Protein AF-0000000080279167 (afdb_homodimer)

Organism: Amycolatopsis orientalis (NCBI:txid31958)

Radius of gyration: 27.86 Å; Cα contacts (8 Å, |Δi|>4): 684; chains: 2; bounding box: 64×75×54 Å

Secondary structure (DSSP, 8-state):
---------PPPGGGGS-HHHHHHHHHHHHHHHHHHHHTT-EE--TT-SSPEESHHHHHHHHHHHH-HHHHHHHHHHHHHHHHTT-S-SGGG--SS-STTHHHHHHHHHHHHHHHHHHTTTTTSSHHHHHHHHHHHHHHHHHHHHHHHHHHHT--HHHHHHHHTGGGHHHHHHHHHHHHHHHHHHHHHHHHHHHH-/---------PPPGGGGS-HHHHHHHHHHHHHHHHHHHHTT-EE--TT-SSPEESHHHHHHHHHHHH-HHHHHHHHHHHHHHHHTT-S-SGGG--SS-STTHHHHHHHHHHHHHHHHHHTTTTTSSHHHHHHHHHHHHHHHHHHHHHHHHHHHT--HHHHHHHHTGGGHHHHHHHHHHHHHHHHHHHHHHHHHHHH-

Structure (mmCIF, N/CA/C/O backbone):
data_AF-0000000080279167-model_v1
#
loop_
_entity.id
_entity.type
_entity.pdbx_description
1 polymer 'Biotin transporter'
#
loop_
_atom_site.group_PDB
_atom_site.id
_atom_site.type_symbol
_atom_site.label_atom_id
_atom_site.label_alt_id
_atom_site.label_comp_id
_atom_site.label_asym_id
_atom_site.label_entity_id
_atom_site.label_seq_id
_atom_site.pdbx_PDB_ins_code
_atom_site.Cartn_x
_atom_site.Cartn_y
_atom_site.Cartn_z
_atom_site.occupancy
_atom_site.B_iso_or_equiv
_atom_site.auth_seq_id
_atom_site.auth_comp_id
_atom_site.auth_asym_id
_atom_site.auth_atom_id
_atom_site.pdbx_PDB_model_num
ATOM 1 N N . MET A 1 1 ? -41.062 22.406 13.75 1 32.12 1 MET A N 1
ATOM 2 C CA . MET A 1 1 ? -40.25 21.203 13.734 1 32.12 1 MET A CA 1
ATOM 3 C C . MET A 1 1 ? -39.031 21.375 12.836 1 32.12 1 MET A C 1
ATOM 5 O O . MET A 1 1 ? -39.156 21.328 11.617 1 32.12 1 MET A O 1
ATOM 9 N N . SER A 1 2 ? -38.031 22.25 13.172 1 36.84 2 SER A N 1
ATOM 10 C CA . SER A 1 2 ? -36.781 22.625 12.484 1 36.84 2 SER A CA 1
ATOM 11 C C . SER A 1 2 ? -35.906 21.406 12.203 1 36.84 2 SER A C 1
ATOM 13 O O . SER A 1 2 ? -35.531 20.688 13.125 1 36.84 2 SER A O 1
ATOM 15 N N . SER A 1 3 ? -36.219 20.703 11.133 1 37.28 3 SER A N 1
ATOM 16 C CA . SER A 1 3 ? -35.312 19.641 10.711 1 37.28 3 SER A CA 1
ATOM 17 C C . SER A 1 3 ? -33.844 20.062 10.867 1 37.28 3 SER A C 1
ATOM 19 O O . SER A 1 3 ? -33.406 21.047 10.266 1 37.28 3 SER A O 1
ATOM 21 N N . LEU A 1 4 ? -33.375 20.047 12.086 1 40.88 4 LEU A N 1
ATOM 22 C CA . LEU A 1 4 ? -31.938 20.109 12.211 1 40.88 4 LEU A CA 1
ATOM 23 C C . LEU A 1 4 ? -31.25 19.312 11.102 1 40.88 4 LEU A C 1
ATOM 25 O O . LEU A 1 4 ? -31.391 18.094 11.023 1 40.88 4 LEU A O 1
ATOM 29 N N . SER A 1 5 ? -31.406 19.844 9.875 1 42.78 5 SER A N 1
ATOM 30 C CA . SER A 1 5 ? -30.594 19.25 8.82 1 42.78 5 SER A CA 1
ATOM 31 C C . SER A 1 5 ? -29.25 18.766 9.359 1 42.78 5 SER A C 1
ATOM 33 O O . SER A 1 5 ? -28.453 19.547 9.883 1 42.78 5 SER A O 1
ATOM 35 N N . VAL A 1 6 ? -29.234 17.625 10.086 1 44.06 6 VAL A N 1
ATOM 36 C CA . VAL A 1 6 ? -27.984 16.922 10.32 1 44.06 6 VAL A CA 1
ATOM 37 C C . VAL A 1 6 ? -27 17.234 9.195 1 44.06 6 VAL A C 1
ATOM 39 O O . VAL A 1 6 ? -27.25 16.922 8.031 1 44.06 6 VAL A O 1
ATOM 42 N N . ALA A 1 7 ? -26.531 18.422 9.242 1 48.22 7 ALA A N 1
ATOM 43 C CA . ALA A 1 7 ? -25.516 18.828 8.289 1 48.22 7 ALA A CA 1
ATOM 44 C C . ALA A 1 7 ? -24.641 17.656 7.879 1 48.22 7 ALA A C 1
ATOM 46 O O . ALA A 1 7 ? -23.875 17.125 8.695 1 48.22 7 ALA A O 1
ATOM 47 N N . GLY A 1 8 ? -25.109 16.781 7.145 1 61.38 8 GLY A N 1
ATOM 48 C CA . GLY A 1 8 ? -24.531 15.539 6.641 1 61.38 8 GLY A CA 1
ATOM 49 C C . GLY A 1 8 ? -23.047 15.656 6.332 1 61.38 8 GLY A C 1
ATOM 50 O O . GLY A 1 8 ? -22.562 16.75 6.016 1 61.38 8 GLY A O 1
ATOM 51 N N . HIS A 1 9 ? -22.109 14.867 6.91 1 77.62 9 HIS A N 1
ATOM 52 C CA . HIS A 1 9 ? -20.688 14.773 6.625 1 77.62 9 HIS A CA 1
ATOM 53 C C . HIS A 1 9 ? -20.422 14.695 5.125 1 77.62 9 HIS A C 1
ATOM 55 O O . HIS A 1 9 ? -21.062 13.906 4.422 1 77.62 9 HIS A O 1
ATOM 61 N N . ARG A 1 10 ? -19.844 15.781 4.562 1 86.62 10 ARG A N 1
ATOM 62 C CA . ARG A 1 10 ? -19.438 15.758 3.16 1 86.62 10 ARG A CA 1
ATOM 63 C C . ARG A 1 10 ? -18.203 14.883 2.961 1 86.62 10 ARG A C 1
ATOM 65 O O . ARG A 1 10 ? -17.375 14.766 3.861 1 86.62 10 ARG A O 1
ATOM 72 N N . PRO A 1 11 ? -18.172 14.242 1.818 1 91.75 11 PRO A N 1
ATOM 73 C CA . PRO A 1 11 ? -16.984 13.438 1.545 1 91.75 11 PRO A CA 1
ATOM 74 C C . PRO A 1 11 ? -15.727 14.289 1.355 1 91.75 11 PRO A C 1
ATOM 76 O O . PRO A 1 11 ? -15.828 15.445 0.938 1 91.75 11 PRO A O 1
ATOM 79 N N . VAL A 1 12 ? -14.688 13.812 1.765 1 94.88 12 VAL A N 1
ATOM 80 C CA . VAL A 1 12 ? -13.391 14.383 1.416 1 94.88 12 VAL A CA 1
ATOM 81 C C . VAL A 1 12 ? -12.781 13.609 0.243 1 94.88 12 VAL A C 1
ATOM 83 O O . VAL A 1 12 ? -13.312 12.57 -0.163 1 94.88 12 VAL A O 1
ATOM 86 N N . LEU A 1 13 ? -11.68 14.109 -0.296 1 93.31 13 LEU A N 1
ATOM 87 C CA . LEU A 1 13 ? -11.117 13.547 -1.519 1 93.31 13 LEU A CA 1
ATOM 88 C C . LEU A 1 13 ? -10.734 12.078 -1.318 1 93.31 13 LEU A C 1
ATOM 90 O O . LEU A 1 13 ? -10.898 11.266 -2.225 1 93.31 13 LEU A O 1
ATOM 94 N N . ALA A 1 14 ? -10.242 11.664 -0.157 1 94.25 14 ALA A N 1
ATOM 95 C CA . ALA A 1 14 ? -9.797 10.305 0.139 1 94.25 14 ALA A CA 1
ATOM 96 C C . ALA A 1 14 ? -10.961 9.32 0.036 1 94.25 14 ALA A C 1
ATOM 98 O O . ALA A 1 14 ? -10.75 8.133 -0.24 1 94.25 14 ALA A O 1
ATOM 99 N N . ASP A 1 15 ? -12.156 9.797 0.245 1 93.5 15 ASP A N 1
ATOM 100 C CA . ASP A 1 15 ? -13.336 8.938 0.215 1 93.5 15 ASP A CA 1
ATOM 101 C C . ASP A 1 15 ? -13.664 8.5 -1.212 1 93.5 15 ASP A C 1
ATOM 103 O O . ASP A 1 15 ? -14.453 7.582 -1.42 1 93.5 15 ASP A O 1
ATOM 107 N N . LEU A 1 16 ? -13.062 9.172 -2.199 1 92.5 16 LEU A N 1
ATOM 108 C CA . LEU A 1 16 ? -13.305 8.844 -3.6 1 92.5 16 LEU A CA 1
ATOM 109 C C . LEU A 1 16 ? -12.492 7.625 -4.02 1 92.5 16 LEU A C 1
ATOM 111 O O . LEU A 1 16 ? -12.734 7.043 -5.078 1 92.5 16 LEU A O 1
ATOM 115 N N . VAL A 1 17 ? -11.5 7.148 -3.23 1 91.56 17 VAL A N 1
ATOM 116 C CA . VAL A 1 17 ? -10.648 6.004 -3.541 1 91.56 17 VAL A CA 1
ATOM 117 C C . VAL A 1 17 ? -11.281 4.723 -3.014 1 91.56 17 VAL A C 1
ATOM 119 O O . VAL A 1 17 ? -11.375 4.52 -1.802 1 91.56 17 VAL A O 1
ATOM 122 N N . PRO A 1 18 ? -11.688 3.779 -3.857 1 93.19 18 PRO A N 1
ATOM 123 C CA . PRO A 1 18 ? -12.312 2.535 -3.404 1 93.19 18 PRO A CA 1
ATOM 124 C C . PRO A 1 18 ? -11.344 1.627 -2.65 1 93.19 18 PRO A C 1
ATOM 126 O O . PRO A 1 18 ? -10.266 1.312 -3.156 1 93.19 18 PRO A O 1
ATOM 129 N N . GLY A 1 19 ? -11.695 1.193 -1.489 1 93.75 19 GLY A N 1
ATOM 130 C CA . GLY A 1 19 ? -10.867 0.352 -0.645 1 93.75 19 GLY A CA 1
ATOM 131 C C . GLY A 1 19 ? -10.516 -0.979 -1.284 1 93.75 19 GLY A C 1
ATOM 132 O O . GLY A 1 19 ? -9.383 -1.456 -1.163 1 93.75 19 GLY A O 1
ATOM 133 N N . ALA A 1 20 ? -11.438 -1.555 -1.991 1 92.69 20 ALA A N 1
ATOM 134 C CA . ALA A 1 20 ? -11.234 -2.85 -2.635 1 92.69 20 ALA A CA 1
ATOM 135 C C . ALA A 1 20 ? -10.148 -2.768 -3.707 1 92.69 20 ALA A C 1
ATOM 137 O O . ALA A 1 20 ? -9.344 -3.686 -3.852 1 92.69 20 ALA A O 1
ATOM 138 N N . LEU A 1 21 ? -10.219 -1.664 -4.41 1 93.81 21 LEU A N 1
ATOM 139 C CA . LEU A 1 21 ? -9.219 -1.476 -5.457 1 93.81 21 LEU A CA 1
ATOM 140 C C . LEU A 1 21 ? -7.824 -1.342 -4.863 1 93.81 21 LEU A C 1
ATOM 142 O O . LEU A 1 21 ? -6.867 -1.93 -5.375 1 93.81 21 LEU A O 1
ATOM 146 N N . VAL A 1 22 ? -7.742 -0.569 -3.799 1 94.88 22 VAL A N 1
ATOM 147 C CA . VAL A 1 22 ? -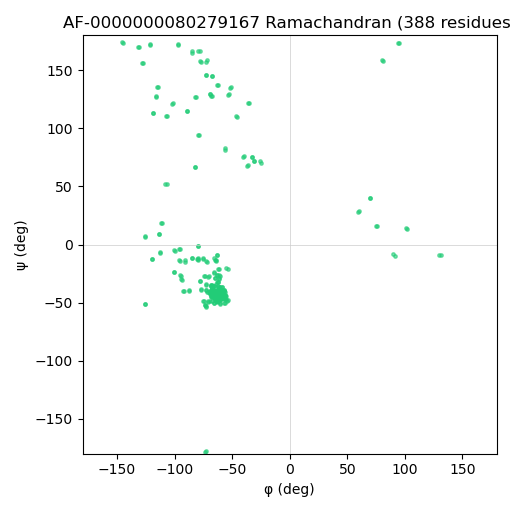6.453 -0.374 -3.139 1 94.88 22 VAL A CA 1
ATOM 148 C C . VAL A 1 22 ? -5.961 -1.7 -2.562 1 94.88 22 VAL A C 1
ATOM 150 O O . VAL A 1 22 ? -4.805 -2.078 -2.76 1 94.88 22 VAL A O 1
ATOM 153 N N . ARG A 1 23 ? -6.801 -2.371 -1.983 1 95.38 23 ARG A N 1
ATOM 154 C CA . ARG A 1 23 ? -6.461 -3.672 -1.415 1 95.38 23 ARG A CA 1
ATOM 155 C C . ARG A 1 23 ? -5.984 -4.637 -2.496 1 95.38 23 ARG A C 1
ATOM 157 O O . ARG A 1 23 ? -4.934 -5.266 -2.354 1 95.38 23 ARG A O 1
ATOM 164 N N . ASP A 1 24 ? -6.727 -4.75 -3.547 1 96.94 24 ASP A N 1
ATOM 165 C CA . ASP A 1 24 ? -6.371 -5.684 -4.613 1 96.94 24 ASP A CA 1
ATOM 166 C C . ASP A 1 24 ? -5.027 -5.312 -5.238 1 96.94 24 ASP A C 1
ATOM 168 O O . ASP A 1 24 ? -4.211 -6.188 -5.527 1 96.94 24 ASP A O 1
ATOM 172 N N . ALA A 1 25 ? -4.84 -4.02 -5.422 1 97.56 25 ALA A N 1
ATOM 173 C CA . ALA A 1 25 ? -3.568 -3.566 -5.98 1 97.56 25 ALA A CA 1
ATOM 174 C C . ALA A 1 25 ? -2.404 -3.949 -5.074 1 97.56 25 ALA A C 1
ATOM 176 O O . ALA A 1 25 ? -1.373 -4.434 -5.547 1 97.56 25 ALA A O 1
ATOM 177 N N . ILE A 1 26 ? -2.613 -3.822 -3.801 1 97.62 26 ILE A N 1
ATOM 178 C CA . ILE A 1 26 ? -1.562 -4.113 -2.834 1 97.62 26 ILE A CA 1
ATOM 179 C C . ILE A 1 26 ? -1.322 -5.621 -2.771 1 97.62 26 ILE A C 1
ATOM 181 O O . ILE A 1 26 ? -0.176 -6.074 -2.715 1 97.62 26 ILE A O 1
ATOM 185 N N . LEU A 1 27 ? -2.33 -6.387 -2.805 1 97.56 27 LEU A N 1
ATOM 186 C CA . LEU A 1 27 ? -2.213 -7.84 -2.752 1 97.56 27 LEU A CA 1
ATOM 187 C C . LEU A 1 27 ? -1.522 -8.375 -4 1 97.56 27 LEU A C 1
ATOM 189 O O . LEU A 1 27 ? -0.633 -9.227 -3.906 1 97.56 27 LEU A O 1
ATOM 193 N N . VAL A 1 28 ? -1.914 -7.836 -5.16 1 98.62 28 VAL A N 1
ATOM 194 C CA . VAL A 1 28 ? -1.321 -8.258 -6.426 1 98.62 28 VAL A CA 1
ATOM 195 C C . VAL A 1 28 ? 0.159 -7.891 -6.453 1 98.62 28 VAL A C 1
ATOM 197 O O . VAL A 1 28 ? 1.012 -8.734 -6.742 1 98.62 28 VAL A O 1
ATOM 200 N N . ALA A 1 29 ? 0.444 -6.668 -6.09 1 98.62 29 ALA A N 1
ATOM 201 C CA . ALA A 1 29 ? 1.835 -6.223 -6.055 1 98.62 29 ALA A CA 1
ATOM 202 C C . ALA A 1 29 ? 2.635 -7 -5.012 1 98.62 29 ALA A C 1
ATOM 204 O O . ALA A 1 29 ? 3.787 -7.367 -5.254 1 98.62 29 ALA A O 1
ATOM 205 N N . GLY A 1 30 ? 2.025 -7.207 -3.863 1 98.38 30 GLY A N 1
ATOM 206 C CA . GLY A 1 30 ? 2.682 -7.957 -2.805 1 98.38 30 GLY A CA 1
ATOM 207 C C . GLY A 1 30 ? 3 -9.391 -3.195 1 98.38 30 GLY A C 1
ATOM 208 O O . GLY A 1 30 ? 4.062 -9.906 -2.854 1 98.38 30 GLY A O 1
ATOM 209 N N . GLY A 1 31 ? 2.07 -9.992 -3.854 1 98.69 31 GLY A N 1
ATOM 210 C CA . GLY A 1 31 ? 2.326 -11.336 -4.348 1 98.69 31 GLY A CA 1
ATOM 211 C C . GLY A 1 31 ? 3.477 -11.398 -5.332 1 98.69 31 GLY A C 1
ATOM 212 O O . GLY A 1 31 ? 4.309 -12.312 -5.266 1 98.69 31 GLY A O 1
ATOM 213 N N . ALA A 1 32 ? 3.494 -10.438 -6.234 1 98.81 32 ALA A N 1
ATOM 214 C CA . ALA A 1 32 ? 4.602 -10.367 -7.184 1 98.81 32 ALA A CA 1
ATOM 215 C C . ALA A 1 32 ? 5.93 -10.148 -6.461 1 98.81 32 ALA A C 1
ATOM 217 O O . ALA A 1 32 ? 6.926 -10.805 -6.766 1 98.81 32 ALA A O 1
ATOM 218 N N . ALA A 1 33 ? 5.906 -9.281 -5.48 1 98.69 33 ALA A N 1
ATOM 219 C CA . ALA A 1 33 ? 7.113 -8.977 -4.715 1 98.69 33 ALA A CA 1
ATOM 220 C C . ALA A 1 33 ? 7.586 -10.195 -3.928 1 98.69 33 ALA A C 1
ATOM 222 O O . ALA A 1 33 ? 8.781 -10.469 -3.855 1 98.69 33 ALA A O 1
ATOM 223 N N . LEU A 1 34 ? 6.637 -10.875 -3.363 1 98.38 34 LEU A N 1
ATOM 224 C CA . LEU A 1 34 ? 6.977 -12.086 -2.627 1 98.38 34 LEU A CA 1
ATOM 225 C C . LEU A 1 34 ? 7.625 -13.117 -3.547 1 98.38 34 LEU A C 1
ATOM 227 O O . LEU A 1 34 ? 8.602 -13.766 -3.166 1 98.38 34 LEU A O 1
ATOM 231 N N . THR A 1 35 ? 7.066 -13.227 -4.695 1 98.62 35 THR A N 1
ATOM 232 C CA . THR A 1 35 ? 7.621 -14.156 -5.672 1 98.62 35 THR A CA 1
ATOM 233 C C . THR A 1 35 ? 9.031 -13.742 -6.078 1 98.62 35 THR A C 1
ATOM 235 O O . THR A 1 35 ? 9.93 -14.578 -6.152 1 98.62 35 THR A O 1
ATOM 238 N N . GLY A 1 36 ? 9.227 -12.445 -6.305 1 98.38 36 GLY A N 1
ATOM 239 C CA . GLY A 1 36 ? 10.555 -11.938 -6.613 1 98.38 36 GLY A CA 1
ATOM 240 C C . GLY A 1 36 ? 11.555 -12.172 -5.5 1 98.38 36 GLY A C 1
ATOM 241 O O . GLY A 1 36 ? 12.703 -12.555 -5.758 1 98.38 36 GLY A O 1
ATOM 242 N N . ALA A 1 37 ? 11.141 -11.938 -4.289 1 98.19 37 ALA A N 1
ATOM 243 C CA . ALA A 1 37 ? 12.008 -12.188 -3.145 1 98.19 37 ALA A CA 1
ATOM 244 C C . ALA A 1 37 ? 12.359 -13.672 -3.027 1 98.19 37 ALA A C 1
ATOM 246 O O . ALA A 1 37 ? 13.516 -14.023 -2.793 1 98.19 37 ALA A O 1
ATOM 247 N N . ALA A 1 38 ? 11.367 -14.508 -3.193 1 97.94 38 ALA A N 1
ATOM 248 C CA . ALA A 1 38 ? 11.562 -15.953 -3.111 1 97.94 38 ALA A CA 1
ATOM 249 C C . ALA A 1 38 ? 12.469 -16.438 -4.238 1 97.94 38 ALA A C 1
ATOM 251 O O . ALA A 1 38 ? 13.164 -17.453 -4.09 1 97.94 38 ALA A O 1
ATOM 252 N N . ALA A 1 39 ? 12.391 -15.703 -5.312 1 97.31 39 ALA A N 1
ATOM 253 C CA . ALA A 1 39 ? 13.203 -16.047 -6.477 1 97.31 39 ALA A CA 1
ATOM 254 C C . ALA A 1 39 ? 14.695 -15.969 -6.152 1 97.31 39 ALA A C 1
ATOM 256 O O . ALA A 1 39 ? 15.523 -16.531 -6.867 1 97.31 39 ALA A O 1
ATOM 257 N N . GLN A 1 40 ? 15.008 -15.242 -5.117 1 97.19 40 GLN A N 1
ATOM 258 C CA . GLN A 1 40 ? 16.406 -15.055 -4.785 1 97.19 40 GLN A CA 1
ATOM 259 C C . GLN A 1 40 ? 16.938 -16.203 -3.928 1 97.19 40 GLN A C 1
ATOM 261 O O . GLN A 1 40 ? 18.141 -16.312 -3.68 1 97.19 40 GLN A O 1
ATOM 266 N N . LEU A 1 41 ? 16.078 -16.984 -3.453 1 96.31 41 LEU A N 1
ATOM 267 C CA . LEU A 1 41 ? 16.484 -18.234 -2.826 1 96.31 41 LEU A CA 1
ATOM 268 C C . LEU A 1 41 ? 16.781 -19.297 -3.881 1 96.31 41 LEU A C 1
ATOM 270 O O . LEU A 1 41 ? 15.891 -20.047 -4.301 1 96.31 41 LEU A O 1
ATOM 274 N N . VAL A 1 42 ? 18.047 -19.391 -4.23 1 95 42 VAL A N 1
ATOM 275 C CA . VAL A 1 42 ? 18.469 -20.188 -5.383 1 95 42 VAL A CA 1
ATOM 276 C C . VAL A 1 42 ? 19.344 -21.344 -4.918 1 95 42 VAL A C 1
ATOM 278 O O . VAL A 1 42 ? 20.297 -21.156 -4.148 1 95 42 VAL A O 1
ATOM 281 N N . ILE A 1 43 ? 19 -22.5 -5.301 1 93.5 43 ILE A N 1
ATOM 282 C CA . ILE A 1 43 ? 19.797 -23.703 -5.09 1 93.5 43 ILE A CA 1
ATOM 283 C C . ILE A 1 43 ? 20.172 -24.312 -6.438 1 93.5 43 ILE A C 1
ATOM 285 O O . ILE A 1 43 ? 19.328 -24.875 -7.141 1 93.5 43 ILE A O 1
ATOM 289 N N . PRO A 1 44 ? 21.484 -24.266 -6.738 1 91 44 PRO A N 1
ATOM 290 C CA . PRO A 1 44 ? 21.891 -24.891 -8 1 91 44 PRO A CA 1
ATOM 291 C C . PRO A 1 44 ? 21.609 -26.391 -8.039 1 91 44 PRO A C 1
ATOM 293 O O . PRO A 1 44 ? 21.781 -27.078 -7.023 1 91 44 PRO A O 1
ATOM 296 N N . VAL A 1 45 ? 21.094 -26.828 -9.18 1 90.25 45 VAL A N 1
ATOM 297 C CA . VAL A 1 45 ? 20.781 -28.234 -9.383 1 90.25 45 VAL A CA 1
ATOM 298 C C . VAL A 1 45 ? 21.797 -28.859 -10.352 1 90.25 45 VAL A C 1
ATOM 300 O O . VAL A 1 45 ? 21.844 -28.484 -11.523 1 90.25 45 VAL A O 1
ATOM 303 N N . PRO A 1 46 ? 22.594 -29.719 -9.742 1 88.19 46 PRO A N 1
ATOM 304 C CA . PRO A 1 46 ? 23.578 -30.344 -10.641 1 88.19 46 PRO A CA 1
ATOM 305 C C . PRO A 1 46 ? 22.938 -30.984 -11.867 1 88.19 46 PRO A C 1
ATOM 307 O O . PRO A 1 46 ? 21.938 -31.703 -11.742 1 88.19 46 PRO A O 1
ATOM 310 N N . GLY A 1 47 ? 23.469 -30.625 -13.102 1 85.62 47 GLY A N 1
ATOM 311 C CA . GLY A 1 47 ? 23 -31.25 -14.328 1 85.62 47 GLY A CA 1
ATOM 312 C C . GLY A 1 47 ? 21.859 -30.484 -14.977 1 85.62 47 GLY A C 1
ATOM 313 O O . GLY A 1 47 ? 21.438 -30.828 -16.078 1 85.62 47 GLY A O 1
ATOM 314 N N . SER A 1 48 ? 21.359 -29.562 -14.305 1 90 48 SER A N 1
ATOM 315 C CA . SER A 1 48 ? 20.25 -28.781 -14.844 1 90 48 SER A CA 1
ATOM 316 C C . SER A 1 48 ? 20.656 -27.328 -15.07 1 90 48 SER A C 1
ATOM 318 O O . SER A 1 48 ? 21.344 -26.734 -14.242 1 90 48 SER A O 1
ATOM 320 N N . PRO A 1 49 ? 20.281 -26.797 -16.219 1 90.38 49 PRO A N 1
ATOM 321 C CA . 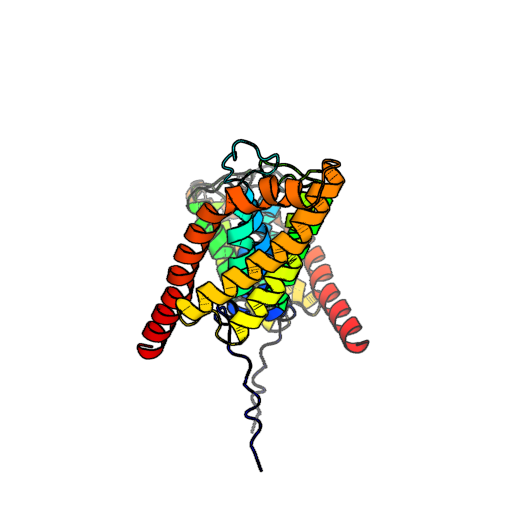PRO A 1 49 ? 20.516 -25.375 -16.438 1 90.38 49 PRO A CA 1
ATOM 322 C C . PRO A 1 49 ? 19.547 -24.484 -15.672 1 90.38 49 PRO A C 1
ATOM 324 O O . PRO A 1 49 ? 19.719 -23.266 -15.633 1 90.38 49 PRO A O 1
ATOM 327 N N . VAL A 1 50 ? 18.547 -25.062 -15.164 1 89.62 50 VAL A N 1
ATOM 328 C CA . VAL A 1 50 ? 17.531 -24.359 -14.398 1 89.62 50 VAL A CA 1
ATOM 329 C C . VAL A 1 50 ? 17.766 -24.578 -12.906 1 89.62 50 VAL A C 1
ATOM 331 O O . VAL A 1 50 ? 17.797 -25.734 -12.445 1 89.62 50 VAL A O 1
ATOM 334 N N . PRO A 1 51 ? 17.938 -23.516 -12.188 1 91.5 51 PRO A N 1
ATOM 335 C CA . PRO A 1 51 ? 18.109 -23.703 -10.75 1 91.5 51 PRO A CA 1
ATOM 336 C C . PRO A 1 51 ? 16.781 -23.969 -10.031 1 91.5 51 PRO A C 1
ATOM 338 O O . PRO A 1 51 ? 15.719 -23.703 -10.586 1 91.5 51 PRO A O 1
ATOM 341 N N . MET A 1 52 ? 16.906 -24.578 -8.883 1 92.38 52 MET A N 1
ATOM 342 C CA . MET A 1 52 ? 15.766 -24.641 -7.965 1 92.38 52 MET A CA 1
ATOM 343 C C . MET A 1 52 ? 15.648 -23.359 -7.16 1 92.38 52 MET A C 1
ATOM 345 O O . MET A 1 52 ? 16.641 -22.891 -6.586 1 92.38 52 MET A O 1
ATOM 349 N N . THR A 1 53 ? 14.484 -22.766 -7.188 1 93.44 53 THR A N 1
ATOM 350 C CA . THR A 1 53 ? 14.266 -21.5 -6.496 1 93.44 53 THR A CA 1
ATOM 351 C C . THR A 1 53 ? 13 -21.562 -5.648 1 93.44 53 THR A C 1
ATOM 353 O O . THR A 1 53 ? 12.25 -22.531 -5.707 1 93.44 53 THR A O 1
ATOM 356 N N . GLY A 1 54 ? 12.844 -20.562 -4.848 1 95.44 54 GLY A N 1
ATOM 357 C CA . GLY A 1 54 ? 11.609 -20.422 -4.086 1 95.44 54 GLY A CA 1
ATOM 358 C C . GLY A 1 54 ? 10.469 -19.844 -4.902 1 95.44 54 GLY A C 1
ATOM 359 O O . GLY A 1 54 ? 9.336 -19.781 -4.43 1 95.44 54 GLY A O 1
ATOM 360 N N . GLN A 1 55 ? 10.734 -19.531 -6.152 1 96.31 55 GLN A N 1
ATOM 361 C CA . GLN A 1 55 ? 9.734 -18.828 -6.969 1 96.31 55 GLN A CA 1
ATOM 362 C C . GLN A 1 55 ? 8.508 -19.703 -7.195 1 96.31 55 GLN A C 1
ATOM 364 O O . GLN A 1 55 ? 7.375 -19.219 -7.141 1 96.31 55 GLN A O 1
ATOM 369 N N . THR A 1 56 ? 8.781 -20.969 -7.512 1 96.56 56 THR A N 1
ATOM 370 C CA . THR A 1 56 ? 7.676 -21.859 -7.824 1 96.56 56 THR A CA 1
ATOM 371 C C . THR A 1 56 ? 6.75 -22.016 -6.621 1 96.56 56 THR A C 1
ATOM 373 O O . THR A 1 56 ? 5.523 -21.969 -6.766 1 96.56 56 THR A O 1
ATOM 376 N N . PHE A 1 57 ? 7.379 -22.172 -5.496 1 97.62 57 PHE A N 1
ATOM 377 C CA . PHE A 1 57 ? 6.617 -22.281 -4.258 1 97.62 57 PHE A CA 1
ATOM 378 C C . PHE A 1 57 ? 5.789 -21.031 -4.012 1 97.62 57 PHE A C 1
ATOM 380 O O . PHE A 1 57 ? 4.59 -21.109 -3.736 1 97.62 57 PHE A O 1
ATOM 387 N N . ALA A 1 58 ? 6.398 -19.875 -4.145 1 98.5 58 ALA A N 1
ATOM 388 C CA . ALA A 1 58 ? 5.727 -18.594 -3.924 1 98.5 58 ALA A CA 1
ATOM 389 C C . ALA A 1 58 ? 4.582 -18.406 -4.914 1 98.5 58 ALA A C 1
ATOM 391 O O . ALA A 1 58 ? 3.496 -17.953 -4.539 1 98.5 58 ALA A O 1
ATOM 392 N N . ALA A 1 59 ? 4.824 -18.734 -6.156 1 98.5 59 ALA A N 1
ATOM 393 C CA . ALA A 1 59 ? 3.811 -18.562 -7.195 1 98.5 59 ALA A CA 1
ATOM 394 C C . ALA A 1 59 ? 2.547 -19.344 -6.855 1 98.5 59 ALA A C 1
ATOM 396 O O . ALA A 1 59 ? 1.435 -18.828 -6.961 1 98.5 59 ALA A O 1
ATOM 397 N N . LEU A 1 60 ? 2.746 -20.562 -6.422 1 98.56 60 LEU A N 1
ATOM 398 C CA . LEU A 1 60 ? 1.6 -21.406 -6.109 1 98.56 60 LEU A CA 1
ATOM 399 C C . LEU A 1 60 ? 0.925 -20.953 -4.82 1 98.56 60 LEU A C 1
ATOM 401 O O . LEU A 1 60 ? -0.305 -20.906 -4.738 1 98.56 60 LEU A O 1
ATOM 405 N N . LEU A 1 61 ? 1.744 -20.562 -3.867 1 98.5 61 LEU A N 1
ATOM 406 C CA . LEU A 1 61 ? 1.193 -20.078 -2.604 1 98.5 61 LEU A CA 1
ATOM 407 C C . LEU A 1 61 ? 0.408 -18.797 -2.811 1 98.5 61 LEU A C 1
ATOM 409 O O . LEU A 1 61 ? -0.67 -18.625 -2.236 1 98.5 61 LEU A O 1
ATOM 413 N N . VAL A 1 62 ? 0.958 -17.906 -3.588 1 98.69 62 VAL A N 1
ATOM 414 C CA . VAL A 1 62 ? 0.295 -16.641 -3.895 1 98.69 62 VAL A CA 1
ATOM 415 C C . VAL A 1 62 ? -1.03 -16.906 -4.605 1 98.69 62 VAL A C 1
ATOM 417 O O . VAL A 1 62 ? -2.055 -16.312 -4.266 1 98.69 62 VAL A O 1
ATOM 420 N N . GLY A 1 63 ? -1.013 -17.812 -5.559 1 98.56 63 GLY A N 1
ATOM 421 C CA . GLY A 1 63 ? -2.254 -18.203 -6.211 1 98.56 63 GLY A CA 1
ATOM 422 C C . GLY A 1 63 ? -3.307 -18.703 -5.242 1 98.56 63 GLY A C 1
ATOM 423 O O . GLY A 1 63 ? -4.449 -18.234 -5.262 1 98.56 63 GLY A O 1
ATOM 424 N N . ALA A 1 64 ? -2.891 -19.531 -4.375 1 98.44 64 ALA A N 1
ATOM 425 C CA . ALA A 1 64 ? -3.82 -20.141 -3.424 1 98.44 64 ALA A CA 1
ATOM 426 C C . ALA A 1 64 ? -4.367 -19.094 -2.453 1 98.44 64 ALA A C 1
ATOM 428 O O . ALA A 1 64 ? -5.559 -19.094 -2.133 1 98.44 64 ALA A O 1
ATOM 429 N N . ALA A 1 65 ? -3.543 -18.219 -2.039 1 98.12 65 ALA A N 1
ATOM 430 C CA . ALA A 1 65 ? -3.916 -17.234 -1.015 1 98.12 65 ALA A CA 1
ATOM 431 C C . ALA A 1 65 ? -4.762 -16.109 -1.604 1 98.12 65 ALA A C 1
ATOM 433 O O . ALA A 1 65 ? -5.664 -15.594 -0.942 1 98.12 65 ALA A O 1
ATOM 434 N N . LEU A 1 66 ? -4.504 -15.812 -2.863 1 98.06 66 LEU A N 1
ATOM 435 C CA . LEU A 1 66 ? -5.109 -14.609 -3.422 1 98.06 66 LEU A CA 1
ATOM 436 C C . LEU A 1 66 ? -6.332 -14.953 -4.262 1 98.06 66 LEU A C 1
ATOM 438 O O . LEU A 1 66 ? -7.188 -14.094 -4.504 1 98.06 66 LEU A O 1
ATOM 442 N N . GLY A 1 67 ? -6.406 -16.188 -4.77 1 97.69 67 GLY A N 1
ATOM 443 C CA . GLY A 1 67 ? -7.461 -16.562 -5.703 1 97.69 67 GLY A CA 1
ATOM 444 C C . GLY A 1 67 ? -7.047 -16.422 -7.152 1 97.69 67 GLY A C 1
ATOM 445 O O . GLY A 1 67 ? -5.957 -15.922 -7.449 1 97.69 67 GLY A O 1
ATOM 446 N N . TRP A 1 68 ? -7.879 -16.859 -7.992 1 97.44 68 TRP A N 1
ATOM 447 C CA . TRP A 1 68 ? -7.457 -17.078 -9.375 1 97.44 68 TRP A CA 1
ATOM 448 C C . TRP A 1 68 ? -7.184 -15.758 -10.078 1 97.44 68 TRP A C 1
ATOM 450 O O . TRP A 1 68 ? -6.195 -15.625 -10.805 1 97.44 68 TRP A O 1
ATOM 460 N N . LYS A 1 69 ? -8.016 -14.727 -9.836 1 97.81 69 LYS A N 1
ATOM 461 C CA . LYS A 1 69 ? -7.832 -13.469 -10.547 1 97.81 69 LYS A CA 1
ATOM 462 C C . LYS A 1 69 ? -6.613 -12.711 -10.023 1 97.81 69 LYS A C 1
ATOM 464 O O . LYS A 1 69 ? -5.727 -12.344 -10.789 1 97.81 69 LYS A O 1
ATOM 469 N N . ARG A 1 70 ? -6.594 -12.539 -8.703 1 98.31 70 ARG A N 1
ATOM 470 C CA . ARG A 1 70 ? -5.492 -11.789 -8.102 1 98.31 70 ARG A CA 1
ATOM 471 C C . ARG A 1 70 ? -4.18 -12.555 -8.234 1 98.31 70 ARG A C 1
ATOM 473 O O . ARG A 1 70 ? -3.123 -11.953 -8.438 1 98.31 70 ARG A O 1
ATOM 480 N N . GLY A 1 71 ? -4.285 -13.852 -8.102 1 98.56 71 GLY A N 1
ATOM 481 C CA . GLY A 1 71 ? -3.102 -14.672 -8.289 1 98.56 71 GLY A CA 1
ATOM 482 C C . GLY A 1 71 ? -2.531 -14.586 -9.688 1 98.56 71 GLY A C 1
ATOM 483 O O . GLY A 1 71 ? -1.325 -14.406 -9.867 1 98.56 71 GLY A O 1
ATOM 484 N N . ALA A 1 72 ? -3.404 -14.68 -10.648 1 98.69 72 ALA A N 1
ATOM 485 C CA . ALA A 1 72 ? -2.973 -14.562 -12.039 1 98.69 72 ALA A CA 1
ATOM 486 C C . ALA A 1 72 ? -2.359 -13.188 -12.305 1 98.69 72 ALA A C 1
ATOM 488 O O . ALA A 1 72 ? -1.317 -13.086 -12.961 1 98.69 72 ALA A O 1
ATOM 489 N N . LEU A 1 73 ? -3 -12.195 -11.773 1 98.75 73 LEU A N 1
ATOM 490 C CA . LEU A 1 73 ? -2.512 -10.836 -11.977 1 98.75 73 LEU A CA 1
ATOM 491 C C . LEU A 1 73 ? -1.16 -10.633 -11.297 1 98.75 73 LEU A C 1
ATOM 493 O O . LEU A 1 73 ? -0.295 -9.93 -11.82 1 98.75 73 LEU A O 1
ATOM 497 N N . SER A 1 74 ? -1.015 -11.172 -10.148 1 98.88 74 SER A N 1
ATOM 498 C CA . SER A 1 74 ? 0.252 -11.086 -9.43 1 98.88 74 SER A CA 1
ATOM 499 C C . SER A 1 74 ? 1.388 -11.711 -10.234 1 98.88 74 SER A C 1
ATOM 501 O O . SER A 1 74 ? 2.447 -11.102 -10.398 1 98.88 74 SER A O 1
ATOM 503 N N . MET A 1 75 ? 1.109 -12.883 -10.758 1 98.81 75 MET A N 1
ATOM 504 C CA . MET A 1 75 ? 2.146 -13.57 -11.516 1 98.81 75 MET A CA 1
ATOM 505 C C . MET A 1 75 ? 2.381 -12.891 -12.867 1 98.81 75 MET A C 1
ATOM 507 O O . MET A 1 75 ? 3.506 -12.883 -13.375 1 98.81 75 MET A O 1
ATOM 511 N N . ALA A 1 76 ? 1.34 -12.375 -13.438 1 98.88 76 ALA A N 1
ATOM 512 C CA . ALA A 1 76 ? 1.504 -11.609 -14.672 1 98.88 76 ALA A CA 1
ATOM 513 C C . ALA A 1 76 ? 2.371 -10.375 -14.445 1 98.88 76 ALA A C 1
ATOM 515 O O . ALA A 1 76 ? 3.209 -10.031 -15.281 1 98.88 76 ALA A O 1
ATOM 516 N N . LEU A 1 77 ? 2.09 -9.734 -13.312 1 98.81 77 LEU A N 1
ATOM 517 C CA . LEU A 1 77 ? 2.906 -8.578 -12.945 1 98.81 77 LEU A CA 1
ATOM 518 C C . LEU A 1 77 ? 4.363 -8.984 -12.75 1 98.81 77 LEU A C 1
ATOM 520 O O . LEU A 1 77 ? 5.27 -8.312 -13.242 1 98.81 77 LEU A O 1
ATOM 524 N N . TYR A 1 78 ? 4.57 -10 -12.047 1 98.69 78 TYR A N 1
ATOM 525 C CA . TYR A 1 78 ? 5.91 -10.539 -11.836 1 98.69 78 TYR A CA 1
ATOM 526 C C . TYR A 1 78 ? 6.613 -10.797 -13.164 1 98.69 78 TYR A C 1
ATOM 528 O O . TYR A 1 78 ? 7.742 -10.352 -13.375 1 98.69 78 TYR A O 1
ATOM 536 N N . LEU A 1 79 ? 5.883 -11.453 -14.039 1 98.56 79 LEU A N 1
ATOM 537 C CA . LEU A 1 79 ? 6.402 -11.805 -15.352 1 98.56 79 LEU A CA 1
ATOM 538 C C . LEU A 1 79 ? 6.715 -10.547 -16.172 1 98.56 79 LEU A C 1
ATOM 540 O O . LEU A 1 79 ? 7.809 -10.414 -16.719 1 98.56 79 LEU A O 1
ATOM 544 N N . ALA A 1 80 ? 5.797 -9.656 -16.219 1 98.56 80 ALA A N 1
ATOM 545 C CA . ALA A 1 80 ? 5.922 -8.469 -17.047 1 98.56 80 ALA A CA 1
ATOM 546 C C . ALA A 1 80 ? 7.066 -7.574 -16.578 1 98.56 80 ALA A C 1
ATOM 548 O O . ALA A 1 80 ? 7.855 -7.078 -17.391 1 98.56 80 ALA A O 1
ATOM 549 N N . VAL A 1 81 ? 7.117 -7.359 -15.312 1 98.44 81 VAL A N 1
ATOM 550 C CA . VAL A 1 81 ? 8.125 -6.477 -14.734 1 98.44 81 VAL A CA 1
ATOM 551 C C . VAL A 1 81 ? 9.516 -7.082 -14.938 1 98.44 81 VAL A C 1
ATOM 553 O O . VAL A 1 81 ? 10.461 -6.375 -15.289 1 98.44 81 VAL A O 1
ATOM 556 N N . GLY A 1 82 ? 9.625 -8.375 -14.688 1 97.94 82 GLY A N 1
ATOM 557 C CA . GLY A 1 82 ? 10.883 -9.047 -14.945 1 97.94 82 GLY A CA 1
ATOM 558 C C . GLY A 1 82 ? 11.273 -9.055 -16.406 1 97.94 82 GLY A C 1
ATOM 559 O O . GLY A 1 82 ? 12.445 -8.875 -16.75 1 97.94 82 GLY A O 1
ATOM 560 N N . ALA A 1 83 ? 10.312 -9.273 -17.234 1 97.69 83 ALA A N 1
ATOM 561 C CA . ALA A 1 83 ? 10.547 -9.266 -18.688 1 97.69 83 ALA A CA 1
ATOM 562 C C . ALA A 1 83 ? 11 -7.891 -19.156 1 97.69 83 ALA A C 1
ATOM 564 O O . ALA A 1 83 ? 11.805 -7.781 -20.078 1 97.69 83 ALA A O 1
ATOM 565 N N . ALA A 1 84 ? 10.516 -6.875 -18.484 1 97.44 84 ALA A N 1
ATOM 566 C CA . ALA A 1 84 ? 10.812 -5.496 -18.859 1 97.44 84 ALA A CA 1
ATOM 567 C C . ALA A 1 84 ? 12.188 -5.074 -18.359 1 97.44 84 ALA A C 1
ATOM 569 O O . ALA A 1 84 ? 12.672 -3.99 -18.703 1 97.44 84 ALA A O 1
ATOM 570 N N . GLY A 1 85 ? 12.844 -5.852 -17.469 1 97.25 85 GLY A N 1
ATOM 571 C CA . GLY A 1 85 ? 14.234 -5.547 -17.172 1 97.25 85 GLY A CA 1
ATOM 572 C C . GLY A 1 85 ? 14.523 -5.465 -15.688 1 97.25 85 GLY A C 1
ATOM 573 O O . GLY A 1 85 ? 15.68 -5.324 -15.281 1 97.25 85 GLY A O 1
ATOM 574 N N . VAL A 1 86 ? 13.484 -5.492 -14.914 1 97.44 86 VAL A N 1
ATOM 575 C CA . VAL A 1 86 ? 13.734 -5.469 -13.477 1 97.44 86 VAL A CA 1
ATOM 576 C C . VAL A 1 86 ? 14.367 -6.785 -13.039 1 97.44 86 VAL A C 1
ATOM 578 O O . VAL A 1 86 ? 13.859 -7.863 -13.359 1 97.44 86 VAL A O 1
ATOM 581 N N . GLY A 1 87 ? 15.469 -6.766 -12.305 1 97.62 87 GLY A N 1
ATOM 582 C CA . GLY A 1 87 ? 16.266 -7.922 -11.914 1 97.62 87 GLY A CA 1
ATOM 583 C C . GLY A 1 87 ? 15.703 -8.641 -10.703 1 97.62 87 GLY A C 1
ATOM 584 O O . GLY A 1 87 ? 16.375 -8.734 -9.664 1 97.62 87 GLY A O 1
ATOM 585 N N . TRP A 1 88 ? 14.492 -9.258 -10.922 1 97.31 88 TRP A N 1
ATOM 586 C CA . TRP A 1 88 ? 13.93 -9.938 -9.758 1 97.31 88 TRP A CA 1
ATOM 587 C C . TRP A 1 88 ? 13.602 -11.391 -10.078 1 97.31 88 TRP A C 1
ATOM 589 O O . TRP A 1 88 ? 12.938 -12.07 -9.289 1 97.31 88 TRP A O 1
ATOM 599 N N . PHE A 1 89 ? 14 -11.781 -11.25 1 96.94 89 PHE A N 1
ATOM 600 C CA . PHE A 1 89 ? 14.008 -13.227 -11.469 1 96.94 89 PHE A CA 1
ATOM 601 C C . PHE A 1 89 ? 15.141 -13.891 -10.703 1 96.94 89 PHE A C 1
ATOM 603 O O . PHE A 1 89 ? 15.805 -13.242 -9.891 1 96.94 89 PHE A O 1
ATOM 610 N N . GLN A 1 90 ? 15.258 -15.211 -10.875 1 94 90 GLN A N 1
ATOM 611 C CA . GLN A 1 90 ? 16.281 -15.953 -10.141 1 94 90 GLN A CA 1
ATOM 612 C C . GLN A 1 90 ? 17.656 -15.312 -10.312 1 94 90 GLN A C 1
ATOM 614 O O . GLN A 1 90 ? 18.016 -14.891 -11.414 1 94 90 GLN A O 1
ATOM 619 N N . ASP A 1 91 ? 18.375 -15.18 -9.219 1 92.31 91 ASP A N 1
ATOM 620 C CA . ASP A 1 91 ? 19.719 -14.641 -9.172 1 92.31 91 ASP A CA 1
ATOM 621 C C . ASP A 1 91 ? 19.766 -13.203 -9.711 1 92.31 91 ASP A C 1
ATOM 623 O O . ASP A 1 91 ? 20.719 -12.805 -10.367 1 92.31 91 ASP A O 1
ATOM 627 N N . GLY A 1 92 ? 18.688 -12.523 -9.578 1 94.88 92 GLY A N 1
ATOM 628 C CA . GLY A 1 92 ? 18.625 -11.125 -9.977 1 94.88 92 GLY A CA 1
ATOM 629 C C . GLY A 1 92 ? 18.547 -10.945 -11.484 1 94.88 92 GLY A C 1
ATOM 630 O O . GLY A 1 92 ? 18.812 -9.852 -11.992 1 94.88 92 GLY A O 1
ATOM 631 N N . SER A 1 93 ? 18.234 -11.945 -12.203 1 94.69 93 SER A N 1
ATOM 632 C CA . SER A 1 93 ? 18.156 -11.867 -13.656 1 94.69 93 SER A CA 1
ATOM 633 C C . SER A 1 93 ? 16.875 -11.203 -14.117 1 94.69 93 SER A C 1
ATOM 635 O O . SER A 1 93 ? 15.984 -10.938 -13.312 1 94.69 93 SER A O 1
ATOM 637 N N . SER A 1 94 ? 16.844 -10.859 -15.359 1 96.38 94 SER A N 1
ATOM 638 C CA . SER A 1 94 ? 15.672 -10.289 -16.016 1 96.38 94 SER A CA 1
ATOM 639 C C . SER A 1 94 ? 15.578 -10.75 -17.469 1 96.38 94 SER A C 1
ATOM 641 O O . SER A 1 94 ? 16.422 -11.523 -17.938 1 96.38 94 SER A O 1
ATOM 643 N N . GLY A 1 95 ? 14.477 -10.391 -18.125 1 94.88 95 GLY A N 1
ATOM 644 C CA . GLY A 1 95 ? 14.281 -10.812 -19.5 1 94.88 95 GLY A CA 1
ATOM 645 C C . GLY A 1 95 ? 13.773 -12.234 -19.625 1 94.88 95 GLY A C 1
ATOM 646 O O . GLY A 1 95 ? 13.891 -13.031 -18.672 1 94.88 95 GLY A O 1
ATOM 647 N N . LEU A 1 96 ? 13.172 -12.586 -20.734 1 92.38 96 LEU A N 1
ATOM 648 C CA . LEU A 1 96 ? 12.602 -13.914 -20.953 1 92.38 96 LEU A CA 1
ATOM 649 C C . LEU A 1 96 ? 13.445 -14.703 -21.953 1 92.38 96 LEU A C 1
ATOM 651 O O . LEU A 1 96 ? 12.93 -15.203 -22.953 1 92.38 96 LEU A O 1
ATOM 655 N N . PHE A 1 97 ? 14.727 -14.812 -21.75 1 85.12 97 PHE A N 1
ATOM 656 C CA . PHE A 1 97 ? 15.586 -15.469 -22.734 1 85.12 97 PHE A CA 1
ATOM 657 C C . PHE A 1 97 ? 16.281 -16.672 -22.109 1 85.12 97 PHE A C 1
ATOM 659 O O . PHE A 1 97 ? 16.812 -17.531 -22.828 1 85.12 97 PHE A O 1
ATOM 666 N N . GLY A 1 98 ? 16.266 -16.828 -20.953 1 87.25 98 GLY A N 1
ATOM 667 C CA . GLY A 1 98 ? 16.969 -17.938 -20.312 1 87.25 98 GLY A CA 1
ATOM 668 C C . GLY A 1 98 ? 16.156 -19.219 -20.281 1 87.25 98 GLY A C 1
ATOM 669 O O . GLY A 1 98 ? 14.969 -19.219 -20.625 1 87.25 98 GLY A O 1
ATOM 670 N N . ALA A 1 99 ? 16.781 -20.281 -19.984 1 91.75 99 ALA A N 1
ATOM 671 C CA . ALA A 1 99 ? 16.219 -21.625 -19.953 1 91.75 99 ALA A CA 1
ATOM 672 C C . ALA A 1 99 ? 15 -21.688 -19.031 1 91.75 99 ALA A C 1
ATOM 674 O O . ALA A 1 99 ? 14.133 -22.547 -19.188 1 91.75 99 ALA A O 1
ATOM 675 N N . SER A 1 100 ? 14.9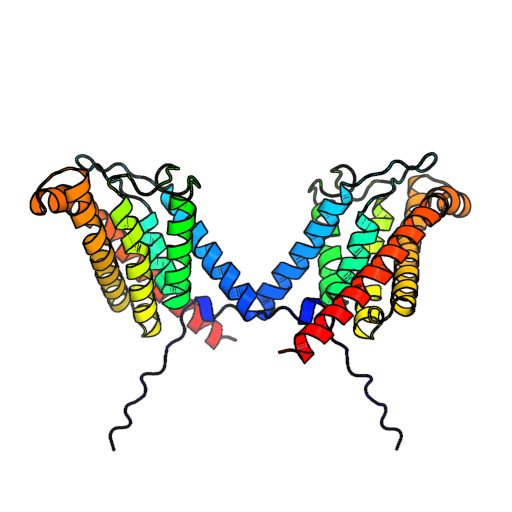06 -20.719 -18.141 1 92.62 100 SER A N 1
ATOM 676 C CA . SER A 1 100 ? 13.875 -20.781 -17.125 1 92.62 100 SER A CA 1
ATOM 677 C C . SER A 1 100 ? 12.641 -19.984 -17.531 1 92.62 100 SER A C 1
ATOM 679 O O . SER A 1 100 ? 11.625 -20 -16.828 1 92.62 100 SER A O 1
ATOM 681 N N . ALA A 1 101 ? 12.664 -19.312 -18.641 1 95 101 ALA A N 1
ATOM 682 C CA . ALA A 1 101 ? 11.625 -18.359 -19.031 1 95 101 ALA A CA 1
ATOM 683 C C . ALA A 1 101 ? 10.266 -19.047 -19.156 1 95 101 ALA A C 1
ATOM 685 O O . ALA A 1 101 ? 9.242 -18.5 -18.75 1 95 101 ALA A O 1
ATOM 686 N N . GLY A 1 102 ? 10.266 -20.203 -19.719 1 97 102 GLY A N 1
ATOM 687 C CA . GLY A 1 102 ? 9.016 -20.938 -19.891 1 97 102 GLY A CA 1
ATOM 688 C C . GLY A 1 102 ? 8.336 -21.297 -18.594 1 97 102 GLY A C 1
ATOM 689 O O . GLY A 1 102 ? 7.109 -21.297 -18.5 1 97 102 GLY A O 1
ATOM 690 N N . TYR A 1 103 ? 9.125 -21.609 -17.578 1 97.31 103 TYR A N 1
ATOM 691 C CA . TYR A 1 103 ? 8.57 -21.906 -16.25 1 97.31 103 TYR A CA 1
ATOM 692 C C . TYR A 1 103 ? 7.875 -20.688 -15.672 1 97.31 103 TYR A C 1
ATOM 694 O O . TYR A 1 103 ? 6.809 -20.812 -15.055 1 97.31 103 TYR A O 1
ATOM 702 N N . ILE A 1 104 ? 8.477 -19.531 -15.875 1 97.75 104 ILE A N 1
ATOM 703 C CA . ILE A 1 104 ? 7.93 -18.281 -15.344 1 97.75 104 ILE A CA 1
ATOM 704 C C . ILE A 1 104 ? 6.59 -17.984 -16.016 1 97.75 104 ILE A C 1
ATOM 706 O O . ILE A 1 104 ? 5.648 -17.547 -15.352 1 97.75 104 ILE A O 1
ATOM 710 N N . VAL A 1 105 ? 6.5 -18.234 -17.312 1 98.12 105 VAL A N 1
ATOM 711 C CA . VAL A 1 105 ? 5.219 -18.094 -18 1 98.12 105 VAL A CA 1
ATOM 712 C C . VAL A 1 105 ? 4.191 -19.031 -17.375 1 98.12 105 VAL A C 1
ATOM 714 O O . VAL A 1 105 ? 3.033 -18.656 -17.188 1 98.12 105 VAL A O 1
ATOM 717 N N . GLY A 1 106 ? 4.621 -20.188 -17.047 1 98.62 106 GLY A N 1
ATOM 718 C CA . GLY A 1 106 ? 3.758 -21.172 -16.406 1 98.62 106 GLY A CA 1
ATOM 719 C C . GLY A 1 106 ? 3.215 -20.703 -15.07 1 98.62 106 GLY A C 1
ATOM 720 O O . GLY A 1 106 ? 2.137 -21.125 -14.648 1 98.62 106 GLY A O 1
ATOM 721 N N . PHE A 1 107 ? 3.955 -19.812 -14.383 1 98.75 107 PHE A N 1
ATOM 722 C CA . PHE A 1 107 ? 3.516 -19.297 -13.086 1 98.75 107 PHE A CA 1
ATOM 723 C C . PHE A 1 107 ? 2.143 -18.641 -13.203 1 98.75 107 PHE A C 1
ATOM 725 O O . PHE A 1 107 ? 1.312 -18.781 -12.297 1 98.75 107 PHE A O 1
ATOM 732 N N . VAL A 1 108 ? 1.902 -17.922 -14.289 1 98.81 108 VAL A N 1
ATOM 733 C CA . VAL A 1 108 ? 0.653 -17.188 -14.469 1 98.81 108 VAL A CA 1
ATOM 734 C C . VAL A 1 108 ? -0.518 -18.172 -14.516 1 98.81 108 VAL A C 1
ATOM 736 O O . VAL A 1 108 ? -1.497 -18.016 -13.781 1 98.81 108 VAL A O 1
ATOM 739 N N . PHE A 1 109 ? -0.375 -19.234 -15.242 1 98.81 109 PHE A N 1
ATOM 740 C CA . PHE A 1 109 ? -1.447 -20.203 -15.422 1 98.81 109 PHE A CA 1
ATOM 741 C C . PHE A 1 109 ? -1.59 -21.094 -14.195 1 98.81 109 PHE A C 1
ATOM 743 O O . PHE A 1 109 ? -2.705 -21.453 -13.805 1 98.81 109 PHE A O 1
ATOM 750 N N . ALA A 1 110 ? -0.46 -21.438 -13.656 1 98.81 110 ALA A N 1
ATOM 751 C CA . ALA A 1 110 ? -0.496 -22.234 -12.445 1 98.81 110 ALA A CA 1
ATOM 752 C C . ALA A 1 110 ? -1.125 -21.469 -11.289 1 98.81 110 ALA A C 1
ATOM 754 O O . ALA A 1 110 ? -1.933 -22 -10.531 1 98.81 110 ALA A O 1
ATOM 755 N N . GLY A 1 111 ? -0.684 -20.219 -11.148 1 98.56 111 GLY A N 1
ATOM 756 C CA . GLY A 1 111 ? -1.295 -19.391 -10.125 1 98.56 111 GLY A CA 1
ATOM 757 C C . GLY A 1 111 ? -2.801 -19.281 -10.266 1 98.56 111 GLY A C 1
ATOM 758 O O . GLY A 1 111 ? -3.529 -19.344 -9.273 1 98.56 111 GLY A O 1
ATOM 759 N N . ALA A 1 112 ? -3.26 -19.078 -11.484 1 98.62 112 ALA A N 1
ATOM 760 C CA . ALA A 1 112 ? -4.695 -19.016 -11.75 1 98.62 112 ALA A CA 1
ATOM 761 C C . ALA A 1 112 ? -5.387 -20.312 -11.367 1 98.62 112 ALA A C 1
ATOM 763 O O . ALA A 1 112 ? -6.426 -20.297 -10.695 1 98.62 112 ALA A O 1
ATOM 764 N N . LEU A 1 113 ? -4.805 -21.422 -11.742 1 98.69 113 LEU A N 1
ATOM 765 C CA . LEU A 1 113 ? -5.41 -22.734 -11.477 1 98.69 113 LEU A CA 1
ATOM 766 C C . LEU A 1 113 ? -5.465 -23.016 -9.977 1 98.69 113 LEU A C 1
ATOM 768 O O . LEU A 1 113 ? -6.516 -23.375 -9.453 1 98.69 113 LEU A O 1
ATOM 772 N N . VAL A 1 114 ? -4.332 -22.828 -9.359 1 98.62 114 VAL A N 1
ATOM 773 C CA . VAL A 1 114 ? -4.242 -23.094 -7.93 1 98.62 114 VAL A CA 1
ATOM 774 C C . VAL A 1 114 ? -5.191 -22.172 -7.172 1 98.62 114 VAL A C 1
ATOM 776 O O . VAL A 1 114 ? -5.848 -22.594 -6.215 1 98.62 114 VAL A O 1
ATOM 779 N N . GLY A 1 115 ? -5.25 -20.906 -7.582 1 98.44 115 GLY A N 1
ATOM 780 C CA . GLY A 1 115 ? -6.207 -20 -6.988 1 98.44 115 GLY A CA 1
ATOM 781 C C . GLY A 1 115 ? -7.645 -20.438 -7.164 1 98.44 115 GLY A C 1
ATOM 782 O O . GLY A 1 115 ? -8.453 -20.328 -6.238 1 98.44 115 GLY A O 1
ATOM 783 N N . ALA A 1 116 ? -7.992 -20.906 -8.344 1 97.94 116 ALA A N 1
ATOM 784 C CA . ALA A 1 116 ? -9.344 -21.391 -8.609 1 97.94 116 ALA A CA 1
ATOM 785 C C . ALA A 1 116 ? -9.68 -22.594 -7.734 1 97.94 116 ALA A C 1
ATOM 787 O O . ALA A 1 116 ? -10.781 -22.688 -7.199 1 97.94 116 ALA A O 1
ATOM 788 N N . LEU A 1 117 ? -8.727 -23.453 -7.586 1 98.19 117 LEU A N 1
ATOM 789 C CA . LEU A 1 117 ? -8.938 -24.641 -6.766 1 98.19 117 LEU A CA 1
ATOM 790 C C . LEU A 1 117 ? -9.07 -24.266 -5.293 1 98.19 117 LEU A C 1
ATOM 792 O O . LEU A 1 117 ? -9.891 -24.844 -4.574 1 98.19 117 LEU A O 1
ATOM 796 N N . ALA A 1 118 ? -8.227 -23.328 -4.895 1 97.5 118 ALA A N 1
ATOM 797 C CA . ALA A 1 118 ? -8.344 -22.859 -3.52 1 97.5 118 ALA A CA 1
ATOM 798 C C . ALA A 1 118 ? -9.727 -22.25 -3.262 1 97.5 118 ALA A C 1
ATOM 800 O O . ALA A 1 118 ? -10.305 -22.453 -2.193 1 97.5 118 ALA A O 1
ATOM 801 N N . GLY A 1 119 ? -10.203 -21.516 -4.242 1 96.38 119 GLY A N 1
ATOM 802 C CA . GLY A 1 119 ? -11.539 -20.953 -4.145 1 96.38 119 GLY A CA 1
ATOM 803 C C . GLY A 1 119 ? -12.633 -22 -4.082 1 96.38 119 GLY A C 1
ATOM 804 O O . GLY A 1 119 ? -13.797 -21.672 -3.83 1 96.38 119 GLY A O 1
ATOM 805 N N . ARG A 1 120 ? -12.25 -23.219 -4.297 1 96.81 120 ARG A N 1
ATOM 806 C CA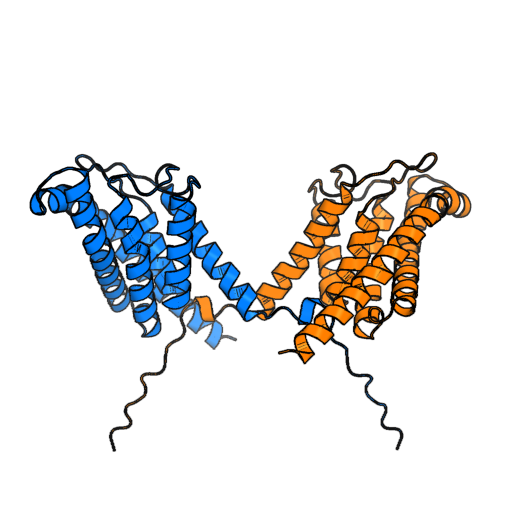 . ARG A 1 120 ? -13.188 -24.328 -4.184 1 96.81 120 ARG A CA 1
ATOM 807 C C . ARG A 1 120 ? -12.82 -25.25 -3.018 1 96.81 120 ARG A C 1
ATOM 809 O O . ARG A 1 120 ? -13.312 -26.375 -2.922 1 96.81 120 ARG A O 1
ATOM 816 N N . GLY A 1 121 ? -11.883 -24.797 -2.238 1 96.44 121 GLY A N 1
ATOM 817 C CA . GLY A 1 121 ? -11.547 -25.5 -1.011 1 96.44 121 GLY A CA 1
ATOM 818 C C . GLY A 1 121 ? -10.289 -26.344 -1.132 1 96.44 121 GLY A C 1
ATOM 819 O O . GLY A 1 121 ? -10.016 -27.188 -0.275 1 96.44 121 GLY A O 1
ATOM 820 N N . GLY A 1 122 ? -9.578 -26.125 -2.148 1 97.56 122 GLY A N 1
ATOM 821 C CA . GLY A 1 122 ? -8.367 -26.891 -2.383 1 97.56 122 GLY A CA 1
ATOM 822 C C . GLY A 1 122 ? -7.305 -26.672 -1.32 1 97.56 122 GLY A C 1
ATOM 823 O O . GLY A 1 122 ? -6.344 -27.438 -1.227 1 97.56 122 GLY A O 1
ATOM 824 N N . ASP A 1 123 ? -7.465 -25.656 -0.514 1 97.75 123 ASP A N 1
ATOM 825 C CA . ASP A 1 123 ? -6.461 -25.328 0.495 1 97.75 123 ASP A CA 1
ATOM 826 C C . ASP A 1 123 ? -6.996 -25.594 1.902 1 97.75 123 ASP A C 1
ATOM 828 O O . ASP A 1 123 ? -6.441 -25.094 2.883 1 97.75 123 ASP A O 1
ATOM 832 N N . ARG A 1 124 ? -8.047 -26.391 2.078 1 96.94 124 ARG A N 1
ATOM 833 C CA . ARG A 1 124 ? -8.711 -26.531 3.369 1 96.94 124 ARG A CA 1
ATOM 834 C C . ARG A 1 124 ? -8.164 -27.734 4.141 1 96.94 124 ARG A C 1
ATOM 836 O O . ARG A 1 124 ? -8.242 -27.781 5.371 1 96.94 124 ARG A O 1
ATOM 843 N N . THR A 1 125 ? -7.723 -28.75 3.402 1 98 125 THR A N 1
ATOM 844 C CA . THR A 1 125 ? -7.113 -29.922 4.027 1 98 125 THR A CA 1
ATOM 845 C C . THR A 1 125 ? -5.754 -30.219 3.402 1 98 125 THR A C 1
ATOM 847 O O . THR A 1 125 ? -5.488 -29.812 2.266 1 98 125 THR A O 1
ATOM 850 N N . PRO A 1 126 ? -4.926 -30.891 4.152 1 98.38 126 PRO A N 1
ATOM 851 C CA . PRO A 1 126 ? -3.594 -31.188 3.625 1 98.38 126 PRO A CA 1
ATOM 852 C C . PRO A 1 126 ? -3.641 -31.969 2.312 1 98.38 126 PRO A C 1
ATOM 854 O O . PRO A 1 126 ? -2.885 -31.672 1.384 1 98.38 126 PRO A O 1
ATOM 857 N N . LEU A 1 127 ? -4.512 -32.906 2.223 1 98.25 127 LEU A N 1
ATOM 858 C CA . LEU A 1 127 ? -4.586 -33.719 1.022 1 98.25 127 LEU A CA 1
ATOM 859 C C . LEU A 1 127 ? -5.07 -32.906 -0.17 1 98.25 127 LEU A C 1
ATOM 861 O O . LEU A 1 127 ? -4.523 -33.031 -1.269 1 98.25 127 LEU A O 1
ATOM 865 N N . ARG A 1 128 ? -6.094 -32.125 0.056 1 98.19 128 ARG A N 1
ATOM 866 C CA . ARG A 1 128 ? -6.594 -31.281 -1.014 1 98.19 128 ARG A CA 1
ATOM 867 C C . ARG A 1 128 ? -5.539 -30.281 -1.45 1 98.19 128 ARG A C 1
ATOM 869 O O . ARG A 1 128 ? -5.379 -30.016 -2.645 1 98.19 128 ARG A O 1
ATOM 876 N N . MET A 1 129 ? -4.836 -29.766 -0.486 1 98.56 129 MET A N 1
ATOM 877 C CA . MET A 1 129 ? -3.789 -28.781 -0.796 1 98.56 129 MET A CA 1
ATOM 878 C C . MET A 1 129 ? -2.65 -29.438 -1.572 1 98.56 129 MET A C 1
ATOM 880 O O . MET A 1 129 ? -2.125 -28.859 -2.521 1 98.56 129 MET A O 1
ATOM 884 N N . ALA A 1 130 ? -2.295 -30.625 -1.129 1 98.62 130 ALA A N 1
ATOM 885 C CA . ALA A 1 130 ? -1.265 -31.375 -1.854 1 98.62 130 ALA A CA 1
ATOM 886 C C . ALA A 1 130 ? -1.661 -31.578 -3.314 1 98.62 130 ALA A C 1
ATOM 888 O O . ALA A 1 130 ? -0.858 -31.344 -4.223 1 98.62 130 ALA A O 1
ATOM 889 N N . GLY A 1 131 ? -2.875 -32.062 -3.473 1 98.69 131 GLY A N 1
ATOM 890 C CA . GLY A 1 131 ? -3.373 -32.219 -4.832 1 98.69 131 GLY A CA 1
ATOM 891 C C . GLY A 1 131 ? -3.348 -30.922 -5.629 1 98.69 131 GLY A C 1
ATOM 892 O O . GLY A 1 131 ? -2.979 -30.922 -6.805 1 98.69 131 GLY A O 1
ATOM 893 N N . THR A 1 132 ? -3.773 -29.828 -5.008 1 98.69 132 THR A N 1
ATOM 894 C CA . THR A 1 132 ? -3.773 -28.516 -5.633 1 98.69 132 THR A CA 1
ATOM 895 C C . THR A 1 132 ? -2.361 -28.125 -6.059 1 98.69 132 THR A C 1
ATOM 897 O O . THR A 1 132 ? -2.154 -27.641 -7.172 1 98.69 132 THR A O 1
ATOM 900 N N . MET A 1 133 ? -1.396 -28.422 -5.227 1 98.75 133 MET A N 1
ATOM 901 C CA . MET A 1 133 ? -0.002 -28.094 -5.52 1 98.75 133 MET A CA 1
ATOM 902 C C . MET A 1 133 ? 0.524 -28.938 -6.668 1 98.75 133 MET A C 1
ATOM 904 O O . MET A 1 133 ? 1.257 -28.453 -7.527 1 98.75 133 MET A O 1
ATOM 908 N N . VAL A 1 134 ? 0.192 -30.172 -6.637 1 98.69 134 VAL A N 1
ATOM 909 C CA . VAL A 1 134 ? 0.64 -31.078 -7.691 1 98.69 134 VAL A CA 1
ATOM 910 C C . VAL A 1 134 ? 0.125 -30.594 -9.047 1 98.69 134 VAL A C 1
ATOM 912 O O . VAL A 1 134 ? 0.881 -30.531 -10.016 1 98.69 134 VAL A O 1
ATOM 915 N N . LEU A 1 135 ? -1.099 -30.266 -9.07 1 98.69 135 LEU A N 1
ATOM 916 C CA . LEU A 1 135 ? -1.686 -29.781 -10.312 1 98.69 135 LEU A CA 1
ATOM 917 C C . LEU A 1 135 ? -1.034 -28.469 -10.75 1 98.69 135 LEU A C 1
ATOM 919 O O . LEU A 1 135 ? -0.806 -28.25 -11.938 1 98.69 135 LEU A O 1
ATOM 923 N N . GLY A 1 136 ? -0.767 -27.578 -9.812 1 98.75 136 GLY A N 1
ATOM 924 C CA . GLY A 1 136 ? -0.043 -26.359 -10.117 1 98.75 136 GLY A CA 1
ATOM 925 C C . GLY A 1 136 ? 1.332 -26.609 -10.711 1 98.75 136 GLY A C 1
ATOM 926 O O . GLY A 1 136 ? 1.711 -25.984 -11.703 1 98.75 136 GLY A O 1
ATOM 927 N N . ASN A 1 137 ? 2.055 -27.531 -10.102 1 98.56 137 ASN A N 1
ATOM 928 C CA . ASN A 1 137 ? 3.377 -27.891 -10.609 1 98.56 137 ASN A CA 1
ATOM 929 C C . ASN A 1 137 ? 3.305 -28.453 -12.023 1 98.56 137 ASN A C 1
ATOM 931 O O . ASN A 1 137 ? 4.148 -28.141 -12.867 1 98.56 137 ASN A O 1
ATOM 935 N N . LEU A 1 138 ? 2.295 -29.25 -12.219 1 98.62 138 LEU A N 1
ATOM 936 C CA . LEU A 1 138 ? 2.129 -29.828 -13.547 1 98.62 138 LEU A CA 1
ATOM 937 C C . LEU A 1 138 ? 1.939 -28.734 -14.602 1 98.62 138 LEU A C 1
ATOM 939 O O . LEU A 1 138 ? 2.477 -28.844 -15.703 1 98.62 138 LEU A O 1
ATOM 943 N N . VAL A 1 139 ? 1.19 -27.766 -14.266 1 98.75 139 VAL A N 1
ATOM 944 C CA . VAL A 1 139 ? 0.974 -26.641 -15.188 1 98.75 139 VAL A CA 1
ATOM 945 C C . VAL A 1 139 ? 2.295 -25.922 -15.445 1 98.75 139 VAL A C 1
ATOM 947 O O . VAL A 1 139 ? 2.633 -25.625 -16.594 1 98.75 139 VAL A O 1
ATOM 950 N N . ILE A 1 140 ? 3.07 -25.625 -14.422 1 98.56 140 ILE A N 1
ATOM 951 C CA . ILE A 1 140 ? 4.348 -24.938 -14.562 1 98.56 140 ILE A CA 1
ATOM 952 C C . ILE A 1 140 ? 5.27 -25.734 -15.477 1 98.56 140 ILE A C 1
ATOM 954 O O . ILE A 1 140 ? 5.859 -25.188 -16.406 1 98.56 140 ILE A O 1
ATOM 958 N N . TYR A 1 141 ? 5.332 -27.047 -15.266 1 98.44 141 TYR A N 1
ATOM 959 C CA . TYR A 1 141 ? 6.207 -27.891 -16.062 1 98.44 141 TYR A CA 1
ATOM 960 C C . TYR A 1 141 ? 5.734 -27.969 -17.516 1 98.44 141 TYR A C 1
ATOM 962 O O . TYR A 1 141 ? 6.543 -28.078 -18.422 1 98.44 141 TYR A O 1
ATOM 970 N N . SER A 1 142 ? 4.488 -27.953 -17.734 1 98.44 142 SER A N 1
ATOM 971 C CA . SER A 1 142 ? 3.949 -28.047 -19.078 1 98.44 142 SER A CA 1
ATOM 972 C C . SER A 1 142 ? 4.41 -26.875 -19.938 1 98.44 142 SER A C 1
ATOM 974 O O . SER A 1 142 ? 4.523 -27 -21.156 1 98.44 142 SER A O 1
ATOM 976 N N . PHE A 1 143 ? 4.66 -25.75 -19.359 1 98.19 143 PHE A N 1
ATOM 977 C CA . PHE A 1 143 ? 5.176 -24.594 -20.078 1 98.19 143 PHE A CA 1
ATOM 978 C C . PHE A 1 143 ? 6.699 -24.578 -20.047 1 98.19 143 PHE A C 1
ATOM 980 O O . PHE A 1 143 ? 7.344 -24.281 -21.062 1 98.19 143 PHE A O 1
ATOM 987 N N . GLY A 1 144 ? 7.277 -24.922 -18.922 1 97.81 144 GLY A N 1
ATOM 988 C CA . GLY A 1 144 ? 8.711 -24.828 -18.703 1 97.81 144 GLY A CA 1
ATOM 989 C C . GLY A 1 144 ? 9.508 -25.828 -19.516 1 97.81 144 GLY A C 1
ATOM 990 O O . GLY A 1 144 ? 10.523 -25.484 -20.125 1 97.81 144 GLY A O 1
ATOM 991 N N . VAL A 1 145 ? 9 -27.031 -19.578 1 97.81 145 VAL A N 1
ATOM 992 C CA . VAL A 1 145 ? 9.766 -28.125 -20.188 1 97.81 145 VAL A CA 1
ATOM 993 C C . VAL A 1 145 ? 9.852 -27.922 -21.688 1 97.81 145 VAL A C 1
ATOM 995 O O . VAL A 1 145 ? 10.938 -28 -22.266 1 97.81 145 VAL A O 1
ATOM 998 N N . PRO A 1 146 ? 8.742 -27.641 -22.422 1 98.12 146 PRO A N 1
ATOM 999 C CA . PRO A 1 146 ? 8.883 -27.359 -23.844 1 98.12 146 PRO A CA 1
ATOM 1000 C C . PRO A 1 146 ? 9.797 -26.172 -24.125 1 98.12 146 PRO A C 1
ATOM 1002 O O . PRO A 1 146 ? 10.562 -26.188 -25.094 1 98.12 146 PRO A O 1
ATOM 1005 N N . TRP A 1 147 ? 9.75 -25.188 -23.312 1 97.94 147 TRP A N 1
ATOM 1006 C CA . TRP A 1 147 ? 10.625 -24.031 -23.453 1 97.94 147 TRP A CA 1
ATOM 1007 C C . TRP A 1 147 ? 12.086 -24.438 -23.281 1 97.94 147 TRP A C 1
ATOM 1009 O O . TRP A 1 147 ? 12.953 -24.031 -24.047 1 97.94 147 TRP A O 1
ATOM 1019 N N . LEU A 1 148 ? 12.312 -25.172 -22.219 1 96.31 148 LEU A N 1
ATOM 1020 C CA . LEU A 1 148 ? 13.664 -25.641 -21.953 1 96.31 148 LEU A CA 1
ATOM 1021 C C . LEU A 1 148 ? 14.211 -26.453 -23.125 1 96.31 148 LEU A C 1
ATOM 1023 O O . LEU A 1 148 ? 15.352 -26.266 -23.531 1 96.31 148 LEU A O 1
ATOM 1027 N N . ALA A 1 149 ? 13.422 -27.344 -23.656 1 97.75 149 ALA A N 1
ATOM 1028 C CA . ALA A 1 149 ? 13.82 -28.156 -24.812 1 97.75 149 ALA A CA 1
ATOM 1029 C C . ALA A 1 149 ? 14.219 -27.266 -25.984 1 97.75 149 ALA A C 1
ATOM 1031 O O . ALA A 1 149 ? 15.258 -27.484 -26.609 1 97.75 149 ALA A O 1
ATOM 1032 N N . ALA A 1 150 ? 13.438 -26.312 -26.266 1 96.69 150 ALA A N 1
ATOM 1033 C CA . ALA A 1 150 ? 13.688 -25.406 -27.375 1 96.69 150 ALA A CA 1
ATOM 1034 C C . ALA A 1 150 ? 14.93 -24.547 -27.125 1 96.69 150 ALA A C 1
ATOM 1036 O O . ALA A 1 150 ? 15.734 -24.328 -28.031 1 96.69 150 ALA A O 1
ATOM 1037 N N . SER A 1 151 ? 15.062 -24.109 -25.938 1 95 151 SER A N 1
ATOM 1038 C CA . SER A 1 151 ? 16.172 -23.234 -25.578 1 95 151 SER A CA 1
ATOM 1039 C C . SER A 1 151 ? 17.5 -23.953 -25.656 1 95 151 SER A C 1
ATOM 1041 O O . SER A 1 151 ? 18.516 -23.359 -26.031 1 95 151 SER A O 1
ATOM 1043 N N . LEU A 1 152 ? 17.484 -25.203 -25.297 1 94.5 152 LEU A N 1
ATOM 1044 C CA . LEU A 1 152 ? 18.734 -25.969 -25.266 1 94.5 152 LEU A CA 1
ATOM 1045 C C . LEU A 1 152 ? 18.922 -26.734 -26.562 1 94.5 152 LEU A C 1
ATOM 1047 O O . LEU A 1 152 ? 20.016 -27.266 -26.828 1 94.5 152 LEU A O 1
ATOM 1051 N N . GLY A 1 153 ? 17.922 -26.859 -27.359 1 96.88 153 GLY A N 1
ATOM 1052 C CA . GLY A 1 153 ? 17.984 -27.656 -28.562 1 96.88 153 GLY A CA 1
ATOM 1053 C C . GLY A 1 153 ? 18.062 -29.156 -28.281 1 96.88 153 GLY A C 1
ATOM 1054 O O . GLY A 1 153 ? 18.828 -29.875 -28.906 1 96.88 153 GLY A O 1
ATOM 1055 N N . VAL A 1 154 ? 17.328 -29.562 -27.328 1 96.81 154 VAL A N 1
ATOM 1056 C CA . VAL A 1 154 ? 17.359 -30.969 -26.938 1 96.81 154 VAL A CA 1
ATOM 1057 C C . VAL A 1 154 ? 15.953 -31.562 -27.078 1 96.81 154 VAL A C 1
ATOM 1059 O O . VAL A 1 154 ? 14.984 -30.844 -27.312 1 96.81 154 VAL A O 1
ATOM 1062 N N . SER A 1 155 ? 15.891 -32.906 -26.922 1 97.94 155 SER A N 1
ATOM 1063 C CA . SER A 1 155 ? 14.609 -33.594 -26.984 1 97.94 155 SER A CA 1
ATOM 1064 C C . SER A 1 155 ? 13.758 -33.312 -25.75 1 97.94 155 SER A C 1
ATOM 1066 O O . SER A 1 155 ? 14.281 -32.906 -24.719 1 97.94 155 SER A O 1
ATOM 1068 N N . LEU A 1 156 ? 12.508 -33.531 -25.953 1 97.56 156 LEU A N 1
ATOM 1069 C CA . LEU A 1 156 ? 11.594 -33.375 -24.812 1 97.56 156 LEU A CA 1
ATOM 1070 C C . LEU A 1 156 ? 11.977 -34.281 -23.672 1 97.56 156 LEU A C 1
ATOM 1072 O O . LEU A 1 156 ? 11.883 -33.906 -22.5 1 97.56 156 LEU A O 1
ATOM 1076 N N . SER A 1 157 ? 12.344 -35.5 -23.984 1 97.69 157 SER A N 1
ATOM 1077 C CA . SER A 1 157 ? 12.742 -36.438 -22.953 1 97.69 157 SER A CA 1
ATOM 1078 C C . SER A 1 157 ? 13.945 -35.938 -22.172 1 97.69 157 SER A C 1
ATOM 1080 O O . SER A 1 157 ? 13.977 -36.031 -20.938 1 97.69 157 SER A O 1
ATOM 1082 N N . THR A 1 158 ? 14.945 -35.406 -22.891 1 97.19 158 THR A N 1
ATOM 1083 C CA . THR A 1 158 ? 16.125 -34.844 -22.234 1 97.19 158 THR A CA 1
ATOM 1084 C C . THR A 1 158 ? 15.734 -33.625 -21.391 1 97.19 158 THR A C 1
ATOM 1086 O O . THR A 1 158 ? 16.25 -33.438 -20.297 1 97.19 158 THR A O 1
ATOM 1089 N N . ALA A 1 159 ? 14.844 -32.812 -21.922 1 97.44 159 ALA A N 1
ATOM 1090 C CA . ALA A 1 159 ? 14.375 -31.641 -21.188 1 97.44 159 ALA A CA 1
ATOM 1091 C C . ALA A 1 159 ? 13.664 -32.031 -19.906 1 97.44 159 ALA A C 1
ATOM 1093 O O . ALA A 1 159 ? 13.781 -31.359 -18.891 1 97.44 159 ALA A O 1
ATOM 1094 N N . VAL A 1 160 ? 12.883 -33.125 -19.922 1 97.56 160 VAL A N 1
ATOM 1095 C CA . VAL A 1 160 ? 12.219 -33.594 -18.719 1 97.56 160 VAL A CA 1
ATOM 1096 C C . VAL A 1 160 ? 13.266 -34.062 -17.703 1 97.56 160 VAL A C 1
ATOM 1098 O O . VAL A 1 160 ? 13.156 -33.719 -16.516 1 97.56 160 VAL A O 1
ATOM 1101 N N . GLN A 1 161 ? 14.281 -34.719 -18.141 1 96.62 161 GLN A N 1
ATOM 1102 C CA . GLN A 1 161 ? 15.336 -35.219 -17.266 1 96.62 161 GLN A CA 1
ATOM 1103 C C . GLN A 1 161 ? 16.078 -34.094 -16.594 1 96.62 161 GLN A C 1
ATOM 1105 O O . GLN A 1 161 ? 16.484 -34.188 -15.438 1 96.62 161 GLN A O 1
ATOM 1110 N N . LYS A 1 162 ? 16.219 -33 -17.281 1 94.88 162 LYS A N 1
ATOM 1111 C CA . LYS A 1 162 ? 17 -31.859 -16.781 1 94.88 162 LYS A CA 1
ATOM 1112 C C . LYS A 1 162 ? 16.125 -30.844 -16.078 1 94.88 162 LYS A C 1
ATOM 1114 O O . LYS A 1 162 ? 16.578 -30.109 -15.203 1 94.88 162 LYS A O 1
ATOM 1119 N N . GLY A 1 163 ? 14.852 -30.828 -16.5 1 95.69 163 GLY A N 1
ATOM 1120 C CA . GLY A 1 163 ? 14.008 -29.719 -16.078 1 95.69 163 GLY A CA 1
ATOM 1121 C C . GLY A 1 163 ? 12.898 -30.141 -15.141 1 95.69 163 GLY A C 1
ATOM 1122 O O . GLY A 1 163 ? 12.148 -29.297 -14.633 1 95.69 163 GLY A O 1
ATOM 1123 N N . VAL A 1 164 ? 12.648 -31.422 -14.859 1 96.75 164 VAL A N 1
ATOM 1124 C CA . VAL A 1 164 ? 11.586 -31.906 -13.984 1 96.75 164 VAL A CA 1
ATOM 1125 C C . VAL A 1 164 ? 12.164 -32.812 -12.914 1 96.75 164 VAL A C 1
ATOM 1127 O O . VAL A 1 164 ? 12.008 -32.562 -11.719 1 96.75 164 VAL A O 1
ATOM 1130 N N . VAL A 1 165 ? 12.922 -33.781 -13.289 1 96.12 165 VAL A N 1
ATOM 1131 C CA . VAL A 1 165 ? 13.305 -34.906 -12.445 1 96.12 165 VAL A CA 1
ATOM 1132 C C . VAL A 1 165 ? 14.109 -34.406 -11.242 1 96.12 165 VAL A C 1
ATOM 1134 O O . VAL A 1 165 ? 13.82 -34.75 -10.102 1 96.12 165 VAL A O 1
ATOM 1137 N N . PRO A 1 166 ? 15.141 -33.531 -11.484 1 94.81 166 PRO A N 1
ATOM 1138 C CA . PRO A 1 166 ? 15.922 -33.094 -10.32 1 94.81 166 PRO A CA 1
ATOM 1139 C C . PRO A 1 166 ? 15.109 -32.25 -9.336 1 94.81 166 PRO A C 1
ATOM 1141 O O . PRO A 1 166 ? 15.547 -32.031 -8.203 1 94.81 166 PRO A O 1
ATOM 1144 N N . PHE A 1 167 ? 13.969 -31.859 -9.766 1 95.62 167 PHE A N 1
ATOM 1145 C CA . PHE A 1 167 ? 13.195 -30.922 -8.961 1 95.62 167 PHE A CA 1
ATOM 1146 C C . PHE A 1 167 ? 12.109 -31.641 -8.18 1 95.62 167 PHE A C 1
ATOM 1148 O O . PHE A 1 167 ? 11.453 -31.047 -7.328 1 95.62 167 PHE A O 1
ATOM 1155 N N . LEU A 1 168 ? 11.914 -32.906 -8.359 1 95.25 168 LEU A N 1
ATOM 1156 C CA . LEU A 1 168 ? 10.789 -33.625 -7.801 1 95.25 168 LEU A CA 1
ATOM 1157 C C . LEU A 1 168 ? 10.891 -33.719 -6.281 1 95.25 168 LEU A C 1
ATOM 1159 O O . LEU A 1 168 ? 9.875 -33.625 -5.582 1 95.25 168 LEU A O 1
ATOM 1163 N N . ILE A 1 169 ? 12.102 -33.844 -5.766 1 94 169 ILE A N 1
ATOM 1164 C CA . ILE A 1 169 ? 12.281 -33.906 -4.32 1 94 169 ILE A CA 1
ATOM 1165 C C . ILE A 1 169 ? 11.961 -32.562 -3.707 1 94 169 ILE A C 1
ATOM 1167 O O . ILE A 1 169 ? 11.242 -32.469 -2.705 1 94 169 ILE A O 1
ATOM 1171 N N . GLY A 1 170 ? 12.547 -31.5 -4.293 1 94 170 GLY A N 1
ATOM 1172 C CA . GLY A 1 170 ? 12.227 -30.156 -3.834 1 94 170 GLY A CA 1
ATOM 1173 C C . GLY A 1 170 ? 10.742 -29.844 -3.906 1 94 170 GLY A C 1
ATOM 1174 O O . GLY A 1 170 ? 10.188 -29.219 -2.994 1 94 170 GLY A O 1
ATOM 1175 N N . ASP A 1 171 ? 10.109 -30.281 -4.934 1 96.38 171 ASP A N 1
ATOM 1176 C CA . ASP A 1 171 ? 8.672 -30.062 -5.094 1 96.38 171 ASP A CA 1
ATOM 1177 C C . ASP A 1 171 ? 7.891 -30.781 -3.988 1 96.38 171 ASP A C 1
ATOM 1179 O O . ASP A 1 171 ? 6.945 -30.219 -3.432 1 96.38 171 ASP A O 1
ATOM 1183 N N . ALA A 1 172 ? 8.305 -32 -3.721 1 97 172 ALA A N 1
ATOM 1184 C CA . ALA A 1 172 ? 7.637 -32.75 -2.668 1 97 172 ALA A CA 1
ATOM 1185 C C . ALA A 1 172 ? 7.742 -32.031 -1.324 1 97 172 ALA A C 1
ATOM 1187 O O . ALA A 1 172 ? 6.77 -31.984 -0.564 1 97 172 ALA A O 1
ATOM 1188 N N . LEU A 1 173 ? 8.867 -31.484 -1.086 1 96.5 173 LEU A N 1
ATOM 1189 C CA . LEU A 1 173 ? 9.062 -30.734 0.151 1 96.5 173 LEU A CA 1
ATOM 1190 C C . LEU A 1 173 ? 8.188 -29.484 0.172 1 96.5 173 LEU A C 1
ATOM 1192 O O . LEU A 1 173 ? 7.531 -29.188 1.176 1 96.5 173 LEU A O 1
ATOM 1196 N N . LYS A 1 174 ? 8.188 -28.797 -0.951 1 97.25 174 LYS A N 1
ATOM 1197 C CA . LYS A 1 174 ? 7.359 -27.594 -1.062 1 97.25 174 LYS A CA 1
ATOM 1198 C C . LYS A 1 174 ? 5.883 -27.938 -0.891 1 97.25 174 LYS A C 1
ATOM 1200 O O . LYS A 1 174 ? 5.145 -27.203 -0.225 1 97.25 174 LYS A O 1
ATOM 1205 N N . ILE A 1 175 ? 5.508 -29 -1.437 1 98.19 175 ILE A N 1
ATOM 1206 C CA . ILE A 1 175 ? 4.125 -29.438 -1.328 1 98.19 175 ILE A CA 1
ATOM 1207 C C . ILE A 1 175 ? 3.799 -29.766 0.128 1 98.19 175 ILE A C 1
ATOM 1209 O O . ILE A 1 175 ? 2.752 -29.375 0.643 1 98.19 175 ILE A O 1
ATOM 1213 N N . ALA A 1 176 ? 4.684 -30.453 0.789 1 98.12 176 ALA A N 1
ATOM 1214 C CA . ALA A 1 176 ? 4.48 -30.797 2.195 1 98.12 176 ALA A CA 1
ATOM 1215 C C . ALA A 1 176 ? 4.336 -29.531 3.045 1 98.12 176 ALA A C 1
ATOM 1217 O O . ALA A 1 176 ? 3.453 -29.453 3.902 1 98.12 176 ALA A O 1
ATOM 1218 N N . VAL A 1 177 ? 5.172 -28.578 2.787 1 98 177 VAL A N 1
ATOM 1219 C CA . VAL A 1 177 ? 5.129 -27.344 3.541 1 98 177 VAL A CA 1
ATOM 1220 C C . VAL A 1 177 ? 3.809 -26.609 3.273 1 98 177 VAL A C 1
ATOM 1222 O O . VAL A 1 177 ? 3.141 -26.156 4.207 1 98 177 VAL A O 1
ATOM 1225 N N . ALA A 1 178 ? 3.439 -26.531 2.008 1 97.88 178 ALA A N 1
ATOM 1226 C CA . ALA A 1 178 ? 2.193 -25.859 1.646 1 97.88 178 ALA A CA 1
ATOM 1227 C C . ALA A 1 178 ? 0.99 -26.578 2.258 1 97.88 178 ALA A C 1
ATOM 1229 O O . ALA A 1 178 ? 0.046 -25.922 2.719 1 97.88 178 ALA A O 1
ATOM 1230 N N . ALA A 1 179 ? 1.04 -27.875 2.238 1 97.75 179 ALA A N 1
ATOM 1231 C CA . ALA A 1 179 ? -0.052 -28.703 2.75 1 97.75 179 ALA A CA 1
ATOM 1232 C C . ALA A 1 179 ? -0.214 -28.531 4.258 1 97.75 179 ALA A C 1
ATOM 1234 O O . ALA A 1 179 ? -1.287 -28.781 4.805 1 97.75 179 ALA A O 1
ATOM 1235 N N . ALA A 1 180 ? 0.827 -28.141 4.871 1 97.62 180 ALA A N 1
ATOM 1236 C CA . ALA A 1 180 ? 0.752 -27.828 6.293 1 97.62 180 ALA A CA 1
ATOM 1237 C C . ALA A 1 180 ? 0.343 -26.375 6.516 1 97.62 180 ALA A C 1
ATOM 1239 O O . ALA A 1 180 ? -0.506 -26.078 7.359 1 97.62 180 ALA A O 1
ATOM 1240 N N . LEU A 1 181 ? 0.831 -25.516 5.742 1 97.62 181 LEU A N 1
ATOM 1241 C CA . LEU A 1 181 ? 0.745 -24.078 5.961 1 97.62 181 LEU A CA 1
ATOM 1242 C C . LEU A 1 181 ? -0.671 -23.578 5.711 1 97.62 181 LEU A C 1
ATOM 1244 O O . LEU A 1 181 ? -1.259 -22.906 6.566 1 97.62 181 LEU A O 1
ATOM 1248 N N . LEU A 1 182 ? -1.249 -23.859 4.574 1 97.25 182 LEU A N 1
ATOM 1249 C CA . LEU A 1 182 ? -2.504 -23.219 4.203 1 97.25 182 LEU A CA 1
ATOM 1250 C C . LEU A 1 182 ? -3.67 -23.797 4.996 1 97.25 182 LEU A C 1
ATOM 1252 O O . LEU A 1 182 ? -4.438 -23.062 5.613 1 97.25 182 LEU A O 1
ATOM 1256 N N . PRO A 1 183 ? -3.807 -25.109 5.078 1 96.88 183 PRO A N 1
ATOM 1257 C CA . PRO A 1 183 ? -4.852 -25.625 5.957 1 96.88 183 PRO A CA 1
ATOM 1258 C C . PRO A 1 183 ? -4.668 -25.203 7.41 1 96.88 183 PRO A C 1
ATOM 1260 O O . PRO A 1 183 ? -5.648 -24.953 8.109 1 96.88 183 PRO A O 1
ATOM 1263 N N . GLY A 1 184 ? -3.383 -25.203 7.836 1 97.25 184 GLY A N 1
ATOM 1264 C CA . GLY A 1 184 ? -3.121 -24.703 9.18 1 97.25 184 GLY A CA 1
ATOM 1265 C C . GLY A 1 184 ? -3.592 -23.281 9.391 1 97.25 184 GLY A C 1
ATOM 1266 O O . GLY A 1 184 ? -4.141 -22.953 10.445 1 97.25 184 GLY A O 1
ATOM 1267 N N . THR A 1 185 ? -3.365 -22.422 8.461 1 96.69 185 THR A N 1
ATOM 1268 C CA . THR A 1 185 ? -3.812 -21.031 8.523 1 96.69 185 THR A CA 1
ATOM 1269 C C . THR A 1 185 ? -5.336 -20.953 8.609 1 96.69 185 THR A C 1
ATOM 1271 O O . THR A 1 185 ? -5.883 -20.188 9.398 1 96.69 185 THR A O 1
ATOM 1274 N N . TRP A 1 186 ? -6.016 -21.781 7.852 1 95.88 186 TRP A N 1
ATOM 1275 C CA . TRP A 1 186 ? -7.477 -21.797 7.883 1 95.88 186 TRP A CA 1
ATOM 1276 C C . TRP A 1 186 ? -7.988 -22.312 9.227 1 95.88 186 TRP A C 1
ATOM 1278 O O . TRP A 1 186 ? -9.008 -21.828 9.727 1 95.88 186 TRP A O 1
ATOM 1288 N N . ALA A 1 187 ? -7.27 -23.266 9.742 1 95.44 187 ALA A N 1
ATOM 1289 C CA . ALA A 1 187 ? -7.648 -23.75 11.062 1 95.44 187 ALA A CA 1
ATOM 1290 C C . ALA A 1 187 ? -7.539 -22.656 12.117 1 95.44 187 ALA A C 1
ATOM 1292 O O . ALA A 1 187 ? -8.398 -22.531 12.984 1 95.44 187 ALA A O 1
ATOM 1293 N N . LEU A 1 188 ? -6.453 -21.891 11.992 1 94.5 188 LEU A N 1
ATOM 1294 C CA . LEU A 1 188 ? -6.254 -20.781 12.922 1 94.5 188 LEU A CA 1
ATOM 1295 C C . LEU A 1 188 ? -7.332 -19.719 12.742 1 94.5 188 LEU A C 1
ATOM 1297 O O . LEU A 1 188 ? -7.863 -19.203 13.727 1 94.5 188 LEU A O 1
ATOM 1301 N N . VAL A 1 189 ? -7.656 -19.359 11.531 1 92.31 189 VAL A N 1
ATOM 1302 C CA . VAL A 1 189 ? -8.695 -18.391 11.219 1 92.31 189 VAL A CA 1
ATOM 1303 C C . VAL A 1 189 ? -10.031 -18.844 11.797 1 92.31 189 VAL A C 1
ATOM 1305 O O . VAL A 1 189 ? -10.766 -18.047 12.383 1 92.31 189 VAL A O 1
ATOM 1308 N N . SER A 1 190 ? -10.352 -20.078 11.641 1 92.62 190 SER A N 1
ATOM 1309 C CA . SER A 1 190 ? -11.609 -20.625 12.133 1 92.62 190 SER A CA 1
ATOM 1310 C C . SER A 1 190 ? -11.672 -20.578 13.656 1 92.62 190 SER A C 1
ATOM 1312 O O . SER A 1 190 ? -12.734 -20.312 14.234 1 92.62 190 SER A O 1
ATOM 1314 N N . ARG A 1 191 ? -10.547 -20.781 14.258 1 91.19 191 ARG A N 1
ATOM 1315 C CA . ARG A 1 191 ? -10.484 -20.75 15.711 1 91.19 191 ARG A CA 1
ATOM 1316 C C . ARG A 1 191 ? -10.727 -19.344 16.25 1 91.19 191 ARG A C 1
ATOM 1318 O O . ARG A 1 191 ? -11.453 -19.156 17.219 1 91.19 191 ARG A O 1
ATOM 1325 N N . PHE A 1 192 ? -10.07 -18.406 15.586 1 90 192 PHE A N 1
ATOM 1326 C CA . PHE A 1 192 ? -10.195 -17.031 16.031 1 90 192 PHE A CA 1
ATOM 1327 C C . PHE A 1 192 ? -11.609 -16.5 15.781 1 90 192 PHE A C 1
ATOM 1329 O O . PHE A 1 192 ? -12.109 -15.672 16.547 1 90 192 PHE A O 1
ATOM 1336 N N . ARG A 1 193 ? -12.227 -16.906 14.703 1 85.44 193 ARG A N 1
ATOM 1337 C CA . ARG A 1 193 ? -13.578 -16.469 14.398 1 85.44 193 ARG A CA 1
ATOM 1338 C C . ARG A 1 193 ? -14.594 -17.094 15.352 1 85.44 193 ARG A C 1
ATOM 1340 O O . ARG A 1 193 ? -15.633 -16.516 15.641 1 85.44 193 ARG A O 1
ATOM 1347 N N . LYS A 1 194 ? -14.312 -18.172 15.82 1 78.62 194 LYS A N 1
ATOM 1348 C CA . LYS A 1 194 ? -15.172 -18.812 16.812 1 78.62 194 LYS A CA 1
ATOM 1349 C C . LYS A 1 194 ? -15.047 -18.125 18.172 1 78.62 194 LYS A C 1
ATOM 1351 O O . LYS A 1 194 ? -16.047 -17.984 18.891 1 78.62 194 LYS A O 1
ATOM 1356 N N . ASP A 1 195 ? -13.922 -17.578 18.328 1 73.75 195 ASP A N 1
ATOM 1357 C CA . ASP A 1 195 ? -13.656 -16.953 19.625 1 73.75 195 ASP A CA 1
ATOM 1358 C C . ASP A 1 195 ? -14.07 -15.484 19.625 1 73.75 195 ASP A C 1
ATOM 1360 O O . ASP A 1 195 ? -14.266 -14.891 20.688 1 73.75 195 ASP A O 1
ATOM 1364 N N . ALA A 1 196 ? -14.273 -14.977 18.531 1 68.19 196 ALA A N 1
ATOM 1365 C CA . ALA A 1 196 ? -14.617 -13.562 18.453 1 68.19 196 ALA A CA 1
ATOM 1366 C C . ALA A 1 196 ? -16.141 -13.367 18.453 1 68.19 196 ALA A C 1
ATOM 1368 O O . ALA A 1 196 ? -16.875 -14.164 17.859 1 68.19 196 ALA A O 1
ATOM 1369 N N . MET B 1 1 ? -36.125 -31.938 -8.68 1 32.84 1 MET B N 1
ATOM 1370 C CA . MET B 1 1 ? -35.625 -30.562 -8.75 1 32.84 1 MET B CA 1
ATOM 1371 C C . MET B 1 1 ? -34.281 -30.438 -8.031 1 32.84 1 MET B C 1
ATOM 1373 O O . MET B 1 1 ? -34.25 -30.391 -6.805 1 32.84 1 MET B O 1
ATOM 1377 N N . SER B 1 2 ? -33.156 -31.078 -8.5 1 37.22 2 SER B N 1
ATOM 1378 C CA . SER B 1 2 ? -31.781 -31.141 -7.988 1 37.22 2 SER B CA 1
ATOM 1379 C C . SER B 1 2 ? -31.188 -29.75 -7.812 1 37.22 2 SER B C 1
ATOM 1381 O O . SER B 1 2 ? -31.141 -28.969 -8.766 1 37.22 2 SER B O 1
ATOM 1383 N N . SER B 1 3 ? -31.484 -29.109 -6.703 1 37.59 3 SER B N 1
ATOM 1384 C CA . SER B 1 3 ? -30.812 -27.859 -6.398 1 37.59 3 SER B CA 1
ATOM 1385 C C . SER B 1 3 ? -29.328 -27.922 -6.746 1 37.59 3 SER B C 1
ATOM 1387 O O . SER B 1 3 ? -28.594 -28.766 -6.215 1 37.59 3 SER B O 1
ATOM 1389 N N . LEU B 1 4 ? -29.031 -27.844 -8.031 1 41.06 4 LEU B N 1
ATOM 1390 C CA . LEU B 1 4 ? -27.641 -27.578 -8.359 1 41.06 4 LEU B CA 1
ATOM 1391 C C . LEU B 1 4 ? -27.016 -26.625 -7.34 1 41.06 4 LEU B C 1
ATOM 1393 O O . LEU B 1 4 ? -27.422 -25.469 -7.23 1 41.06 4 LEU B O 1
ATOM 1397 N N . SER B 1 5 ? -26.859 -27.141 -6.117 1 42.72 5 SER B N 1
ATOM 1398 C CA . SER B 1 5 ? -26.078 -26.359 -5.168 1 42.72 5 SER B CA 1
ATOM 1399 C C . SER B 1 5 ? -24.984 -25.578 -5.875 1 42.72 5 SER B C 1
ATOM 1401 O O . SER B 1 5 ? -24.094 -26.156 -6.508 1 42.72 5 SER B O 1
ATOM 1403 N N . VAL B 1 6 ? -25.328 -24.469 -6.586 1 44.5 6 VAL B N 1
ATOM 1404 C CA . VAL B 1 6 ? -24.328 -23.484 -6.973 1 44.5 6 VAL B CA 1
ATOM 1405 C C . VAL B 1 6 ? -23.156 -23.547 -6.004 1 44.5 6 VAL B C 1
ATOM 1407 O O . VAL B 1 6 ? -23.312 -23.281 -4.809 1 44.5 6 VAL B O 1
ATOM 1410 N N . ALA B 1 7 ? -22.453 -24.609 -6.125 1 48.28 7 ALA B N 1
ATOM 1411 C CA . ALA B 1 7 ? -21.25 -24.766 -5.316 1 48.28 7 ALA B CA 1
ATOM 1412 C C . ALA B 1 7 ? -20.609 -23.406 -5.027 1 48.28 7 ALA B C 1
ATOM 1414 O O . ALA B 1 7 ? -20.094 -22.75 -5.934 1 48.28 7 ALA B O 1
ATOM 1415 N N . GLY B 1 8 ? -21.156 -22.625 -4.227 1 61.22 8 GLY B N 1
ATOM 1416 C CA . GLY B 1 8 ? -20.812 -21.281 -3.799 1 61.22 8 GLY B CA 1
ATOM 1417 C C . GLY B 1 8 ? -19.312 -21.047 -3.699 1 61.22 8 GLY B C 1
ATOM 1418 O O . GLY B 1 8 ? -18.547 -21.984 -3.463 1 61.22 8 GLY B O 1
ATOM 1419 N N . HIS B 1 9 ? -18.672 -20.078 -4.391 1 77.75 9 HIS B N 1
ATOM 1420 C CA . HIS B 1 9 ? -17.281 -19.656 -4.316 1 77.75 9 HIS B CA 1
ATOM 1421 C C . HIS B 1 9 ? -16.844 -19.484 -2.869 1 77.75 9 HIS B C 1
ATOM 1423 O O . HIS B 1 9 ? -17.531 -18.859 -2.064 1 77.75 9 HIS B O 1
ATOM 1429 N N . ARG B 1 10 ? -15.953 -20.391 -2.406 1 86.94 10 ARG B N 1
ATOM 1430 C CA . ARG B 1 10 ? -15.367 -20.25 -1.078 1 86.94 10 ARG B CA 1
ATOM 1431 C C . ARG B 1 10 ? -14.359 -19.109 -1.042 1 86.94 10 ARG B C 1
ATOM 1433 O O . ARG B 1 10 ? -13.711 -18.812 -2.047 1 86.94 10 ARG B O 1
ATOM 1440 N N . PRO B 1 11 ? -14.32 -18.453 0.098 1 91.88 11 PRO B N 1
ATOM 1441 C CA . PRO B 1 11 ? -13.328 -17.391 0.213 1 91.88 11 PRO B CA 1
ATOM 1442 C C . PRO B 1 11 ? -11.891 -17.906 0.215 1 91.88 11 PRO B C 1
ATOM 1444 O O . PRO B 1 11 ? -11.648 -19.047 0.624 1 91.88 11 PRO B O 1
ATOM 1447 N N . VAL B 1 12 ? -11.062 -17.203 -0.331 1 95.06 12 VAL B N 1
ATOM 1448 C CA . VAL B 1 12 ? -9.625 -17.438 -0.175 1 95.06 12 VAL B CA 1
ATOM 1449 C C . VAL B 1 12 ? -9.07 -16.531 0.914 1 95.06 12 VAL B C 1
ATOM 1451 O O . VAL B 1 12 ? -9.766 -15.633 1.406 1 95.06 12 VAL B O 1
ATOM 1454 N N . LEU B 1 13 ? -7.809 -16.734 1.277 1 93.62 13 LEU B N 1
ATOM 1455 C CA . LEU B 1 13 ? -7.23 -16.031 2.416 1 93.62 13 LEU B CA 1
ATOM 1456 C C . LEU B 1 13 ? -7.242 -14.523 2.189 1 93.62 13 LEU B C 1
ATOM 1458 O O . LEU B 1 13 ? -7.473 -13.758 3.123 1 93.62 13 LEU B O 1
ATOM 1462 N N . ALA B 1 14 ? -7.031 -14.023 0.981 1 94.56 14 ALA B N 1
ATOM 1463 C CA . ALA B 1 14 ? -6.973 -12.602 0.649 1 94.56 14 ALA B CA 1
ATOM 1464 C C . ALA B 1 14 ? -8.305 -11.922 0.925 1 94.56 14 ALA B C 1
ATOM 1466 O O . ALA B 1 14 ? -8.352 -10.719 1.186 1 94.56 14 ALA B O 1
ATOM 1467 N N . ASP B 1 15 ? -9.367 -12.688 0.885 1 93.69 15 ASP B N 1
ATOM 1468 C CA . ASP B 1 15 ? -10.703 -12.133 1.09 1 93.69 15 ASP B CA 1
ATOM 1469 C C . ASP B 1 15 ? -10.922 -11.758 2.555 1 93.69 15 ASP B C 1
ATOM 1471 O O . ASP B 1 15 ? -11.875 -11.047 2.883 1 93.69 15 ASP B O 1
ATOM 1475 N N . LEU B 1 16 ? -10.055 -12.234 3.432 1 92.62 16 LEU B N 1
ATOM 1476 C CA . LEU B 1 16 ? -10.172 -11.945 4.855 1 92.62 16 LEU B CA 1
ATOM 1477 C C . LEU B 1 16 ? -9.617 -10.562 5.176 1 92.62 16 LEU B C 1
ATOM 1479 O O . LEU B 1 16 ? -9.852 -10.031 6.266 1 92.62 16 LEU B O 1
ATOM 1483 N N . VAL B 1 17 ? -8.883 -9.891 4.266 1 91.75 17 VAL B N 1
ATOM 1484 C CA . VAL B 1 17 ? -8.289 -8.57 4.473 1 91.75 17 VAL B CA 1
ATOM 1485 C C . VAL B 1 17 ? -9.281 -7.484 4.066 1 91.75 17 VAL B C 1
ATOM 1487 O O . VAL B 1 17 ? -9.594 -7.332 2.885 1 91.75 17 VAL B O 1
ATOM 1490 N N . PRO B 1 18 ? -9.766 -6.648 4.977 1 93.31 18 PRO B N 1
ATOM 1491 C CA . PRO B 1 18 ? -10.727 -5.598 4.645 1 93.31 18 PRO B CA 1
ATOM 1492 C C . PRO B 1 18 ? -10.125 -4.496 3.779 1 93.31 18 PRO B C 1
ATOM 1494 O O . PRO B 1 18 ? -9.086 -3.924 4.133 1 93.31 18 PRO B O 1
ATOM 1497 N N . GLY B 1 19 ? -10.734 -4.184 2.684 1 93.88 19 GLY B N 1
ATOM 1498 C CA . GLY B 1 19 ? -10.25 -3.18 1.747 1 93.88 19 GLY B CA 1
ATOM 1499 C C . GLY B 1 19 ? -10.141 -1.796 2.359 1 93.88 19 GLY B C 1
ATOM 1500 O O . GLY B 1 19 ? -9.188 -1.064 2.088 1 93.88 19 GLY B O 1
ATOM 1501 N N . ALA B 1 20 ? -11.07 -1.438 3.201 1 92.56 20 ALA B N 1
ATOM 1502 C CA . ALA B 1 20 ? -11.094 -0.122 3.838 1 92.56 20 ALA B CA 1
ATOM 1503 C C . ALA B 1 20 ? -9.883 0.072 4.742 1 92.56 20 ALA B C 1
ATOM 1505 O O . ALA B 1 20 ? -9.305 1.159 4.789 1 92.56 20 ALA B O 1
ATOM 1506 N N . LEU B 1 21 ? -9.578 -1.008 5.422 1 93.81 21 LEU B N 1
ATOM 1507 C CA . LEU B 1 21 ? -8.43 -0.935 6.316 1 93.81 21 LEU B CA 1
ATOM 1508 C C . LEU B 1 21 ? -7.141 -0.74 5.523 1 93.81 21 LEU B C 1
ATOM 1510 O O . LEU B 1 21 ? -6.285 0.066 5.902 1 93.81 21 LEU B O 1
ATOM 1514 N N . VAL B 1 22 ? -7.023 -1.481 4.445 1 94.94 22 VAL B N 1
ATOM 1515 C CA . VAL B 1 22 ? -5.836 -1.373 3.605 1 94.94 22 VAL B CA 1
ATOM 1516 C C . VAL B 1 22 ? -5.762 0.023 2.992 1 94.94 22 VAL B C 1
ATOM 1518 O O . VAL B 1 22 ? -4.711 0.668 3.029 1 94.94 22 VAL B O 1
ATOM 1521 N N . ARG B 1 23 ? -6.805 0.46 2.549 1 95.44 23 ARG B N 1
ATOM 1522 C CA . ARG B 1 23 ? -6.875 1.795 1.963 1 95.44 23 ARG B CA 1
ATOM 1523 C C . ARG B 1 23 ? -6.492 2.861 2.984 1 95.44 23 ARG B C 1
ATOM 1525 O O . ARG B 1 23 ? -5.648 3.717 2.707 1 95.44 23 ARG B O 1
ATOM 1532 N N . ASP B 1 24 ? -7.09 2.82 4.129 1 96.88 24 ASP B N 1
ATOM 1533 C CA . ASP B 1 24 ? -6.82 3.824 5.152 1 96.88 24 ASP B CA 1
ATOM 1534 C C . ASP B 1 24 ? -5.352 3.795 5.578 1 96.88 24 ASP B C 1
ATOM 1536 O O . ASP B 1 24 ? -4.734 4.848 5.766 1 96.88 24 ASP B O 1
ATOM 1540 N N . ALA B 1 25 ? -4.836 2.588 5.703 1 97.56 25 ALA B N 1
ATOM 1541 C CA . ALA B 1 25 ? -3.428 2.459 6.07 1 97.56 25 ALA B CA 1
ATOM 1542 C C . ALA B 1 25 ? -2.525 3.096 5.016 1 97.56 25 ALA B C 1
ATOM 1544 O O . ALA B 1 25 ? -1.583 3.818 5.348 1 97.56 25 ALA B O 1
ATOM 1545 N N . ILE B 1 26 ? -2.881 2.896 3.781 1 97.69 26 ILE B N 1
ATOM 1546 C CA . ILE B 1 26 ? -2.076 3.416 2.682 1 97.69 26 ILE B CA 1
ATOM 1547 C C . ILE B 1 26 ? -2.213 4.934 2.613 1 97.69 26 ILE B C 1
ATOM 1549 O O . ILE B 1 26 ? -1.227 5.645 2.406 1 97.69 26 ILE B O 1
ATOM 1553 N N . LEU B 1 27 ? -3.355 5.438 2.801 1 97.56 27 LEU B N 1
ATOM 1554 C CA . LEU B 1 27 ? -3.598 6.879 2.758 1 97.56 27 LEU B CA 1
ATOM 1555 C C . LEU B 1 27 ? -2.887 7.582 3.908 1 97.56 27 LEU B C 1
ATOM 1557 O O . LEU B 1 27 ? -2.25 8.617 3.707 1 97.56 27 LEU B O 1
ATOM 1561 N N . VAL B 1 28 ? -2.973 6.984 5.098 1 98.62 28 VAL B N 1
ATOM 1562 C CA . VAL B 1 28 ? -2.33 7.559 6.273 1 98.62 28 VAL B CA 1
ATOM 1563 C C . VAL B 1 28 ? -0.814 7.551 6.09 1 98.62 28 VAL B C 1
ATOM 1565 O O . VAL B 1 28 ? -0.154 8.578 6.27 1 98.62 28 VAL B O 1
ATOM 1568 N N . ALA B 1 29 ? -0.302 6.438 5.672 1 98.62 29 ALA B N 1
ATOM 1569 C CA . ALA B 1 29 ? 1.136 6.336 5.438 1 98.62 29 ALA B CA 1
ATOM 1570 C C . ALA B 1 29 ? 1.574 7.262 4.305 1 98.62 29 ALA B C 1
ATOM 1572 O O . ALA B 1 29 ? 2.629 7.895 4.391 1 98.62 29 ALA B O 1
ATOM 1573 N N . GLY B 1 30 ? 0.782 7.301 3.256 1 98.38 30 GLY B N 1
ATOM 1574 C CA . GLY B 1 30 ? 1.086 8.172 2.129 1 98.38 30 GLY B CA 1
ATOM 1575 C C . GLY B 1 30 ? 1.103 9.641 2.496 1 98.38 30 GLY B C 1
ATOM 1576 O O . GLY B 1 30 ? 1.952 10.398 2.018 1 98.38 30 GLY B O 1
ATOM 1577 N N . GLY B 1 31 ? 0.16 10.016 3.293 1 98.69 31 GLY B N 1
ATOM 1578 C CA . GLY B 1 31 ? 0.151 11.391 3.77 1 98.69 31 GLY B CA 1
ATOM 1579 C C . GLY B 1 31 ? 1.378 11.75 4.586 1 98.69 31 GLY B C 1
ATOM 1580 O O . GLY B 1 31 ? 1.948 12.828 4.422 1 98.69 31 GLY B O 1
ATOM 1581 N N . ALA B 1 32 ? 1.753 10.828 5.453 1 98.81 32 ALA B N 1
ATOM 1582 C CA . ALA B 1 32 ? 2.967 11.039 6.238 1 98.81 32 ALA B CA 1
ATOM 1583 C C . ALA B 1 32 ? 4.195 11.133 5.336 1 98.81 32 ALA B C 1
ATOM 1585 O O . ALA B 1 32 ? 5.035 12.016 5.508 1 98.81 32 ALA B O 1
ATOM 1586 N N . ALA B 1 33 ? 4.242 10.273 4.355 1 98.69 33 ALA B N 1
ATOM 1587 C CA . ALA B 1 33 ? 5.371 10.258 3.428 1 98.69 33 ALA B CA 1
ATOM 1588 C C . ALA B 1 33 ? 5.422 11.539 2.602 1 98.69 33 ALA B C 1
ATOM 1590 O O . ALA B 1 33 ? 6.5 12.094 2.367 1 98.69 33 ALA B O 1
ATOM 1591 N N . LEU B 1 34 ? 4.273 11.953 2.186 1 98.38 34 LEU B N 1
ATOM 1592 C CA . LEU B 1 34 ? 4.207 13.203 1.429 1 98.38 34 LEU B CA 1
ATOM 1593 C C . LEU B 1 34 ? 4.711 14.375 2.266 1 98.38 34 LEU B C 1
ATOM 1595 O O . LEU B 1 34 ? 5.445 15.227 1.765 1 98.38 34 LEU B O 1
ATOM 1599 N N . THR B 1 35 ? 4.305 14.367 3.486 1 98.62 35 THR B N 1
ATOM 1600 C CA . THR B 1 35 ? 4.746 15.422 4.387 1 98.62 35 THR B CA 1
ATOM 1601 C C . THR B 1 35 ? 6.258 15.359 4.59 1 98.62 35 THR B C 1
ATOM 1603 O O . THR B 1 35 ? 6.938 16.391 4.551 1 98.62 35 THR B O 1
ATOM 1606 N N . GLY B 1 36 ? 6.785 14.156 4.762 1 98.38 36 GLY B N 1
ATOM 1607 C CA . GLY B 1 36 ? 8.227 13.984 4.875 1 98.38 36 GLY B CA 1
ATOM 1608 C C . GLY B 1 36 ? 8.977 14.43 3.637 1 98.38 36 GLY B C 1
ATOM 1609 O O . GLY B 1 36 ? 10.023 15.078 3.738 1 98.38 36 GLY B O 1
ATOM 1610 N N . ALA B 1 37 ? 8.461 14.086 2.5 1 98.19 37 ALA B N 1
ATOM 1611 C CA . ALA B 1 37 ? 9.086 14.516 1.25 1 98.19 37 ALA B CA 1
ATOM 1612 C C . ALA B 1 37 ? 9.047 16.031 1.11 1 98.19 37 ALA B C 1
ATOM 1614 O O . ALA B 1 37 ? 10.039 16.656 0.718 1 98.19 37 ALA B O 1
ATOM 1615 N N . ALA B 1 38 ? 7.918 16.609 1.422 1 97.94 38 ALA B N 1
ATOM 1616 C CA . ALA B 1 38 ? 7.754 18.062 1.338 1 97.94 38 ALA B CA 1
ATOM 1617 C C . ALA B 1 38 ? 8.664 18.781 2.336 1 97.94 38 ALA B C 1
ATOM 1619 O O . ALA B 1 38 ? 9.078 19.922 2.104 1 97.94 38 ALA B O 1
ATOM 1620 N N . ALA B 1 39 ? 8.914 18.062 3.4 1 97.31 39 ALA B N 1
ATOM 1621 C CA . ALA B 1 39 ? 9.773 18.609 4.445 1 97.31 39 ALA B CA 1
ATOM 1622 C C . ALA B 1 39 ? 11.18 18.891 3.912 1 97.31 39 ALA B C 1
ATOM 1624 O O . ALA B 1 39 ? 11.938 19.656 4.512 1 97.31 39 ALA B O 1
ATOM 1625 N N . GLN B 1 40 ? 11.508 18.234 2.832 1 97.19 40 GLN B N 1
ATOM 1626 C CA . GLN B 1 40 ? 12.859 18.391 2.303 1 97.19 40 GLN B CA 1
ATOM 1627 C C . GLN B 1 40 ? 12.961 19.609 1.398 1 97.19 40 GLN B C 1
ATOM 1629 O O . GLN B 1 40 ? 14.055 20 0.988 1 97.19 40 GLN B O 1
ATOM 1634 N N . LEU B 1 41 ? 11.883 20.156 1.052 1 96.25 41 LEU B N 1
ATOM 1635 C CA . LEU B 1 41 ? 11.883 21.453 0.395 1 96.25 41 LEU B CA 1
ATOM 1636 C C . LEU B 1 41 ? 12.07 22.578 1.412 1 96.25 41 LEU B C 1
ATOM 1638 O O . LEU B 1 41 ? 11.086 23.078 1.969 1 96.25 41 LEU B O 1
ATOM 1642 N N . VAL B 1 42 ? 13.305 22.984 1.581 1 94.81 42 VAL B N 1
ATOM 1643 C CA . VAL B 1 42 ? 13.672 23.875 2.676 1 94.81 42 VAL B CA 1
ATOM 1644 C C . VAL B 1 42 ? 14.18 25.203 2.115 1 94.81 42 VAL B C 1
ATOM 1646 O O . VAL B 1 42 ? 15.023 25.219 1.217 1 94.81 42 VAL B O 1
ATOM 1649 N N . ILE B 1 43 ? 13.625 26.25 2.57 1 93.31 43 ILE B N 1
ATOM 1650 C CA . ILE B 1 43 ? 14.078 27.609 2.271 1 93.31 43 ILE B CA 1
ATOM 1651 C C . ILE B 1 43 ? 14.492 28.297 3.562 1 93.31 43 ILE B C 1
ATOM 1653 O O . ILE B 1 43 ? 13.641 28.656 4.391 1 93.31 43 ILE B O 1
ATOM 1657 N N . PRO B 1 44 ? 15.789 28.578 3.67 1 90.81 44 PRO B N 1
ATOM 1658 C CA . PRO B 1 44 ? 16.203 29.297 4.879 1 90.81 44 PRO B CA 1
ATOM 1659 C C . PRO B 1 44 ? 15.586 30.688 4.98 1 90.81 44 PRO B C 1
ATOM 1661 O O . PRO B 1 44 ? 15.438 31.375 3.967 1 90.81 44 PRO B O 1
ATOM 1664 N N . VAL B 1 45 ? 15.141 31 6.191 1 89.88 45 VAL B N 1
ATOM 1665 C CA . VAL B 1 45 ? 14.531 32.281 6.473 1 89.88 45 VAL B CA 1
ATOM 1666 C C . VAL B 1 45 ? 15.5 33.156 7.297 1 89.88 45 VAL B C 1
ATOM 1668 O O . VAL B 1 45 ? 15.805 32.812 8.445 1 89.88 45 VAL B O 1
ATOM 1671 N N . PRO B 1 46 ? 15.977 34.188 6.598 1 87.81 46 PRO B N 1
ATOM 1672 C CA . PRO B 1 46 ? 16.891 35.031 7.355 1 87.81 46 PRO B CA 1
ATOM 1673 C C . PRO B 1 46 ? 16.297 35.5 8.68 1 87.81 46 PRO B C 1
ATOM 1675 O O . PRO B 1 46 ? 15.148 35.969 8.711 1 87.81 46 PRO B O 1
ATOM 1678 N N . GLY B 1 47 ? 17.078 35.312 9.82 1 85.31 47 GLY B N 1
ATOM 1679 C CA . GLY B 1 47 ? 16.656 35.812 11.117 1 85.31 47 GLY B CA 1
ATOM 1680 C C . GLY B 1 47 ? 15.828 34.844 11.906 1 85.31 47 GLY B C 1
ATOM 1681 O O . GLY B 1 47 ? 15.492 35.062 13.062 1 85.31 47 GLY B O 1
ATOM 1682 N N . SER B 1 48 ? 15.469 33.781 11.289 1 89.69 48 SER B N 1
ATOM 1683 C CA . SER B 1 48 ? 14.672 32.781 11.969 1 89.69 48 SER B CA 1
ATOM 1684 C C . SER B 1 48 ? 15.438 31.469 12.109 1 89.69 48 SER B C 1
ATOM 1686 O O . SER B 1 48 ? 16.125 31.047 11.172 1 89.69 48 SER B O 1
ATOM 1688 N N . PRO B 1 49 ? 15.367 30.891 13.281 1 90.06 49 PRO B N 1
ATOM 1689 C CA . PRO B 1 49 ? 15.977 29.562 13.438 1 90.06 49 PRO B CA 1
ATOM 1690 C C . PRO B 1 49 ? 15.141 28.453 12.797 1 90.06 49 PRO B C 1
ATOM 1692 O O . PRO B 1 49 ? 15.594 27.312 12.711 1 90.06 49 PRO B O 1
ATOM 1695 N N . VAL B 1 50 ? 13.977 28.766 12.445 1 89.38 50 VAL B N 1
ATOM 1696 C CA . VAL B 1 50 ? 13.062 27.828 11.812 1 89.38 50 VAL B CA 1
ATOM 1697 C C . VAL B 1 50 ? 13.008 28.078 10.312 1 89.38 50 VAL B C 1
ATOM 1699 O O . VAL B 1 50 ? 12.711 29.188 9.875 1 89.38 50 VAL B O 1
ATOM 1702 N N . PRO B 1 51 ? 13.344 27.078 9.562 1 91.31 51 PRO B N 1
ATOM 1703 C CA . PRO B 1 51 ? 13.25 27.281 8.109 1 91.31 51 PRO B CA 1
ATOM 1704 C C . PRO B 1 51 ? 11.812 27.203 7.594 1 91.31 51 PRO B C 1
ATOM 1706 O O . PRO B 1 51 ? 10.93 26.703 8.289 1 91.31 51 PRO B O 1
ATOM 1709 N N . MET B 1 52 ? 11.617 27.812 6.461 1 92.12 52 MET B N 1
ATOM 1710 C CA . MET B 1 52 ? 10.383 27.578 5.711 1 92.12 52 MET B CA 1
ATOM 1711 C C . MET B 1 52 ? 10.469 26.297 4.906 1 92.12 52 MET B C 1
ATOM 1713 O O . MET B 1 52 ? 11.445 26.062 4.195 1 92.12 52 MET B O 1
ATOM 1717 N N . THR B 1 53 ? 9.484 25.438 5.086 1 93.31 53 THR B N 1
ATOM 1718 C CA . THR B 1 53 ? 9.484 24.156 4.406 1 93.31 53 THR B CA 1
ATOM 1719 C C . THR B 1 53 ? 8.133 23.891 3.748 1 93.31 53 THR B C 1
ATOM 1721 O O . THR B 1 53 ? 7.184 24.656 3.939 1 93.31 53 THR B O 1
ATOM 1724 N N . GLY B 1 54 ? 8.109 22.875 2.955 1 95.38 54 GLY B N 1
ATOM 1725 C CA . GLY B 1 54 ? 6.859 22.438 2.371 1 95.38 54 GLY B CA 1
ATOM 1726 C C . GLY B 1 54 ? 6.016 21.609 3.328 1 95.38 54 GLY B C 1
ATOM 1727 O O . GLY B 1 54 ? 4.875 21.266 3.02 1 95.38 54 GLY B O 1
ATOM 1728 N N . GLN B 1 55 ? 6.52 21.375 4.52 1 96.25 55 GLN B N 1
ATOM 1729 C CA . GLN B 1 55 ? 5.844 20.484 5.453 1 96.25 55 GLN B CA 1
ATOM 1730 C C . GLN B 1 55 ? 4.488 21.047 5.871 1 96.25 55 GLN B C 1
ATOM 1732 O O . GLN B 1 55 ? 3.508 20.312 5.969 1 96.25 55 GLN B O 1
ATOM 1737 N N . THR B 1 56 ? 4.488 22.328 6.176 1 96.5 56 THR B N 1
ATOM 1738 C CA . THR B 1 56 ? 3.254 22.953 6.656 1 96.5 56 THR B CA 1
ATOM 1739 C C . THR B 1 56 ? 2.158 22.859 5.598 1 96.5 56 THR B C 1
ATOM 1741 O O . THR B 1 56 ? 1.013 22.531 5.91 1 96.5 56 THR B O 1
ATOM 1744 N N . PHE B 1 57 ? 2.572 23.141 4.391 1 97.62 57 PHE B N 1
ATOM 1745 C CA . PHE B 1 57 ? 1.642 23.047 3.271 1 97.62 57 PHE B CA 1
ATOM 1746 C C . PHE B 1 57 ? 1.111 21.625 3.119 1 97.62 57 PHE B C 1
ATOM 1748 O O . PHE B 1 57 ? -0.098 21.422 3.012 1 97.62 57 PHE B O 1
ATOM 1755 N N . ALA B 1 58 ? 1.992 20.656 3.156 1 98.5 58 ALA B N 1
ATOM 1756 C CA . ALA B 1 58 ? 1.618 19.25 3.006 1 98.5 58 ALA B CA 1
ATOM 1757 C C . ALA B 1 58 ? 0.704 18.797 4.145 1 98.5 58 ALA B C 1
ATOM 1759 O O . ALA B 1 58 ? -0.285 18.109 3.914 1 98.5 58 ALA B O 1
ATOM 1760 N N . ALA B 1 59 ? 1.039 19.188 5.34 1 98.5 59 ALA B N 1
ATOM 1761 C CA . ALA B 1 59 ? 0.248 18.812 6.504 1 98.5 59 ALA B CA 1
ATOM 1762 C C . ALA B 1 59 ? -1.201 19.266 6.359 1 98.5 59 ALA B C 1
ATOM 1764 O O . ALA B 1 59 ? -2.129 18.484 6.605 1 98.5 59 ALA B O 1
ATOM 1765 N N . LEU B 1 60 ? -1.363 20.484 5.93 1 98.56 60 LEU B N 1
ATOM 1766 C CA . LEU B 1 60 ? -2.711 21.031 5.797 1 98.56 60 LEU B CA 1
ATOM 1767 C C . LEU B 1 60 ? -3.432 20.406 4.605 1 98.56 60 LEU B C 1
ATOM 1769 O O . LEU B 1 60 ? -4.613 20.062 4.699 1 98.56 60 LEU B O 1
ATOM 1773 N N . LEU B 1 61 ? -2.688 20.203 3.531 1 98.5 61 LEU B N 1
ATOM 1774 C CA . LEU B 1 61 ? -3.281 19.594 2.35 1 98.5 61 LEU B CA 1
ATOM 1775 C C . LEU B 1 61 ? -3.701 18.156 2.641 1 98.5 61 LEU B C 1
ATOM 1777 O O . LEU B 1 61 ? -4.777 17.719 2.221 1 98.5 61 LEU B O 1
ATOM 1781 N N . VAL B 1 62 ? -2.844 17.422 3.312 1 98.69 62 VAL B N 1
ATOM 1782 C CA . VAL B 1 62 ? -3.137 16.047 3.688 1 98.69 62 VAL B CA 1
ATOM 1783 C C . VAL B 1 62 ? -4.375 16 4.578 1 98.69 62 VAL B C 1
ATOM 1785 O O . VAL B 1 62 ? -5.266 15.18 4.375 1 98.69 62 VAL B O 1
ATOM 1788 N N . GLY B 1 63 ? -4.441 16.891 5.543 1 98.56 63 GLY B N 1
ATOM 1789 C CA . GLY B 1 63 ? -5.633 16.984 6.371 1 98.56 63 GLY B CA 1
ATOM 1790 C C . GLY B 1 63 ? -6.902 17.203 5.57 1 98.56 63 GLY B C 1
ATOM 1791 O O . GLY B 1 63 ? -7.887 16.484 5.742 1 98.56 63 GLY B O 1
ATOM 1792 N N . ALA B 1 64 ? -6.82 18.109 4.672 1 98.44 64 ALA B N 1
ATOM 1793 C CA . ALA B 1 64 ? -7.992 18.453 3.871 1 98.44 64 ALA B CA 1
ATOM 1794 C C . ALA B 1 64 ? -8.398 17.297 2.969 1 98.44 64 ALA B C 1
ATOM 1796 O O . ALA B 1 64 ? -9.594 17 2.82 1 98.44 64 ALA B O 1
ATOM 1797 N N . ALA B 1 65 ? -7.465 16.641 2.422 1 98.12 65 ALA B N 1
ATOM 1798 C CA . ALA B 1 65 ? -7.734 15.586 1.439 1 98.12 65 ALA B CA 1
ATOM 1799 C C . ALA B 1 65 ? -8.195 14.305 2.121 1 98.12 65 ALA B C 1
ATOM 1801 O O . ALA B 1 65 ? -9.031 13.57 1.58 1 98.12 65 ALA B O 1
ATOM 1802 N N . LEU B 1 66 ? -7.703 14.086 3.322 1 98.06 66 LEU B N 1
ATOM 1803 C CA . LEU B 1 66 ? -7.918 12.773 3.936 1 98.06 66 LEU B CA 1
ATOM 1804 C C . LEU B 1 66 ? -9.055 12.828 4.945 1 98.06 66 LEU B C 1
ATOM 1806 O O . LEU B 1 66 ? -9.641 11.797 5.285 1 98.06 66 LEU B O 1
ATOM 1810 N N . GLY B 1 67 ? -9.344 14.023 5.488 1 97.62 67 GLY B N 1
ATOM 1811 C CA . GLY B 1 67 ? -10.312 14.141 6.566 1 97.62 67 GLY B CA 1
ATOM 1812 C C . GLY B 1 67 ? -9.68 14.125 7.941 1 97.62 67 GLY B C 1
ATOM 1813 O O . GLY B 1 67 ? -8.469 13.898 8.07 1 97.62 67 GLY B O 1
ATOM 1814 N N . TRP B 1 68 ? -10.469 14.359 8.898 1 97.44 68 TRP B N 1
ATOM 1815 C CA . TRP B 1 68 ? -9.922 14.695 10.211 1 97.44 68 TRP B CA 1
ATOM 1816 C C . TRP B 1 68 ? -9.242 13.492 10.852 1 97.44 68 TRP B C 1
ATOM 1818 O O . TRP B 1 68 ? -8.156 13.609 11.422 1 97.44 68 TRP B O 1
ATOM 1828 N N . LYS B 1 69 ? -9.836 12.289 10.711 1 97.81 69 LYS B N 1
ATOM 1829 C CA . LYS B 1 69 ? -9.258 11.125 11.375 1 97.81 69 LYS B CA 1
ATOM 1830 C C . LYS B 1 69 ? -7.98 10.672 10.664 1 97.81 69 LYS B C 1
ATOM 1832 O O . LYS B 1 69 ? -6.93 10.531 11.297 1 97.81 69 LYS B O 1
ATOM 1837 N N . ARG B 1 70 ? -8.094 10.484 9.352 1 98.31 70 ARG B N 1
ATOM 1838 C CA . ARG B 1 70 ? -6.945 10.016 8.586 1 98.31 70 ARG B CA 1
ATOM 1839 C C . ARG B 1 70 ? -5.844 11.07 8.547 1 98.31 70 ARG B C 1
ATOM 1841 O O . ARG B 1 70 ? -4.66 10.742 8.602 1 98.31 70 ARG B O 1
ATOM 1848 N N . GLY B 1 71 ? -6.277 12.305 8.453 1 98.56 71 GLY B N 1
ATOM 1849 C CA . GLY B 1 71 ? -5.309 13.391 8.484 1 98.56 71 GLY B CA 1
ATOM 1850 C C . GLY B 1 71 ? -4.543 13.469 9.789 1 98.56 71 GLY B C 1
ATOM 1851 O O . GLY B 1 71 ? -3.314 13.578 9.789 1 98.56 71 GLY B O 1
ATOM 1852 N N . ALA B 1 72 ? -5.273 13.359 10.859 1 98.69 72 ALA B N 1
ATOM 1853 C CA . ALA B 1 72 ? -4.633 13.375 12.172 1 98.69 72 ALA B CA 1
ATOM 1854 C C . ALA B 1 72 ? -3.678 12.195 12.328 1 98.69 72 ALA B C 1
ATOM 1856 O O . ALA B 1 72 ? -2.561 12.352 12.82 1 98.69 72 ALA B O 1
ATOM 1857 N N . LEU B 1 73 ? -4.129 11.062 11.883 1 98.75 73 LEU B N 1
ATOM 1858 C CA . LEU B 1 73 ? -3.305 9.859 11.984 1 98.75 73 LEU B CA 1
ATOM 1859 C C . LEU B 1 73 ? -2.055 9.984 11.117 1 98.75 73 LEU B C 1
ATOM 1861 O O . LEU B 1 73 ? -0.981 9.516 11.508 1 98.75 73 LEU B O 1
ATOM 1865 N N . SER B 1 74 ? -2.201 10.523 9.969 1 98.88 74 SER B N 1
ATOM 1866 C CA . SER B 1 74 ? -1.063 10.734 9.078 1 98.88 74 SER B CA 1
ATOM 1867 C C . SER B 1 74 ? -0.009 11.625 9.734 1 98.88 74 SER B C 1
ATOM 1869 O O . SER B 1 74 ? 1.177 11.281 9.734 1 98.88 74 SER B O 1
ATOM 1871 N N . MET B 1 75 ? -0.484 12.703 10.312 1 98.81 75 MET B N 1
ATOM 1872 C CA . MET B 1 75 ? 0.455 13.633 10.93 1 98.81 75 MET B CA 1
ATOM 1873 C C . MET B 1 75 ? 1.029 13.055 12.219 1 98.81 75 MET B C 1
ATOM 1875 O O . MET B 1 75 ? 2.182 13.32 12.562 1 98.81 75 MET B O 1
ATOM 1879 N N . ALA B 1 76 ? 0.231 12.305 12.922 1 98.88 76 ALA B N 1
ATOM 1880 C CA . ALA B 1 76 ? 0.745 11.617 14.109 1 98.88 76 ALA B CA 1
ATOM 1881 C C . ALA B 1 76 ? 1.841 10.625 13.734 1 98.88 76 ALA B C 1
ATOM 1883 O O . ALA B 1 76 ? 2.846 10.508 14.438 1 98.88 76 ALA B O 1
ATOM 1884 N N . LEU B 1 77 ? 1.572 9.914 12.641 1 98.81 77 LEU B N 1
ATOM 1885 C CA . LEU B 1 77 ? 2.582 8.984 12.141 1 98.81 77 LEU B CA 1
ATOM 1886 C C . LEU B 1 77 ? 3.857 9.727 11.75 1 98.81 77 LEU B C 1
ATOM 1888 O O . LEU B 1 77 ? 4.961 9.297 12.109 1 98.81 77 LEU B O 1
ATOM 1892 N N . TYR B 1 78 ? 3.715 10.758 11.047 1 98.69 78 TYR B N 1
ATOM 1893 C CA . TYR B 1 78 ? 4.848 11.594 10.664 1 98.69 78 TYR B CA 1
ATOM 1894 C C . TYR B 1 78 ? 5.641 12.031 11.891 1 98.69 78 TYR B C 1
ATOM 1896 O O . TYR B 1 78 ? 6.863 11.875 11.93 1 98.69 78 TYR B O 1
ATOM 1904 N N . LEU B 1 79 ? 4.902 12.508 12.859 1 98.56 79 LEU B N 1
ATOM 1905 C CA . LEU B 1 79 ? 5.5 12.992 14.102 1 98.56 79 LEU B CA 1
ATOM 1906 C C . LEU B 1 79 ? 6.211 11.867 14.836 1 98.56 79 LEU B C 1
ATOM 1908 O O . LEU B 1 79 ? 7.371 12.008 15.227 1 98.56 79 LEU B O 1
ATOM 1912 N N . ALA B 1 80 ? 5.555 10.773 15.008 1 98.56 80 ALA B N 1
ATOM 1913 C CA . ALA B 1 80 ? 6.074 9.672 15.805 1 98.56 80 ALA B CA 1
ATOM 1914 C C . ALA B 1 80 ? 7.316 9.062 15.156 1 98.56 80 ALA B C 1
ATOM 1916 O O . ALA B 1 80 ? 8.305 8.789 15.836 1 98.56 80 ALA B O 1
ATOM 1917 N N . VAL B 1 81 ? 7.246 8.852 13.891 1 98.44 81 VAL B N 1
ATOM 1918 C CA . VAL B 1 81 ? 8.344 8.227 13.172 1 98.44 81 VAL B CA 1
ATOM 1919 C C . VAL B 1 81 ? 9.562 9.148 13.172 1 98.44 81 VAL B C 1
ATOM 1921 O O . VAL B 1 81 ? 10.695 8.695 13.375 1 98.44 81 VAL B O 1
ATOM 1924 N N . GLY B 1 82 ? 9.32 10.43 12.938 1 97.88 82 GLY B N 1
ATOM 1925 C CA . GLY B 1 82 ? 10.406 11.383 13.023 1 97.88 82 GLY B CA 1
ATOM 1926 C C . GLY B 1 82 ? 10.984 11.508 14.422 1 97.88 82 GLY B C 1
ATOM 1927 O O . GLY B 1 82 ? 12.203 11.625 14.586 1 97.88 82 GLY B O 1
ATOM 1928 N N . ALA B 1 83 ? 10.125 11.508 15.367 1 97.69 83 ALA B N 1
ATOM 1929 C CA . ALA B 1 83 ? 10.555 11.578 16.766 1 97.69 83 ALA B CA 1
ATOM 1930 C C . ALA B 1 83 ? 11.391 10.359 17.141 1 97.69 83 ALA B C 1
ATOM 1932 O O . ALA B 1 83 ? 12.328 10.461 17.938 1 97.69 83 ALA B O 1
ATOM 1933 N N . ALA B 1 84 ? 11.07 9.242 16.531 1 97.44 84 ALA B N 1
ATOM 1934 C CA . ALA B 1 84 ? 11.734 7.977 16.844 1 97.44 84 ALA B CA 1
ATOM 1935 C C . ALA B 1 84 ? 13.094 7.887 16.156 1 97.44 84 ALA B C 1
ATOM 1937 O O . ALA B 1 84 ? 13.867 6.961 16.406 1 97.44 84 ALA B O 1
ATOM 1938 N N . GLY B 1 85 ? 13.406 8.781 15.172 1 97.25 85 GLY B N 1
ATOM 1939 C CA . GLY B 1 85 ? 14.773 8.812 14.68 1 97.25 85 GLY B CA 1
ATOM 1940 C C . GLY B 1 85 ? 14.859 8.781 13.164 1 97.25 85 GLY B C 1
ATOM 1941 O O . GLY B 1 85 ? 15.945 8.922 12.594 1 97.25 85 GLY B O 1
ATOM 1942 N N . VAL B 1 86 ? 13.75 8.547 12.547 1 97.44 86 VAL B N 1
ATOM 1943 C CA . VAL B 1 86 ? 13.789 8.562 11.086 1 97.44 86 VAL B CA 1
ATOM 1944 C C . VAL B 1 86 ? 14.023 9.992 10.594 1 97.44 86 VAL B C 1
ATOM 1946 O O . VAL B 1 86 ? 13.328 10.922 11 1 97.44 86 VAL B O 1
ATOM 1949 N N . GLY B 1 87 ? 14.977 10.227 9.711 1 97.62 87 GLY B N 1
ATOM 1950 C CA . GLY B 1 87 ? 15.406 11.531 9.234 1 97.62 87 GLY B CA 1
ATOM 1951 C C . GLY B 1 87 ? 14.531 12.086 8.125 1 97.62 87 GLY B C 1
ATOM 1952 O O . GLY B 1 87 ? 14.992 12.305 7.012 1 97.62 87 GLY B O 1
ATOM 1953 N N . TRP B 1 88 ? 13.25 12.391 8.531 1 97.31 88 TRP B N 1
ATOM 1954 C CA . TRP B 1 88 ? 12.383 12.898 7.465 1 97.31 88 TRP B CA 1
ATOM 1955 C C . TRP B 1 88 ? 11.766 14.234 7.855 1 97.31 88 TRP B C 1
ATOM 1957 O O . TRP B 1 88 ? 10.859 14.727 7.184 1 97.31 8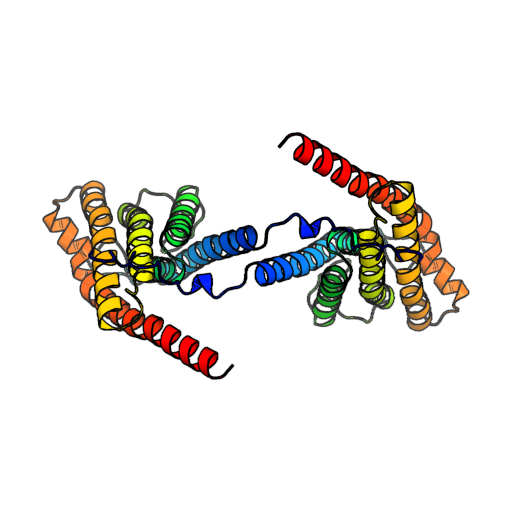8 TRP B O 1
ATOM 1967 N N . PHE B 1 89 ? 12.234 14.734 8.969 1 96.88 89 PHE B N 1
ATOM 1968 C CA . PHE B 1 89 ? 11.922 16.141 9.219 1 96.88 89 PHE B CA 1
ATOM 1969 C C . PHE B 1 89 ? 12.75 17.047 8.312 1 96.88 89 PHE B C 1
ATOM 1971 O O . PHE B 1 89 ? 13.438 16.562 7.402 1 96.88 89 PHE B O 1
ATOM 1978 N N . GLN B 1 90 ? 12.555 18.359 8.484 1 93.88 90 GLN B N 1
ATOM 1979 C CA . GLN B 1 90 ? 13.258 19.312 7.629 1 93.88 90 GLN B CA 1
ATOM 1980 C C . GLN B 1 90 ? 14.758 19.016 7.605 1 93.88 90 GLN B C 1
ATOM 1982 O O . GLN B 1 90 ? 15.352 18.703 8.641 1 93.88 90 GLN B O 1
ATOM 1987 N N . ASP B 1 91 ? 15.328 19.047 6.426 1 92.31 91 ASP B N 1
ATOM 1988 C CA . ASP B 1 91 ? 16.75 18.844 6.188 1 92.31 91 ASP B CA 1
ATOM 1989 C C . ASP B 1 91 ? 17.203 17.469 6.676 1 92.31 91 ASP B C 1
ATOM 1991 O O . ASP B 1 91 ? 18.312 17.312 7.191 1 92.31 91 ASP B O 1
ATOM 1995 N N . GLY B 1 92 ? 16.328 16.547 6.66 1 94.81 92 GLY B N 1
ATOM 1996 C CA . GLY B 1 92 ? 16.656 15.172 7.039 1 94.81 92 GLY B CA 1
ATOM 1997 C C . GLY B 1 92 ? 16.828 14.992 8.539 1 94.81 92 GLY B C 1
ATOM 1998 O O . GLY B 1 92 ? 17.406 14.008 8.984 1 94.81 92 GLY B O 1
ATOM 1999 N N . SER B 1 93 ? 16.375 15.906 9.312 1 94.62 93 SER B N 1
ATOM 2000 C CA . SER B 1 93 ? 16.547 15.844 10.766 1 94.62 93 SER B CA 1
ATOM 2001 C C . SER B 1 93 ? 15.523 14.898 11.391 1 94.62 93 SER B C 1
ATOM 2003 O O . SER B 1 93 ? 14.617 14.414 10.711 1 94.62 93 SER B O 1
ATOM 2005 N N . SER B 1 94 ? 15.758 14.57 12.625 1 96.31 94 SER B N 1
ATOM 2006 C CA . SER B 1 94 ? 14.859 13.75 13.438 1 96.31 94 SER B CA 1
ATOM 2007 C C . SER B 1 94 ? 14.867 14.203 14.891 1 96.31 94 SER B C 1
ATOM 2009 O O . SER B 1 94 ? 15.562 15.156 15.25 1 96.31 94 SER B O 1
ATOM 2011 N N . GLY B 1 95 ? 13.984 13.602 15.68 1 94.81 95 GLY B N 1
ATOM 2012 C CA . GLY B 1 95 ? 13.891 13.984 17.078 1 94.81 95 GLY B CA 1
ATOM 2013 C C . GLY B 1 95 ? 13.078 15.25 17.297 1 94.81 95 GLY B C 1
ATOM 2014 O O . GLY B 1 95 ? 12.891 16.047 16.375 1 94.81 95 GLY B O 1
ATOM 2015 N N . LEU B 1 96 ? 12.555 15.445 18.484 1 92.19 96 LEU B N 1
ATOM 2016 C CA . LEU B 1 96 ? 11.727 16.609 18.812 1 92.19 96 LEU B CA 1
ATOM 2017 C C . LEU B 1 96 ? 12.492 17.594 19.703 1 92.19 96 LEU B C 1
ATOM 2019 O O . LEU B 1 96 ? 12.016 17.953 20.781 1 92.19 96 LEU B O 1
ATOM 2023 N N . PHE B 1 97 ? 13.672 18 19.328 1 84.81 97 PHE B N 1
ATOM 2024 C CA . PHE B 1 97 ? 14.477 18.875 20.188 1 84.81 97 PHE B CA 1
ATOM 2025 C C . PHE B 1 97 ? 14.766 20.203 19.484 1 84.81 97 PHE B C 1
ATOM 2027 O O . PHE B 1 97 ? 15.172 21.172 20.141 1 84.81 97 PHE B O 1
ATOM 2034 N N . GLY B 1 98 ? 14.555 20.328 18.359 1 86.81 98 GLY B N 1
ATOM 2035 C CA . GLY B 1 98 ? 14.875 21.547 17.641 1 86.81 98 GLY B CA 1
ATOM 2036 C C . GLY B 1 98 ? 13.781 22.609 17.75 1 86.81 98 GLY B C 1
ATOM 2037 O O . GLY B 1 98 ? 12.695 22.328 18.266 1 86.81 98 GLY B O 1
ATOM 2038 N N . ALA B 1 99 ? 14.094 23.797 17.406 1 91.5 99 ALA B N 1
ATOM 2039 C CA . ALA B 1 99 ? 13.227 24.969 17.469 1 91.5 99 ALA B CA 1
ATOM 2040 C C . ALA B 1 99 ? 11.914 24.719 16.734 1 91.5 99 ALA B C 1
ATOM 2042 O O . ALA B 1 99 ? 10.898 25.344 17.031 1 91.5 99 ALA B O 1
ATOM 2043 N N . SER B 1 100 ? 11.93 23.75 15.852 1 92.31 100 SER B N 1
ATOM 2044 C CA . SER B 1 100 ? 10.781 23.547 14.977 1 92.31 100 SER B CA 1
ATOM 2045 C C . SER B 1 100 ? 9.844 22.469 15.539 1 92.31 100 SER B C 1
ATOM 2047 O O . SER B 1 100 ? 8.766 22.25 14.992 1 92.31 100 SER B O 1
ATOM 2049 N N . ALA B 1 101 ? 10.18 21.844 16.609 1 94.88 101 ALA B N 1
ATOM 2050 C CA . ALA B 1 101 ? 9.461 20.672 17.109 1 94.88 101 ALA B CA 1
ATOM 2051 C C . ALA B 1 101 ? 8.016 21.016 17.453 1 94.88 101 ALA B C 1
ATOM 2053 O O . ALA B 1 101 ? 7.105 20.234 17.172 1 94.88 101 ALA B O 1
ATOM 2054 N N . GLY B 1 102 ? 7.812 22.141 18.031 1 96.94 102 GLY B N 1
ATOM 2055 C CA . GLY B 1 102 ? 6.469 22.562 18.391 1 96.94 102 GLY B CA 1
ATOM 2056 C C . GLY B 1 102 ? 5.547 22.719 17.203 1 96.94 102 GLY B C 1
ATOM 2057 O O . GLY B 1 102 ? 4.355 22.422 17.281 1 96.94 102 GLY B O 1
ATOM 2058 N N . TYR B 1 103 ? 6.074 23.203 16.094 1 97.19 103 TYR B N 1
ATOM 2059 C CA . TYR B 1 103 ? 5.285 23.328 14.875 1 97.19 103 TYR B CA 1
ATOM 2060 C C . TYR B 1 103 ? 4.824 21.969 14.367 1 97.19 103 TYR B C 1
ATOM 2062 O O . TYR B 1 103 ? 3.686 21.828 13.914 1 97.19 103 TYR B O 1
ATOM 2070 N N . ILE B 1 104 ? 5.711 21 14.477 1 97.62 104 ILE B N 1
ATOM 2071 C CA . ILE B 1 104 ? 5.41 19.656 14 1 97.62 104 ILE B CA 1
ATOM 2072 C C . ILE B 1 104 ? 4.285 19.047 14.844 1 97.62 104 ILE B C 1
ATOM 2074 O O . ILE B 1 104 ? 3.393 18.391 14.312 1 97.62 104 ILE B O 1
ATOM 2078 N N . VAL B 1 105 ? 4.324 19.281 16.141 1 98.06 105 VAL B N 1
ATOM 2079 C CA . VAL B 1 105 ? 3.223 18.859 17 1 98.06 105 VAL B CA 1
ATOM 2080 C C . VAL B 1 105 ? 1.923 19.516 16.531 1 98.06 105 VAL B C 1
ATOM 2082 O O . VAL B 1 105 ? 0.875 18.859 16.5 1 98.06 105 VAL B O 1
ATOM 2085 N N . GLY B 1 106 ? 2.018 20.734 16.172 1 98.56 106 GLY B N 1
ATOM 2086 C CA . GLY B 1 106 ? 0.866 21.469 15.68 1 98.56 106 GLY B CA 1
ATOM 2087 C C . GLY B 1 106 ? 0.266 20.875 14.414 1 98.56 106 GLY B C 1
ATOM 2088 O O . GLY B 1 106 ? -0.931 21.016 14.164 1 98.56 106 GLY B O 1
ATOM 2089 N N . PHE B 1 107 ? 1.095 20.172 13.625 1 98.75 107 PHE B N 1
ATOM 2090 C CA . PHE B 1 107 ? 0.615 19.547 12.391 1 98.75 107 PHE B CA 1
ATOM 2091 C C . PHE B 1 107 ? -0.532 18.594 12.68 1 98.75 107 PHE B C 1
ATOM 2093 O O . PHE B 1 107 ? -1.488 18.5 11.906 1 98.75 107 PHE B O 1
ATOM 2100 N N . VAL B 1 108 ? -0.429 17.859 13.773 1 98.81 108 VAL B N 1
ATOM 2101 C CA . VAL B 1 108 ? -1.429 16.844 14.109 1 98.81 108 VAL B CA 1
ATOM 2102 C C . VAL B 1 108 ? -2.781 17.516 14.336 1 98.81 108 VAL B C 1
ATOM 2104 O O . VAL B 1 108 ? -3.787 17.109 13.742 1 98.81 108 VAL B O 1
ATOM 2107 N N . PHE B 1 109 ? -2.801 18.594 15.07 1 98.81 109 PHE B N 1
ATOM 2108 C CA . PHE B 1 109 ? -4.039 19.281 15.414 1 98.81 109 PHE B CA 1
ATOM 2109 C C . PHE B 1 109 ? -4.559 20.094 14.234 1 98.81 109 PHE B C 1
ATOM 2111 O O . PHE B 1 109 ? -5.77 20.156 14.008 1 98.81 109 PHE B O 1
ATOM 2118 N N . ALA B 1 110 ? -3.629 20.672 13.555 1 98.81 110 ALA B N 1
ATOM 2119 C CA . ALA B 1 110 ? -4.027 21.438 12.367 1 98.81 110 ALA B CA 1
ATOM 2120 C C . ALA B 1 110 ? -4.605 20.516 11.297 1 98.81 110 ALA B C 1
ATOM 2122 O O . ALA B 1 110 ? -5.617 20.844 10.672 1 98.81 110 ALA B O 1
ATOM 2123 N N . GLY B 1 111 ? -3.904 19.422 11.078 1 98.56 111 GLY B N 1
ATOM 2124 C CA . GLY B 1 111 ? -4.434 18.438 10.133 1 98.56 111 GLY B CA 1
ATOM 2125 C C . GLY B 1 111 ? -5.836 17.969 10.484 1 98.56 111 GLY B C 1
ATOM 2126 O O . GLY B 1 111 ? -6.691 17.859 9.602 1 98.56 111 GLY B O 1
ATOM 2127 N N . ALA B 1 112 ? -6.059 17.688 11.758 1 98.56 112 ALA B N 1
ATOM 2128 C CA . ALA B 1 112 ? -7.383 17.281 12.219 1 98.56 112 ALA B CA 1
ATOM 2129 C C . ALA B 1 112 ? -8.414 18.375 11.961 1 98.56 112 ALA B C 1
ATOM 2131 O O . ALA B 1 112 ? -9.5 18.109 11.445 1 98.56 112 ALA B O 1
ATOM 2132 N N . LEU B 1 113 ? -8.07 19.594 12.266 1 98.69 113 LEU B N 1
ATOM 2133 C CA . LEU B 1 113 ? -9 20.719 12.117 1 98.69 113 LEU B CA 1
ATOM 2134 C C . LEU B 1 113 ? -9.336 20.9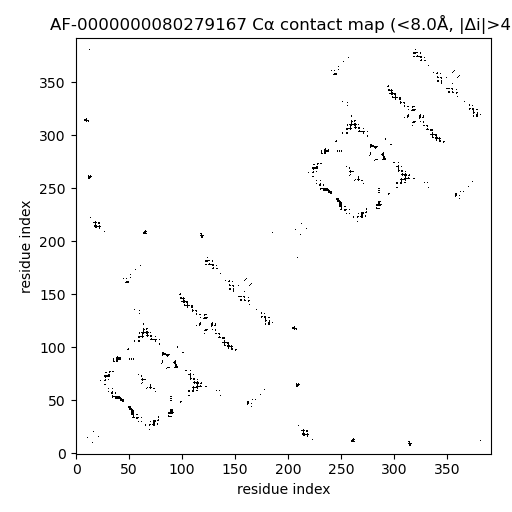53 10.641 1 98.69 113 LEU B C 1
ATOM 2136 O O . LEU B 1 113 ? -10.508 21.047 10.273 1 98.69 113 LEU B O 1
ATOM 2140 N N . VAL B 1 114 ? -8.289 21.031 9.867 1 98.62 114 VAL B N 1
ATOM 2141 C CA . VAL B 1 114 ? -8.469 21.297 8.445 1 98.62 114 VAL B CA 1
ATOM 2142 C C . VAL B 1 114 ? -9.258 20.156 7.812 1 98.62 114 VAL B C 1
ATOM 2144 O O . VAL B 1 114 ? -10.125 20.391 6.965 1 98.62 114 VAL B O 1
ATOM 2147 N N . GLY B 1 115 ? -8.961 18.938 8.203 1 98.38 115 GLY B N 1
ATOM 2148 C CA . GLY B 1 115 ? -9.742 17.812 7.734 1 98.38 115 GLY B CA 1
ATOM 2149 C C . GLY B 1 115 ? -11.211 17.891 8.125 1 98.38 115 GLY B C 1
ATOM 2150 O O . GLY B 1 115 ? -12.086 17.578 7.316 1 98.38 115 GLY B O 1
ATOM 2151 N N . ALA B 1 116 ? -11.484 18.281 9.344 1 97.94 116 ALA B N 1
ATOM 2152 C CA . ALA B 1 116 ? -12.859 18.438 9.805 1 97.94 116 ALA B CA 1
ATOM 2153 C C . ALA B 1 116 ? -13.594 19.5 9.008 1 97.94 116 ALA B C 1
ATOM 2155 O O . ALA B 1 116 ? -14.75 19.328 8.625 1 97.94 116 ALA B O 1
ATOM 2156 N N . LEU B 1 117 ? -12.914 20.578 8.742 1 98.19 117 LEU B N 1
ATOM 2157 C CA . LEU B 1 117 ? -13.516 21.656 7.977 1 98.19 117 LEU B CA 1
ATOM 2158 C C . LEU B 1 117 ? -13.758 21.25 6.531 1 98.19 117 LEU B C 1
ATOM 2160 O O . LEU B 1 117 ? -14.789 21.578 5.941 1 98.19 117 LEU B O 1
ATOM 2164 N N . ALA B 1 118 ? -12.781 20.531 6.004 1 97.44 118 ALA B N 1
ATOM 2165 C CA . ALA B 1 118 ? -12.969 20.016 4.652 1 97.44 118 ALA B CA 1
ATOM 2166 C C . ALA B 1 118 ? -14.188 19.094 4.582 1 97.44 118 ALA B C 1
ATOM 2168 O O . ALA B 1 118 ? -14.945 19.125 3.609 1 97.44 118 ALA B O 1
ATOM 2169 N N . GLY B 1 119 ? -14.336 18.281 5.602 1 96.38 119 GLY B N 1
ATOM 2170 C CA . GLY B 1 119 ? -15.492 17.406 5.684 1 96.38 119 GLY B CA 1
ATOM 2171 C C . GLY B 1 119 ? -16.812 18.156 5.789 1 96.38 119 GLY B C 1
ATOM 2172 O O . GLY B 1 119 ? -17.875 17.562 5.688 1 96.38 119 GLY B O 1
ATOM 2173 N N . ARG B 1 120 ? -16.688 19.438 5.977 1 96.81 120 ARG B N 1
ATOM 2174 C CA . ARG B 1 120 ? -17.875 20.281 6.016 1 96.81 120 ARG B CA 1
ATOM 2175 C C . ARG B 1 120 ? -17.906 21.234 4.824 1 96.81 120 ARG B C 1
ATOM 2177 O O . ARG B 1 120 ? -18.672 22.203 4.816 1 96.81 120 ARG B O 1
ATOM 2184 N N . GLY B 1 121 ? -17.016 21.016 3.904 1 96.44 121 GLY B N 1
ATOM 2185 C CA . GLY B 1 121 ? -17.031 21.766 2.656 1 96.44 121 GLY B CA 1
ATOM 2186 C C . GLY B 1 121 ? -16.016 22.891 2.615 1 96.44 121 GLY B C 1
ATOM 2187 O O . GLY B 1 121 ? -16.078 23.75 1.745 1 96.44 121 GLY B O 1
ATOM 2188 N N . GLY B 1 122 ? -15.133 22.859 3.514 1 97.56 122 GLY B N 1
ATOM 2189 C CA . GLY B 1 122 ? -14.125 23.906 3.592 1 97.56 122 GLY B CA 1
ATOM 2190 C C . GLY B 1 122 ? -13.203 23.938 2.389 1 97.56 122 GLY B C 1
ATOM 2191 O O . GLY B 1 122 ? -12.484 24.922 2.178 1 97.56 122 GLY B O 1
ATOM 2192 N N . ASP B 1 123 ? -13.227 22.906 1.591 1 97.75 123 ASP B N 1
ATOM 2193 C CA . ASP B 1 123 ? -12.328 22.812 0.445 1 97.75 123 ASP B CA 1
ATOM 2194 C C . ASP B 1 123 ? -13.102 22.906 -0.869 1 97.75 123 ASP B C 1
ATOM 2196 O O . ASP B 1 123 ? -12.586 22.547 -1.927 1 97.75 123 ASP B O 1
ATOM 2200 N N . ARG B 1 124 ? -14.336 23.422 -0.871 1 96.94 124 ARG B N 1
ATOM 2201 C CA . ARG B 1 124 ? -15.188 23.391 -2.049 1 96.94 124 ARG B CA 1
ATOM 2202 C C . ARG B 1 124 ? -15.055 24.656 -2.871 1 96.94 124 ARG B C 1
ATOM 2204 O O . ARG B 1 124 ? -15.32 24.656 -4.078 1 96.94 124 ARG B O 1
ATOM 2211 N N . THR B 1 125 ? -14.766 25.766 -2.191 1 98 125 THR B N 1
ATOM 2212 C CA . THR B 1 125 ? -14.547 27.031 -2.871 1 98 125 THR B CA 1
ATOM 2213 C C . THR B 1 125 ? -13.227 27.656 -2.434 1 98 125 THR B C 1
ATOM 2215 O O . THR B 1 125 ? -12.719 27.359 -1.355 1 98 125 THR B O 1
ATOM 2218 N N . PRO B 1 126 ? -12.688 28.5 -3.287 1 98.31 126 PRO B N 1
ATOM 2219 C CA . PRO B 1 126 ? -11.406 29.109 -2.943 1 98.31 126 PRO B CA 1
ATOM 2220 C C . PRO B 1 126 ? -11.453 29.875 -1.623 1 98.31 126 PRO B C 1
ATOM 2222 O O . PRO B 1 126 ? -10.531 29.781 -0.814 1 98.31 126 PRO B O 1
ATOM 2225 N N . LEU B 1 127 ? -12.508 30.578 -1.396 1 98.25 127 LEU B N 1
ATOM 2226 C CA . LEU B 1 127 ? -12.609 31.391 -0.182 1 98.25 127 LEU B CA 1
ATOM 2227 C C . LEU B 1 127 ? -12.711 30.5 1.052 1 98.25 127 LEU B C 1
ATOM 2229 O O . LEU B 1 127 ? -12.062 30.75 2.066 1 98.25 127 LEU B O 1
ATOM 2233 N N . ARG B 1 128 ? -13.539 29.5 0.965 1 98.12 128 ARG B N 1
ATOM 2234 C CA . ARG B 1 128 ? -13.664 28.562 2.08 1 98.12 128 ARG B CA 1
ATOM 2235 C C . ARG B 1 128 ? -12.344 27.844 2.346 1 98.12 128 ARG B C 1
ATOM 2237 O O . ARG B 1 128 ? -11.961 27.641 3.5 1 98.12 128 ARG B O 1
ATOM 2244 N N . MET B 1 129 ? -11.688 27.5 1.275 1 98.5 129 MET B N 1
ATOM 2245 C CA . MET B 1 129 ? -10.406 26.812 1.419 1 98.5 129 MET B CA 1
ATOM 2246 C C . MET B 1 129 ? -9.359 27.734 2.039 1 98.5 129 MET B C 1
ATOM 2248 O O . MET B 1 129 ? -8.578 27.297 2.893 1 98.5 129 MET B O 1
ATOM 2252 N N . ALA B 1 130 ? -9.359 28.969 1.562 1 98.62 130 ALA B N 1
ATOM 2253 C CA . ALA B 1 130 ? -8.445 29.938 2.148 1 98.62 130 ALA B CA 1
ATOM 2254 C C . ALA B 1 130 ? -8.664 30.062 3.654 1 98.62 130 ALA B C 1
ATOM 2256 O O . ALA B 1 130 ? -7.711 30.047 4.434 1 98.62 130 ALA B O 1
ATOM 2257 N N . GLY B 1 131 ? -9.93 30.25 4.008 1 98.69 131 GLY B N 1
ATOM 2258 C CA . GLY B 1 131 ? -10.25 30.297 5.426 1 98.69 131 GLY B CA 1
ATOM 2259 C C . GLY B 1 131 ? -9.805 29.062 6.184 1 98.69 131 GLY B C 1
ATOM 2260 O O . GLY B 1 131 ? -9.281 29.172 7.297 1 98.69 131 GLY B O 1
ATOM 2261 N N . THR B 1 132 ? -10.039 27.906 5.609 1 98.69 132 THR B N 1
ATOM 2262 C CA . THR B 1 132 ? -9.641 26.625 6.203 1 98.69 132 THR B CA 1
ATOM 2263 C C . THR B 1 132 ? -8.125 26.594 6.418 1 98.69 132 THR B C 1
ATOM 2265 O O . THR B 1 132 ? -7.656 26.188 7.488 1 98.69 132 THR B O 1
ATOM 2268 N N . MET B 1 133 ? -7.391 27.094 5.461 1 98.69 133 MET B N 1
ATOM 2269 C CA . MET B 1 133 ? -5.934 27.125 5.547 1 98.69 133 MET B CA 1
ATOM 2270 C C . MET B 1 133 ? -5.469 28.094 6.629 1 98.69 133 MET B C 1
ATOM 2272 O O . MET B 1 133 ? -4.527 27.797 7.367 1 98.69 133 MET B O 1
ATOM 2276 N N . VAL B 1 134 ? -6.086 29.219 6.664 1 98.62 134 VAL B N 1
ATOM 2277 C CA . VAL B 1 134 ? -5.723 30.219 7.664 1 98.62 134 VAL B CA 1
ATOM 2278 C C . VAL B 1 134 ? -5.91 29.641 9.062 1 98.62 134 VAL B C 1
ATOM 2280 O O . VAL B 1 134 ? -5.031 29.766 9.922 1 98.62 134 VAL B O 1
ATOM 2283 N N . LEU B 1 135 ? -7 29.016 9.258 1 98.69 135 LEU B N 1
ATOM 2284 C CA . LEU B 1 135 ? -7.273 28.422 10.562 1 98.69 135 LEU B CA 1
ATOM 2285 C C . LEU B 1 135 ? -6.273 27.312 10.883 1 98.69 135 LEU B C 1
ATOM 2287 O O . LEU B 1 135 ? -5.836 27.172 12.023 1 98.69 135 LEU B O 1
ATOM 2291 N N . GLY B 1 136 ? -5.938 26.5 9.898 1 98.75 136 GLY B N 1
ATOM 2292 C CA . GLY B 1 136 ? -4.906 25.5 10.078 1 98.75 136 GLY B CA 1
ATOM 2293 C C . GLY B 1 136 ? -3.562 26.078 10.477 1 98.75 136 GLY B C 1
ATOM 2294 O O . GLY B 1 136 ? -2.91 25.594 11.398 1 98.75 136 GLY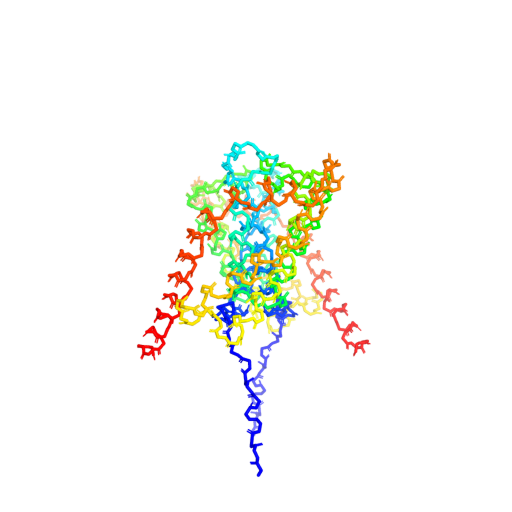 B O 1
ATOM 2295 N N . ASN B 1 137 ? -3.172 27.141 9.797 1 98.5 137 ASN B N 1
ATOM 2296 C CA . ASN B 1 137 ? -1.917 27.812 10.117 1 98.5 137 ASN B CA 1
ATOM 2297 C C . ASN B 1 137 ? -1.923 28.359 11.539 1 98.5 137 ASN B C 1
ATOM 2299 O O . ASN B 1 137 ? -0.918 28.281 12.25 1 98.5 137 ASN B O 1
ATOM 2303 N N . LEU B 1 138 ? -3.059 28.906 11.891 1 98.56 138 LEU B N 1
ATOM 2304 C CA . LEU B 1 138 ? -3.172 29.438 13.234 1 98.56 138 LEU B CA 1
ATOM 2305 C C . LEU B 1 138 ? -2.943 28.359 14.281 1 98.56 138 LEU B C 1
ATOM 2307 O O . LEU B 1 138 ? -2.295 28.594 15.305 1 98.56 138 LEU B O 1
ATOM 2311 N N . VAL B 1 139 ? -3.475 27.219 14.039 1 98.69 139 VAL B N 1
ATOM 2312 C CA . VAL B 1 139 ? -3.287 26.094 14.953 1 98.69 139 VAL B CA 1
ATOM 2313 C C . VAL B 1 139 ? -1.809 25.719 15.008 1 98.69 139 VAL B C 1
ATOM 2315 O O . VAL B 1 139 ? -1.252 25.531 16.094 1 98.69 139 VAL B O 1
ATOM 2318 N N . ILE B 1 140 ? -1.138 25.594 13.883 1 98.5 140 ILE B N 1
ATOM 2319 C CA . ILE B 1 140 ? 0.275 25.234 13.828 1 98.5 140 ILE B CA 1
ATOM 2320 C C . ILE B 1 140 ? 1.095 26.25 14.625 1 98.5 140 ILE B C 1
ATOM 2322 O O . ILE B 1 140 ? 1.923 25.875 15.453 1 98.5 140 ILE B O 1
ATOM 2326 N N . TYR B 1 141 ? 0.812 27.531 14.438 1 98.38 141 TYR B N 1
ATOM 2327 C CA . TYR B 1 141 ? 1.562 28.578 15.117 1 98.38 141 TYR B CA 1
ATOM 2328 C C . TYR B 1 141 ? 1.288 28.562 16.625 1 98.38 141 TYR B C 1
ATOM 2330 O O . TYR B 1 141 ? 2.166 28.891 17.422 1 98.38 141 TYR B O 1
ATOM 2338 N N . SER B 1 142 ? 0.12 28.25 17.016 1 98.38 142 SER B N 1
ATOM 2339 C CA . SER B 1 142 ? -0.231 28.234 18.422 1 98.38 142 SER B CA 1
ATOM 2340 C C . SER B 1 142 ? 0.615 27.219 19.188 1 98.38 142 SER B C 1
ATOM 2342 O O . SER B 1 142 ? 0.855 27.391 20.391 1 98.38 142 SER B O 1
ATOM 2344 N N . PHE B 1 143 ? 1.048 26.188 18.547 1 98.19 143 PHE B N 1
ATOM 2345 C CA . PHE B 1 143 ? 1.924 25.188 19.172 1 98.19 143 PHE B CA 1
ATOM 2346 C C . PHE B 1 143 ? 3.387 25.547 18.922 1 98.19 143 PHE B C 1
ATOM 2348 O O . PHE B 1 143 ? 4.215 25.438 19.828 1 98.19 143 PHE B O 1
ATOM 2355 N N . GLY B 1 144 ? 3.697 26 17.734 1 97.75 144 GLY B N 1
ATOM 2356 C CA . GLY B 1 144 ? 5.066 26.25 17.312 1 97.75 144 GLY B CA 1
ATOM 2357 C C . GLY B 1 144 ? 5.703 27.422 18.031 1 97.75 144 GLY B C 1
ATOM 2358 O O . GLY B 1 144 ? 6.848 27.344 18.469 1 97.75 144 GLY B O 1
ATOM 2359 N N . VAL B 1 145 ? 4.938 28.469 18.188 1 97.81 145 VAL B N 1
ATOM 2360 C CA . VAL B 1 145 ? 5.492 29.719 18.688 1 97.81 145 VAL B CA 1
ATOM 2361 C C . VAL B 1 145 ? 5.836 29.562 20.172 1 97.81 145 VAL B C 1
ATOM 2363 O O . VAL B 1 145 ? 6.938 29.922 20.594 1 97.81 145 VAL B O 1
ATOM 2366 N N . PRO B 1 146 ? 4.941 29.047 21.047 1 98.12 146 PRO B N 1
ATOM 2367 C CA . PRO B 1 146 ? 5.34 28.844 22.438 1 98.12 146 PRO B CA 1
ATOM 2368 C C . PRO B 1 146 ? 6.543 27.906 22.562 1 98.12 146 PRO B C 1
ATOM 2370 O O . PRO B 1 146 ? 7.406 28.125 23.422 1 98.12 146 PRO B O 1
ATOM 2373 N N . TRP B 1 147 ? 6.621 26.922 21.75 1 97.88 147 TRP B N 1
ATOM 2374 C CA . TRP B 1 147 ? 7.77 26.016 21.75 1 97.88 147 TRP B CA 1
ATOM 2375 C C . TRP B 1 147 ? 9.047 26.75 21.375 1 97.88 147 TRP B C 1
ATOM 2377 O O . TRP B 1 147 ? 10.086 26.578 22.016 1 97.88 147 TRP B O 1
ATOM 2387 N N . LEU B 1 148 ? 8.938 27.5 20.312 1 96.19 148 LEU B N 1
ATOM 2388 C CA . LEU B 1 148 ? 10.078 28.281 19.859 1 96.19 148 LEU B CA 1
ATOM 2389 C C . LEU B 1 148 ? 10.57 29.219 20.969 1 96.19 148 LEU B C 1
ATOM 2391 O O . LEU B 1 148 ? 11.773 29.312 21.219 1 96.19 148 LEU B O 1
ATOM 2395 N N . ALA B 1 149 ? 9.68 29.906 21.609 1 97.69 149 ALA B N 1
ATOM 2396 C CA . ALA B 1 149 ? 10.023 30.797 22.719 1 97.69 149 ALA B CA 1
ATOM 2397 C C . ALA B 1 149 ? 10.781 30.062 23.812 1 97.69 149 ALA B C 1
ATOM 2399 O O . ALA B 1 149 ? 11.812 30.531 24.297 1 97.69 149 ALA B O 1
ATOM 2400 N N . ALA B 1 150 ? 10.305 28.938 24.172 1 96.56 150 ALA B N 1
ATOM 2401 C CA . ALA B 1 150 ? 10.914 28.141 25.234 1 96.56 150 ALA B CA 1
ATOM 2402 C C . ALA B 1 150 ? 12.273 27.594 24.797 1 96.56 150 ALA B C 1
ATOM 2404 O O . ALA B 1 150 ? 13.227 27.594 25.578 1 96.56 150 ALA B O 1
ATOM 2405 N N . SER B 1 151 ? 12.336 27.188 23.594 1 94.94 151 SER B N 1
ATOM 2406 C CA . SER B 1 151 ? 13.555 26.578 23.062 1 94.94 151 SER B CA 1
ATOM 2407 C C . SER B 1 151 ? 14.68 27.609 22.969 1 94.94 151 SER B C 1
ATOM 2409 O O . SER B 1 151 ? 15.852 27.281 23.203 1 94.94 151 SER B O 1
ATOM 2411 N N . LEU B 1 152 ? 14.32 28.812 22.656 1 94.38 152 LEU B N 1
ATOM 2412 C CA . LEU B 1 152 ? 15.328 29.844 22.453 1 94.38 152 LEU B CA 1
ATOM 2413 C C . LEU B 1 152 ? 15.508 30.672 23.734 1 94.38 152 LEU B C 1
ATOM 2415 O O . LEU B 1 152 ? 16.469 31.438 23.844 1 94.38 152 LEU B O 1
ATOM 2419 N N . GLY B 1 153 ? 14.617 30.547 24.656 1 96.81 153 GLY B N 1
ATOM 2420 C CA . GLY B 1 153 ? 14.656 31.359 25.844 1 96.81 153 GLY B CA 1
ATOM 2421 C C . GLY B 1 153 ? 14.328 32.812 25.578 1 96.81 153 GLY B C 1
ATOM 2422 O O . GLY B 1 153 ? 14.984 33.719 26.125 1 96.81 153 GLY B O 1
ATOM 2423 N N . VAL B 1 154 ? 13.406 33.031 24.766 1 96.75 154 VAL B N 1
ATOM 2424 C CA . VAL B 1 154 ? 13.031 34.406 24.406 1 96.75 154 VAL B CA 1
ATOM 2425 C C . VAL B 1 154 ? 11.562 34.656 24.75 1 96.75 154 VAL B C 1
ATOM 2427 O O . VAL B 1 154 ? 10.836 33.719 25.094 1 96.75 154 VAL B O 1
ATOM 2430 N N . SER B 1 155 ? 11.156 35.938 24.609 1 97.94 155 SER B N 1
ATOM 2431 C CA . SER B 1 155 ? 9.766 36.312 24.859 1 97.94 155 SER B CA 1
ATOM 2432 C C . SER B 1 155 ? 8.844 35.812 23.75 1 97.94 155 SER B C 1
ATOM 2434 O O . SER B 1 155 ? 9.305 35.5 22.656 1 97.94 155 SER B O 1
ATOM 2436 N N . LEU B 1 156 ? 7.621 35.688 24.125 1 97.5 156 LEU B N 1
ATOM 2437 C CA . LEU B 1 156 ? 6.629 35.312 23.125 1 97.5 156 LEU B CA 1
ATOM 2438 C C . LEU B 1 156 ? 6.613 36.281 21.953 1 97.5 156 LEU B C 1
ATOM 2440 O O . LEU B 1 156 ? 6.453 35.875 20.797 1 97.5 156 LEU B O 1
ATOM 2444 N N . SER B 1 157 ? 6.719 37.531 22.234 1 97.69 157 SER B N 1
ATOM 2445 C CA . SER B 1 157 ? 6.734 38.562 21.188 1 97.69 157 SER B CA 1
ATOM 2446 C C . SER B 1 157 ? 7.902 38.344 20.234 1 97.69 157 SER B C 1
ATOM 2448 O O . SER B 1 157 ? 7.734 38.406 19.016 1 97.69 157 SER B O 1
ATOM 2450 N N . THR B 1 158 ? 9.102 38.062 20.797 1 97.06 158 THR B N 1
ATOM 2451 C CA . THR B 1 158 ? 10.281 37.781 19.984 1 97.06 158 THR B CA 1
ATOM 2452 C C . THR B 1 158 ? 10.078 36.5 19.172 1 97.06 158 THR B C 1
ATOM 2454 O O . THR B 1 158 ? 10.453 36.438 18 1 97.06 158 THR B O 1
ATOM 2457 N N . ALA B 1 159 ? 9.484 35.531 19.797 1 97.38 159 ALA B N 1
ATOM 2458 C CA . ALA B 1 159 ? 9.219 34.25 19.125 1 97.38 159 ALA B CA 1
ATOM 2459 C C . ALA B 1 159 ? 8.258 34.469 17.953 1 97.38 159 ALA B C 1
ATOM 2461 O O . ALA B 1 159 ? 8.391 33.812 16.922 1 97.38 159 ALA B O 1
ATOM 2462 N N . VAL B 1 160 ? 7.25 35.281 18.109 1 97.44 160 VAL B N 1
ATOM 2463 C CA . VAL B 1 160 ? 6.328 35.594 17.016 1 97.44 160 VAL B CA 1
ATOM 2464 C C . VAL B 1 160 ? 7.086 36.25 15.867 1 97.44 160 VAL B C 1
ATOM 2466 O O . VAL B 1 160 ? 6.895 35.906 14.703 1 97.44 160 VAL B O 1
ATOM 2469 N N . GLN B 1 161 ? 7.953 37.188 16.172 1 96.5 161 GLN B N 1
ATOM 2470 C CA . GLN B 1 161 ? 8.719 37.906 15.156 1 96.5 161 GLN B CA 1
ATOM 2471 C C . GLN B 1 161 ? 9.625 36.969 14.375 1 96.5 161 GLN B C 1
ATOM 2473 O O . GLN B 1 161 ? 9.836 37.125 13.172 1 96.5 161 GLN B O 1
ATOM 2478 N N . LYS B 1 162 ? 10.117 35.938 15.016 1 94.69 162 LYS B N 1
ATOM 2479 C CA . LYS B 1 162 ? 11.078 35.031 14.391 1 94.69 162 LYS B CA 1
ATOM 2480 C C . LYS B 1 162 ? 10.367 33.812 13.805 1 94.69 162 LYS B C 1
ATOM 2482 O O . LYS B 1 162 ? 10.867 33.188 12.859 1 94.69 162 LYS B O 1
ATOM 2487 N N . GLY B 1 163 ? 9.211 33.5 14.391 1 95.5 163 GLY B N 1
ATOM 2488 C CA . GLY B 1 163 ? 8.609 32.219 14.07 1 95.5 163 GLY B CA 1
ATOM 2489 C C . GLY B 1 163 ? 7.309 32.344 13.297 1 95.5 163 GLY B C 1
ATOM 2490 O O . GLY B 1 163 ? 6.727 31.344 12.883 1 95.5 163 GLY B O 1
ATOM 2491 N N . VAL B 1 164 ? 6.73 33.531 13.094 1 96.62 164 VAL B N 1
ATOM 2492 C CA . VAL B 1 164 ? 5.473 33.719 12.375 1 96.62 164 VAL B CA 1
ATOM 2493 C C . VAL B 1 164 ? 5.668 34.719 11.25 1 96.62 164 VAL B C 1
ATOM 2495 O O . VAL B 1 164 ? 5.41 34.438 10.086 1 96.62 164 VAL B O 1
ATOM 2498 N N . VAL B 1 165 ? 6.215 35.844 11.531 1 96 165 VAL B N 1
ATOM 2499 C CA . VAL B 1 165 ? 6.199 37.031 10.664 1 96 165 VAL B CA 1
ATOM 2500 C C . VAL B 1 165 ? 6.93 36.719 9.359 1 96 165 VAL B C 1
ATOM 2502 O O . VAL B 1 165 ? 6.406 36.969 8.273 1 96 165 VAL B O 1
ATOM 2505 N N . PRO B 1 166 ? 8.156 36.125 9.438 1 94.62 166 PRO B N 1
ATOM 2506 C CA . PRO B 1 166 ? 8.859 35.844 8.172 1 94.62 166 PRO B CA 1
ATOM 2507 C C . PRO B 1 166 ? 8.141 34.844 7.297 1 94.62 166 PRO B C 1
ATOM 2509 O O . PRO B 1 166 ? 8.453 34.688 6.113 1 94.62 166 PRO B O 1
ATOM 2512 N N . PHE B 1 167 ? 7.188 34.188 7.863 1 95.44 167 PHE B N 1
ATOM 2513 C CA . PHE B 1 167 ? 6.555 33.094 7.164 1 95.44 167 PHE B CA 1
ATOM 2514 C C . PHE B 1 167 ? 5.23 33.531 6.551 1 95.44 167 PHE B C 1
ATOM 2516 O O . PHE B 1 167 ? 4.617 32.75 5.793 1 95.44 167 PHE B O 1
ATOM 2523 N N . LEU B 1 168 ? 4.77 34.688 6.781 1 95 168 LEU B N 1
ATOM 2524 C CA . LEU B 1 168 ? 3.43 35.125 6.398 1 95 168 LEU B CA 1
ATOM 2525 C C . LEU B 1 168 ? 3.295 35.188 4.879 1 95 168 LEU B C 1
ATOM 2527 O O . LEU B 1 168 ? 2.25 34.844 4.328 1 95 168 LEU B O 1
ATOM 2531 N N . ILE B 1 169 ? 4.352 35.625 4.195 1 93.75 169 ILE B N 1
ATOM 2532 C CA . ILE B 1 169 ? 4.301 35.688 2.738 1 93.75 169 ILE B CA 1
ATOM 2533 C C . ILE B 1 169 ? 4.238 34.281 2.154 1 93.75 169 ILE B C 1
ATOM 2535 O O . ILE B 1 169 ? 3.434 34 1.262 1 93.75 169 ILE B O 1
ATOM 2539 N N . GLY B 1 170 ? 5.141 33.406 2.633 1 93.81 170 GLY B N 1
ATOM 2540 C CA . GLY B 1 170 ? 5.09 32.031 2.201 1 93.81 170 GLY B CA 1
ATOM 2541 C C . GLY B 1 170 ? 3.754 31.359 2.479 1 93.81 170 GLY B C 1
ATOM 2542 O O . GLY B 1 170 ? 3.242 30.609 1.643 1 93.81 170 GLY B O 1
ATOM 2543 N N . ASP B 1 171 ? 3.178 31.641 3.59 1 96.25 171 ASP B N 1
ATOM 2544 C CA . ASP B 1 171 ? 1.872 31.094 3.943 1 96.25 171 ASP B CA 1
ATOM 2545 C C . ASP B 1 171 ? 0.795 31.578 2.975 1 96.25 171 ASP B C 1
ATOM 2547 O O . ASP B 1 171 ? -0.056 30.797 2.547 1 96.25 171 ASP B O 1
ATOM 2551 N N . ALA B 1 172 ? 0.858 32.875 2.682 1 96.94 172 ALA B N 1
ATOM 2552 C CA . ALA B 1 172 ? -0.115 33.438 1.746 1 96.94 172 ALA B CA 1
ATOM 2553 C C . ALA B 1 172 ? -0.034 32.719 0.389 1 96.94 172 ALA B C 1
ATOM 2555 O O . ALA B 1 172 ? -1.061 32.438 -0.229 1 96.94 172 ALA B O 1
ATOM 2556 N N . LEU B 1 173 ? 1.151 32.469 -0.018 1 96.31 173 LEU B N 1
ATOM 2557 C CA . LEU B 1 173 ? 1.343 31.766 -1.284 1 96.31 173 LEU B CA 1
ATOM 2558 C C . LEU B 1 173 ? 0.8 30.344 -1.205 1 96.31 173 LEU B C 1
ATOM 2560 O O . LEU B 1 173 ? 0.096 29.891 -2.111 1 96.31 173 LEU B O 1
ATOM 2564 N N . LYS B 1 174 ? 1.127 29.672 -0.113 1 97.06 174 LYS B N 1
ATOM 2565 C CA . LYS B 1 174 ? 0.631 28.312 0.091 1 97.06 174 LYS B CA 1
ATOM 2566 C C . LYS B 1 174 ? -0.894 28.281 0.134 1 97.06 174 LYS B C 1
ATOM 2568 O O . LYS B 1 174 ? -1.52 27.391 -0.437 1 97.06 174 LYS B O 1
ATOM 2573 N N . ILE B 1 175 ? -1.427 29.25 0.754 1 98.19 175 ILE B N 1
ATOM 2574 C CA . ILE B 1 175 ? -2.879 29.344 0.851 1 98.19 175 ILE B CA 1
ATOM 2575 C C . ILE B 1 175 ? -3.475 29.562 -0.538 1 98.19 175 ILE B C 1
ATOM 2577 O O . ILE B 1 175 ? -4.457 28.922 -0.908 1 98.19 175 ILE B O 1
ATOM 2581 N N . ALA B 1 176 ? -2.881 30.438 -1.303 1 98.12 176 ALA B N 1
ATOM 2582 C CA . ALA B 1 176 ? -3.354 30.703 -2.66 1 98.12 176 ALA B CA 1
ATOM 2583 C C . ALA B 1 176 ? -3.311 29.422 -3.506 1 98.12 176 ALA B C 1
ATOM 2585 O O . ALA B 1 176 ? -4.262 29.125 -4.23 1 98.12 176 ALA B O 1
ATOM 2586 N N . VAL B 1 177 ? -2.25 28.703 -3.389 1 97.94 177 VAL B N 1
ATOM 2587 C CA . VAL B 1 177 ? -2.098 27.469 -4.152 1 97.94 177 VAL B CA 1
ATOM 2588 C C . VAL B 1 177 ? -3.154 26.453 -3.713 1 97.94 177 VAL B C 1
ATOM 2590 O O . VAL B 1 177 ? -3.818 25.844 -4.551 1 97.94 177 VAL B O 1
ATOM 2593 N N . ALA B 1 178 ? -3.305 26.312 -2.42 1 97.81 178 ALA B N 1
ATOM 2594 C CA . ALA B 1 178 ? -4.289 25.375 -1.896 1 97.81 178 ALA B CA 1
ATOM 2595 C C . ALA B 1 178 ? -5.703 25.766 -2.314 1 97.81 178 ALA B C 1
ATOM 2597 O O . ALA B 1 178 ? -6.52 24.906 -2.646 1 97.81 178 ALA B O 1
ATOM 2598 N N . ALA B 1 179 ? -5.965 27.047 -2.273 1 97.69 179 ALA B N 1
ATOM 2599 C CA . ALA B 1 179 ? -7.285 27.578 -2.605 1 97.69 179 ALA B CA 1
ATOM 2600 C C . ALA B 1 179 ? -7.613 27.344 -4.078 1 97.69 179 ALA B C 1
ATOM 2602 O O . ALA B 1 179 ? -8.789 27.328 -4.465 1 97.69 179 ALA B O 1
ATOM 2603 N N . ALA B 1 180 ? -6.605 27.203 -4.84 1 97.56 180 ALA B N 1
ATOM 2604 C CA . ALA B 1 180 ? -6.805 26.859 -6.242 1 97.56 180 ALA B CA 1
ATOM 2605 C C . ALA B 1 180 ? -6.879 25.344 -6.43 1 97.56 180 ALA B C 1
ATOM 2607 O O . ALA B 1 180 ? -7.75 24.844 -7.148 1 97.56 180 ALA B O 1
ATOM 2608 N N . LEU B 1 181 ? -6.102 24.641 -5.762 1 97.62 181 LEU B N 1
ATOM 2609 C CA . LEU B 1 181 ? -5.867 23.219 -5.996 1 97.62 181 LEU B CA 1
ATOM 2610 C C . LEU B 1 181 ? -7.07 22.391 -5.559 1 97.62 181 LEU B C 1
ATOM 2612 O O . LEU B 1 181 ? -7.594 21.578 -6.34 1 97.62 181 LEU B O 1
ATOM 2616 N N . LEU B 1 182 ? -7.535 22.547 -4.352 1 97.25 182 LEU B N 1
ATOM 2617 C CA . LEU B 1 182 ? -8.531 21.625 -3.82 1 97.25 182 LEU B CA 1
ATOM 2618 C C . LEU B 1 182 ? -9.906 21.906 -4.426 1 97.25 182 LEU B C 1
ATOM 2620 O O . LEU B 1 182 ? -10.555 20.984 -4.945 1 97.25 182 LEU B O 1
ATOM 2624 N N . PRO B 1 183 ? -10.367 23.141 -4.461 1 96.81 183 PRO B N 1
ATOM 2625 C CA . PRO B 1 183 ? -11.625 23.391 -5.172 1 96.81 183 PRO B CA 1
ATOM 2626 C C . PRO B 1 183 ? -11.547 23.016 -6.648 1 96.81 183 PRO B C 1
ATOM 2628 O O . PRO B 1 183 ? -12.531 22.5 -7.207 1 96.81 183 PRO B O 1
ATOM 2631 N N . GLY B 1 184 ? -10.367 23.297 -7.25 1 97.25 184 GLY B N 1
ATOM 2632 C CA . GLY B 1 184 ? -10.188 22.859 -8.625 1 97.25 184 GLY B CA 1
ATOM 2633 C C . GLY B 1 184 ? -10.328 21.359 -8.797 1 97.25 184 GLY B C 1
ATOM 2634 O O . GLY B 1 184 ? -10.922 20.906 -9.773 1 97.25 184 GLY B O 1
ATOM 2635 N N . THR B 1 185 ? -9.766 20.594 -7.918 1 96.62 185 THR B N 1
ATOM 2636 C CA . THR B 1 185 ? -9.875 19.141 -7.949 1 96.62 185 THR B CA 1
ATOM 2637 C C . THR B 1 185 ? -11.328 18.703 -7.82 1 96.62 185 THR B C 1
ATOM 2639 O O . THR B 1 185 ? -11.781 17.812 -8.539 1 96.62 185 THR B O 1
ATOM 2642 N N . TRP B 1 186 ? -12.078 19.359 -6.969 1 95.81 186 TRP B N 1
ATOM 2643 C CA . TRP B 1 186 ? -13.492 19.016 -6.797 1 95.81 186 TRP B CA 1
ATOM 2644 C C . TRP B 1 186 ? -14.289 19.375 -8.039 1 95.81 186 TRP B C 1
ATOM 2646 O O . TRP B 1 186 ? -15.234 18.656 -8.406 1 95.81 186 TRP B O 1
ATOM 2656 N N . ALA B 1 187 ? -13.898 20.453 -8.633 1 95.44 187 ALA B N 1
ATOM 2657 C CA . ALA B 1 187 ? -14.57 20.828 -9.875 1 95.44 187 ALA B CA 1
ATOM 2658 C C . ALA B 1 187 ? -14.352 19.766 -10.953 1 95.44 187 ALA B C 1
ATOM 2660 O O . ALA B 1 187 ? -15.273 19.422 -11.695 1 95.44 187 ALA B O 1
ATOM 2661 N N . LEU B 1 188 ? -13.117 19.281 -11 1 94.5 188 LEU B N 1
ATOM 2662 C CA . LEU B 1 188 ? -12.789 18.25 -11.969 1 94.5 188 LEU B CA 1
ATOM 2663 C C . LEU B 1 188 ? -13.547 16.953 -11.656 1 94.5 188 LEU B C 1
ATOM 2665 O O . LEU B 1 188 ? -14.07 16.312 -12.562 1 94.5 188 LEU B O 1
ATOM 2669 N N . VAL B 1 189 ? -13.602 16.562 -10.414 1 92.19 189 VAL B N 1
ATOM 2670 C CA . VAL B 1 189 ? -14.32 15.359 -9.977 1 92.19 189 VAL B CA 1
ATOM 2671 C C . VAL B 1 189 ? -15.797 15.477 -10.344 1 92.19 189 VAL B C 1
ATOM 2673 O O . VAL B 1 189 ? -16.391 14.516 -10.836 1 92.19 189 VAL B O 1
ATOM 2676 N N . SER B 1 190 ? -16.375 16.594 -10.125 1 92.56 190 SER B N 1
ATOM 2677 C CA . SER B 1 190 ? -17.781 16.812 -10.422 1 92.56 190 SER B CA 1
ATOM 2678 C C . SER B 1 190 ? -18.047 16.734 -11.922 1 92.56 190 SER B C 1
ATOM 2680 O O . SER B 1 190 ? -19.078 16.203 -12.344 1 92.56 190 SER B O 1
ATOM 2682 N N . ARG B 1 191 ? -17.109 17.203 -12.672 1 91.19 191 ARG B N 1
ATOM 2683 C CA . ARG B 1 191 ? -17.25 17.172 -14.125 1 91.19 191 ARG B CA 1
ATOM 2684 C C . ARG B 1 191 ? -17.219 15.742 -14.648 1 91.19 191 ARG B C 1
ATOM 2686 O O . ARG B 1 191 ? -18.016 15.367 -15.508 1 91.19 191 ARG B O 1
ATOM 2693 N N . PHE B 1 192 ? -16.281 15.008 -14.117 1 90.12 192 PHE B N 1
ATOM 2694 C CA . PHE B 1 192 ? -16.125 13.625 -14.562 1 90.12 192 PHE B CA 1
ATOM 2695 C C . PHE B 1 192 ? -17.328 12.781 -14.133 1 90.12 192 PHE B C 1
ATOM 2697 O O . PHE B 1 192 ? -17.703 11.844 -14.82 1 90.12 192 PHE B O 1
ATOM 2704 N N . ARG B 1 193 ? -17.844 13.039 -12.961 1 85.38 193 ARG B N 1
ATOM 2705 C CA . ARG B 1 193 ? -19 12.289 -12.477 1 85.38 193 ARG B CA 1
ATOM 2706 C C . ARG B 1 193 ? -20.266 12.648 -13.258 1 85.38 193 ARG B C 1
ATOM 2708 O O . ARG B 1 193 ? -21.172 11.828 -13.406 1 85.38 193 ARG B O 1
ATOM 2715 N N . LYS B 1 194 ? -20.312 13.75 -13.742 1 79 194 LYS B N 1
ATOM 2716 C CA . LYS B 1 194 ? -21.438 14.156 -14.594 1 79 194 LYS B CA 1
ATOM 2717 C C . LYS B 1 194 ? -21.344 13.5 -15.961 1 79 194 LYS B C 1
ATOM 2719 O O . LYS B 1 194 ? -22.375 13.109 -16.531 1 79 194 LYS B O 1
ATOM 2724 N N . ASP B 1 195 ? -20.172 13.211 -16.328 1 73.12 195 ASP B N 1
ATOM 2725 C CA . ASP B 1 195 ? -19.969 12.648 -17.656 1 73.12 195 ASP B CA 1
ATOM 2726 C C . ASP B 1 195 ? -20.016 11.125 -17.625 1 73.12 195 ASP B C 1
ATOM 2728 O O . ASP B 1 195 ? -20.219 10.484 -18.656 1 73.12 195 ASP B O 1
ATO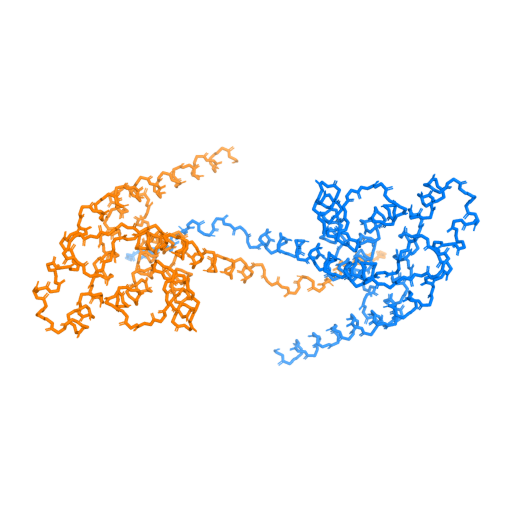M 2732 N N . ALA B 1 196 ? -19.953 10.57 -16.516 1 67.62 196 ALA B N 1
ATOM 2733 C CA . ALA B 1 196 ? -19.953 9.109 -16.422 1 67.62 196 ALA B CA 1
ATOM 2734 C C . ALA B 1 196 ? -21.375 8.578 -16.203 1 67.62 196 ALA B C 1
ATOM 2736 O O . ALA B 1 196 ? -22.188 9.203 -15.523 1 67.62 196 ALA B O 1
#

Foldseek 3Di:
DPPPPPVDDDDDPVVVDDPVVVVLVCLLQVLLVQLLVQQAAWDQQPLAQDTDTRNLLSLLLSLLVNAQPSSLSSLVCNLVVQQVAQQRHHPRHGHQQGLQNQLSVLSNVLSNQLRHQSVVVLQQALVSLLVSLVVSVVSSCVRNQVSNCVNVVHDSVSSCVRPPVSCPVVSVVSSNVSSCPRNVVVVVVVVVVVVD/DPPPPPVDDDDDPVVVDDPVVVVLVCLLQVLLVQLLVQQAAWDQQPLAQDTDTRNLLSLLLSLLVNAQPSSLSSLVCNLVVQQVPQQRHHPRHGHQQGLQNQLSVLSNVLSNQLRHQSVVVLQQALVSLLVSLVVSVVSSCVRNQVSNCVNVVHDSVSSCVRPPVSCPVVSVVSSNVSSCPRNVVVVVVVVVVVVD

Sequence (392 aa):
MSSLSVAGHRPVLADLVPGALVRDAILVAGGAALTGAAAQLVIPVPGSPVPMTGQTFAALLVGAALGWKRGALSMALYLAVGAAGVGWFQDGSSGLFGASAGYIVGFVFAGALVGALAGRGGDRTPLRMAGTMVLGNLVIYSFGVPWLAASLGVSLSTAVQKGVVPFLIGDALKIAVAAALLPGTWALVSRFRKDAMSSLSVAGHRPVLADLVPGALVRDAILVAGGAALTGAAAQLVIPVPGSPVPMTGQTFAALLVGAALGWKRGALSMALYLAVGAAGVGWFQDGSSGLFGASAGYIVGFVFAGALVGALAGRGGDRTPLRMAGTMVLGNLVIYSFGVPWLAASLGVSLSTAVQKGVVPFLIGDALKIAVAAALLPGTWALVSRFRKDA

Nearest PDB structures (foldseek):
  4dve-assembly1_A  TM=8.311E-01  e=5.498E-08  Lactococcus cremoris subsp. cremoris MG1363
  6zg3-assembly2_C  TM=5.362E-01  e=2.970E-02  Lactobacillus delbrueckii subsp. bulgaricus ATCC 11842 = JCM 1002
  4tkr-assembly1_A  TM=7.097E-01  e=2.573E-01  Listeria monocytogenes
  4dve-assembly1_A  TM=8.309E-01  e=4.974E-08  Lactococcus cremoris subsp. cremoris MG1363
  6zg3-assembly2_C  TM=5.842E-01  e=2.743E-02  Lactobacillus delbrueckii subsp. bulgaricus ATCC 11842 = JCM 1002

Solvent-accessible surface area (backbone atoms only — not comparable to full-atom values): 18434 Å² total; per-residue (Å²): 135,80,73,71,68,70,76,67,80,42,76,31,62,49,73,74,59,58,22,57,60,46,30,50,51,49,50,21,51,45,39,19,48,48,21,29,58,28,11,55,46,68,42,83,36,90,87,27,92,47,62,46,48,34,29,65,56,35,34,41,49,35,1,31,33,47,17,27,68,44,12,21,49,8,33,42,48,38,47,50,47,18,47,73,55,43,50,39,35,59,81,47,33,49,45,73,77,55,56,51,34,26,32,54,60,12,32,24,57,13,4,24,50,22,1,47,40,16,22,70,47,20,39,61,40,42,67,42,21,33,51,37,42,51,54,24,49,50,42,19,45,66,35,15,30,62,36,27,10,64,66,71,70,49,50,63,69,56,19,40,58,38,67,42,58,77,45,48,63,60,48,51,50,48,31,53,50,47,18,48,47,45,19,48,50,50,53,50,52,53,51,51,56,68,72,96,134,80,73,71,67,71,76,65,81,41,76,31,62,51,72,74,59,57,22,58,59,46,31,49,52,49,51,22,50,47,38,20,48,49,22,30,56,28,11,55,46,67,42,84,37,91,87,25,93,46,63,45,48,35,28,66,57,34,33,42,50,35,2,30,34,47,16,27,67,44,12,22,48,8,33,44,48,38,45,50,46,19,48,75,54,45,51,38,34,59,82,47,34,49,45,73,77,55,55,52,34,27,31,53,58,12,34,24,58,13,4,23,50,22,1,47,40,16,23,70,47,22,39,62,38,44,66,42,21,33,52,37,42,52,54,23,48,49,42,19,45,65,35,15,29,61,38,27,9,62,67,70,70,49,50,64,70,56,19,39,58,38,67,43,58,80,45,49,64,60,47,51,52,47,31,54,49,48,19,48,47,46,18,47,50,50,52,51,51,54,50,51,57,69,70,97

pLDDT: mean 93.68, std 11.39, range [32.12, 98.88]

InterPro domains:
  IPR003784 BioY protein [PF02632] (48-186)
  IPR003784 BioY protein [PIRSF016661] (22-193)
  IPR003784 BioY protein [PTHR34295] (20-190)